Protein AF-0000000076604215 (afdb_homodimer)

Organism: NCBI:txid33932

Foldseek 3Di:
DPDAAEEEEEEEDPQPCQDQSNQLVQLSVVLVHRYDYDYCNVVVVQWAAPPPDFDQADQIEGHCVVCVVVCVVSLGQEYEYETGNYDHPLVVLVVVVVFHAYEYEHEQPPVRLVRSLVCRLSGQAYEYQDPVSQVVSVVVPRDRYYYFHAAGHPVLLDADDADPVQAFAEEEAEADDPVVCQQQVVVVVDPGGYEYEHPDDPDDHPYHAGDPRVSNNLLRYQEYEDEQADPVGDGDDHNVLLSSLSHLHAYEYADDDRCVVQDDDLQQHHHAHDNVRVVVVSVVCVVVVVSRNRNSVSNNVSSVVDGGSNNSVVVVVVVDDTDDGDD/DPDAAEEEEEEEDPQPCQDQSNQLVQLSVVLVHRYHYDYCNVVVVQWAAPPPDFDQADQIAGHCVVCVVVCVVSLGQEYEYETGNYDHDLVVLVVVVVFHFYEYEHEQPPVRLVRSLVCRLSGQAYEYQDPVSQVVSVVVPRDRYYYFHAAGHPVLLDADDADPVQAFAEEEAEADDPVVCQQQVVVVVDPGGYEYEHPDDPDDHPYHDGDPRVSNNLLRYQEYEDEQADPVGDGDDHNVLLSSLSHLHAYEYADDDRCVVQDDDLQQHHHAHDNVRVVVVSVVCVVVVVSRNRNSVSNNVSSVVDGGSNNSVVVVVVVDDTDDGDD

Structure (mmCIF, N/CA/C/O backbone):
data_AF-0000000076604215-model_v1
#
loop_
_entity.id
_entity.type
_entity.pdbx_description
1 polymer 'Spore maturation protein'
#
loop_
_atom_site.group_PDB
_atom_site.id
_atom_site.type_symbol
_atom_site.label_atom_id
_atom_site.label_alt_id
_atom_site.label_comp_id
_atom_site.label_asym_id
_atom_site.label_entity_id
_atom_site.label_seq_id
_atom_site.pdbx_PDB_ins_code
_atom_site.Cartn_x
_atom_site.Cartn_y
_atom_site.Cartn_z
_atom_site.occupancy
_atom_site.B_iso_or_equiv
_atom_site.auth_seq_id
_atom_site.auth_comp_id
_atom_site.auth_asym_id
_atom_site.auth_atom_id
_atom_site.pdbx_PDB_model_num
ATOM 1 N N . MET A 1 1 ? -10.906 -16.062 17.156 1 32.19 1 MET A N 1
ATOM 2 C CA . MET A 1 1 ? -10.375 -15.422 15.961 1 32.19 1 MET A CA 1
ATOM 3 C C . MET A 1 1 ? -10.43 -13.906 16.094 1 32.19 1 MET A C 1
ATOM 5 O O . MET A 1 1 ? -11.492 -13.336 16.328 1 32.19 1 MET A O 1
ATOM 9 N N . ASN A 1 2 ? -9.547 -13.188 16.641 1 44 2 ASN A N 1
ATOM 10 C CA . ASN A 1 2 ? -9.648 -11.781 17.031 1 44 2 ASN A CA 1
ATOM 11 C C . ASN A 1 2 ? -10.297 -10.945 15.938 1 44 2 ASN A C 1
ATOM 13 O O . ASN A 1 2 ? -9.82 -10.922 14.805 1 44 2 ASN A O 1
ATOM 17 N N . LYS A 1 3 ? -11.609 -10.672 16.047 1 59.91 3 LYS A N 1
ATOM 18 C CA . LYS A 1 3 ? -12.5 -9.992 15.109 1 59.91 3 LYS A CA 1
ATOM 19 C C . LYS A 1 3 ? -11.82 -8.773 14.484 1 59.91 3 LYS A C 1
ATOM 21 O O . LYS A 1 3 ? -11.258 -7.941 15.203 1 59.91 3 LYS A O 1
ATOM 26 N N . ARG A 1 4 ? -11.508 -8.75 13.18 1 82.12 4 ARG A N 1
ATOM 27 C CA . ARG A 1 4 ? -10.969 -7.609 12.445 1 82.12 4 ARG A CA 1
ATOM 28 C C . ARG A 1 4 ? -11.93 -6.426 12.492 1 82.12 4 ARG A C 1
ATOM 30 O O . ARG A 1 4 ? -13.125 -6.574 12.242 1 82.12 4 ARG A O 1
ATOM 37 N N . LEU A 1 5 ? -11.484 -5.277 13 1 91.69 5 LEU A N 1
ATOM 38 C CA . LEU A 1 5 ? -12.297 -4.066 13.062 1 91.69 5 LEU A CA 1
ATOM 39 C C . LEU A 1 5 ? -12.891 -3.738 11.695 1 91.69 5 LEU A C 1
ATOM 41 O O . LEU A 1 5 ? -12.203 -3.84 10.672 1 91.69 5 LEU A O 1
ATOM 45 N N . LYS A 1 6 ? -14.18 -3.502 11.695 1 94.38 6 LYS A N 1
ATOM 4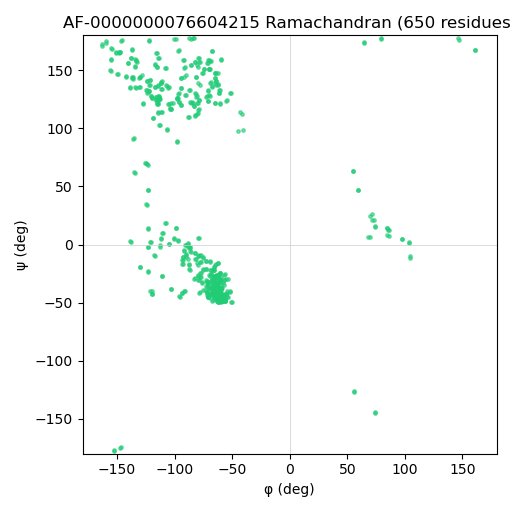6 C CA . LYS A 1 6 ? -14.875 -3.023 10.5 1 94.38 6 LYS A CA 1
ATOM 47 C C . LYS A 1 6 ? -15.023 -1.505 10.523 1 94.38 6 LYS A C 1
ATOM 49 O O . LYS A 1 6 ? -15.648 -0.947 11.43 1 94.38 6 LYS A O 1
ATOM 54 N N . ILE A 1 7 ? -14.508 -0.839 9.508 1 97.19 7 ILE A N 1
ATOM 55 C CA . ILE A 1 7 ? -14.461 0.619 9.516 1 97.19 7 ILE A CA 1
ATOM 56 C C . ILE A 1 7 ? -15.094 1.167 8.234 1 97.19 7 ILE A C 1
ATOM 58 O O . ILE A 1 7 ? -14.688 0.797 7.133 1 97.19 7 ILE A O 1
ATOM 62 N N . VAL A 1 8 ? -16.125 1.991 8.406 1 97.12 8 VAL A N 1
ATOM 63 C CA . VAL A 1 8 ? -16.562 2.824 7.293 1 97.12 8 VAL A CA 1
ATOM 64 C C . VAL A 1 8 ? -15.711 4.086 7.223 1 97.12 8 VAL A C 1
ATOM 66 O O . VAL A 1 8 ? -15.625 4.844 8.195 1 97.12 8 VAL A O 1
ATOM 69 N N . PHE A 1 9 ? -15.016 4.258 6.109 1 97.88 9 PHE A N 1
ATOM 70 C CA . PHE A 1 9 ? -14.141 5.402 5.883 1 97.88 9 PHE A CA 1
ATOM 71 C C . PHE A 1 9 ? -14.797 6.406 4.941 1 97.88 9 PHE A C 1
ATOM 73 O O . PHE A 1 9 ? -15.062 6.094 3.779 1 97.88 9 PHE A O 1
ATOM 80 N N . ILE A 1 10 ? -15.062 7.605 5.453 1 97.5 10 ILE A N 1
ATOM 81 C CA . ILE A 1 10 ? -15.695 8.656 4.664 1 97.5 10 ILE A CA 1
ATOM 82 C C . ILE A 1 10 ? -14.688 9.773 4.395 1 97.5 10 ILE A C 1
ATOM 84 O O . ILE A 1 10 ? -14.234 10.445 5.324 1 97.5 10 ILE A O 1
ATOM 88 N N . GLY A 1 11 ? -14.32 9.961 3.191 1 94.69 11 GLY A N 1
ATOM 89 C CA . GLY A 1 11 ? -13.352 10.984 2.861 1 94.69 11 GLY A CA 1
ATOM 90 C C . GLY A 1 11 ? -13.469 11.484 1.434 1 94.69 11 GLY A C 1
ATOM 91 O O . GLY A 1 11 ? -14.227 10.93 0.638 1 94.69 11 GLY A O 1
ATOM 92 N N . ARG A 1 12 ? -12.766 12.578 1.181 1 89 12 ARG A N 1
ATOM 93 C CA . ARG A 1 12 ? -12.648 13.18 -0.146 1 89 12 ARG A CA 1
ATOM 94 C C . ARG A 1 12 ? -11.188 13.273 -0.579 1 89 12 ARG A C 1
ATOM 96 O O . ARG A 1 12 ? -10.336 13.719 0.191 1 89 12 ARG A O 1
ATOM 103 N N . TYR A 1 13 ? -10.906 12.828 -1.824 1 78.25 13 TYR A N 1
ATOM 104 C CA . TYR A 1 13 ? -9.531 12.836 -2.322 1 78.25 13 TYR A CA 1
ATOM 105 C C . TYR A 1 13 ? -9.266 14.062 -3.18 1 78.25 13 TYR A C 1
ATOM 107 O O . TYR A 1 13 ? -9.344 14 -4.41 1 78.25 13 TYR A O 1
ATOM 115 N N . THR A 1 14 ? -8.844 15.125 -2.498 1 74.25 14 THR A N 1
ATOM 116 C CA . THR A 1 14 ? -8.633 16.391 -3.188 1 74.25 14 THR A CA 1
ATOM 117 C C . THR A 1 14 ? -7.34 16.359 -3.998 1 74.25 14 THR A C 1
ATOM 119 O O . THR A 1 14 ? -7.258 16.969 -5.07 1 74.25 14 THR A O 1
ATOM 122 N N . GLU A 1 15 ? -6.336 15.633 -3.512 1 70.06 15 GLU A N 1
ATOM 123 C CA . GLU A 1 15 ? -5.031 15.609 -4.164 1 70.06 15 GLU A CA 1
ATOM 124 C C . GLU A 1 15 ? -4.785 14.273 -4.855 1 70.06 15 GLU A C 1
ATOM 126 O O . GLU A 1 15 ? -3.635 13.898 -5.098 1 70.06 15 GLU A O 1
ATOM 131 N N . GLY A 1 16 ? -5.816 13.594 -5.062 1 72.69 16 GLY A N 1
ATOM 132 C CA . GLY A 1 16 ? -5.691 12.344 -5.805 1 72.69 16 GLY A CA 1
ATOM 133 C C . GLY A 1 16 ? -5.051 11.234 -4.996 1 72.69 16 GLY A C 1
ATOM 134 O O . GLY A 1 16 ? -5.293 11.109 -3.793 1 72.69 16 GLY A O 1
ATOM 135 N N . GLN A 1 17 ? -4.25 10.375 -5.703 1 73.5 17 GLN A N 1
ATOM 136 C CA . GLN A 1 17 ? -3.762 9.117 -5.148 1 73.5 17 GLN A CA 1
ATOM 137 C C . GLN A 1 17 ? -2.633 9.359 -4.148 1 73.5 17 GLN A C 1
ATOM 139 O O . GLN A 1 17 ? -2.328 8.492 -3.33 1 73.5 17 GLN A O 1
ATOM 144 N N . THR A 1 18 ? -2.006 10.469 -4.227 1 76.69 18 THR A N 1
ATOM 145 C CA . THR A 1 18 ? -0.903 10.734 -3.309 1 76.69 18 THR A CA 1
ATOM 146 C C . THR A 1 18 ? -1.355 11.641 -2.166 1 76.69 18 THR A C 1
ATOM 148 O O . THR A 1 18 ? -0.547 12.039 -1.324 1 76.69 18 THR A O 1
ATOM 151 N N . GLY A 1 19 ? -2.59 11.93 -2.156 1 87.31 19 GLY A N 1
ATOM 152 C CA . GLY A 1 19 ? -3.105 12.781 -1.099 1 87.31 19 GLY A CA 1
ATOM 153 C C . GLY A 1 19 ? -3.129 12.102 0.259 1 87.31 19 GLY A C 1
ATOM 154 O O . GLY A 1 19 ? -3.168 10.875 0.344 1 87.31 19 GLY A O 1
ATOM 155 N N . ILE A 1 20 ? -3.152 12.977 1.238 1 92.88 20 ILE A N 1
ATOM 156 C CA . ILE A 1 20 ? -3.039 12.516 2.615 1 92.88 20 ILE A CA 1
ATOM 157 C C . ILE A 1 20 ? -4.258 11.672 2.977 1 92.88 20 ILE A C 1
ATOM 159 O O . ILE A 1 20 ? -4.145 10.68 3.709 1 92.88 20 ILE A O 1
ATOM 163 N N . VAL A 1 21 ? -5.43 12.008 2.527 1 94.62 21 VAL A N 1
ATOM 164 C CA . VAL A 1 21 ? -6.637 11.25 2.832 1 94.62 21 VAL A CA 1
ATOM 165 C C . VAL A 1 21 ? -6.504 9.82 2.299 1 94.62 21 VAL A C 1
ATOM 167 O O . VAL A 1 21 ? -6.828 8.859 2.996 1 94.62 21 VAL A O 1
ATOM 170 N N . ARG A 1 22 ? -5.992 9.703 1.07 1 92.56 22 ARG A N 1
ATOM 171 C CA . ARG A 1 22 ? -5.734 8.383 0.518 1 92.56 22 ARG A CA 1
ATOM 172 C C . ARG A 1 22 ? -4.699 7.633 1.354 1 92.56 22 ARG A C 1
ATOM 174 O O . ARG A 1 22 ? -4.844 6.434 1.6 1 92.56 22 ARG A O 1
ATOM 181 N N . SER A 1 23 ? -3.705 8.328 1.751 1 94.75 23 SER A N 1
ATOM 182 C CA . SER A 1 23 ? -2.66 7.715 2.562 1 94.75 23 SER A CA 1
ATOM 183 C C . SER A 1 23 ? -3.229 7.148 3.859 1 94.75 23 SER A C 1
ATOM 185 O O . SER A 1 23 ? -2.809 6.086 4.32 1 94.75 23 SER A O 1
ATOM 187 N N . ILE A 1 24 ? -4.148 7.848 4.438 1 97.31 24 ILE A N 1
ATOM 188 C CA . ILE A 1 24 ? -4.781 7.379 5.664 1 97.31 24 ILE A CA 1
ATOM 189 C C . ILE A 1 24 ? -5.605 6.125 5.375 1 97.31 24 ILE A C 1
ATOM 191 O O . ILE A 1 24 ? -5.543 5.148 6.125 1 97.31 24 ILE A O 1
ATOM 195 N N . TYR A 1 25 ? -6.332 6.164 4.262 1 96.25 25 TYR A N 1
ATOM 196 C CA . TYR A 1 25 ? -7.09 4.996 3.826 1 96.25 25 TYR A CA 1
ATOM 197 C C . TYR A 1 25 ? -6.18 3.787 3.66 1 96.25 25 TYR A C 1
ATOM 199 O O . TYR A 1 25 ? -6.477 2.703 4.168 1 96.25 25 TYR A O 1
ATOM 207 N N . MET A 1 26 ? -5.07 3.992 2.992 1 94.31 26 MET A N 1
ATOM 208 C CA . MET A 1 26 ? -4.098 2.922 2.791 1 94.31 26 MET A CA 1
ATOM 209 C C . MET A 1 26 ? -3.566 2.41 4.125 1 94.31 26 MET A C 1
ATOM 211 O O . MET A 1 26 ? -3.385 1.204 4.305 1 94.31 26 MET A O 1
ATOM 215 N N . GLY A 1 27 ? -3.314 3.312 5.035 1 95.56 27 GLY A N 1
ATOM 216 C CA . GLY A 1 27 ? -2.848 2.926 6.355 1 95.56 27 GLY A CA 1
ATOM 217 C C . GLY A 1 27 ? -3.814 2.014 7.086 1 95.56 27 GLY A C 1
ATOM 218 O O . GLY A 1 27 ? -3.396 1.096 7.797 1 95.56 27 GLY A O 1
ATOM 219 N N . LEU A 1 28 ? -5.113 2.25 6.93 1 96.31 28 LEU A N 1
ATOM 220 C CA . LEU A 1 28 ? -6.117 1.376 7.523 1 96.31 28 LEU A CA 1
ATOM 221 C C . LEU A 1 28 ? -6.043 -0.026 6.926 1 96.31 28 LEU A C 1
ATOM 223 O O . LEU A 1 28 ? -6.062 -1.018 7.66 1 96.31 28 LEU A O 1
ATOM 227 N N . LEU A 1 29 ? -5.914 -0.058 5.629 1 92.69 29 LEU A N 1
ATOM 228 C CA . LEU A 1 29 ? -5.852 -1.341 4.934 1 92.69 29 LEU A CA 1
ATOM 229 C C . LEU A 1 29 ? -4.59 -2.104 5.32 1 92.69 29 LEU A C 1
ATOM 231 O O . LEU A 1 29 ? -4.625 -3.326 5.484 1 92.69 29 LEU A O 1
ATOM 235 N N . GLU A 1 30 ? -3.531 -1.394 5.488 1 91.25 30 GLU A N 1
ATOM 236 C CA . GLU A 1 30 ? -2.254 -2.01 5.836 1 91.25 30 GLU A CA 1
ATOM 237 C C . GLU A 1 30 ? -2.297 -2.623 7.23 1 91.25 30 GLU A C 1
ATOM 239 O O . GLU A 1 30 ? -1.469 -3.471 7.566 1 91.25 30 GLU A O 1
ATOM 244 N N . ASN A 1 31 ? -3.197 -2.162 8.039 1 91.69 31 ASN A N 1
ATOM 245 C CA . ASN A 1 31 ? -3.393 -2.748 9.359 1 91.69 31 ASN A CA 1
ATOM 246 C C . ASN A 1 31 ? -4.27 -3.996 9.297 1 91.69 31 ASN A C 1
ATOM 248 O O . ASN A 1 31 ? -4.461 -4.676 10.305 1 91.69 31 ASN A O 1
ATOM 252 N N . GLY A 1 32 ? -4.828 -4.281 8.141 1 86.38 32 GLY A N 1
ATOM 253 C CA . GLY A 1 32 ? -5.648 -5.473 7.984 1 86.38 32 GLY A CA 1
ATOM 254 C C . GLY A 1 32 ? -7.094 -5.258 8.391 1 86.38 32 GLY A C 1
ATOM 255 O O . GLY A 1 32 ? -7.836 -6.223 8.586 1 86.38 32 GLY A O 1
ATOM 256 N N . TYR A 1 33 ? -7.531 -4.031 8.594 1 91.69 33 TYR A N 1
ATOM 257 C CA . TYR A 1 33 ? -8.93 -3.76 8.914 1 91.69 33 TYR A CA 1
ATOM 258 C C . TYR A 1 33 ? -9.828 -4.02 7.711 1 91.69 33 TYR A C 1
ATOM 260 O O . TYR A 1 33 ? -9.359 -4.027 6.57 1 91.69 33 TYR A O 1
ATOM 268 N N . ASP A 1 34 ? -11.078 -4.395 8.039 1 90 34 ASP A N 1
ATOM 269 C CA . ASP A 1 34 ? -12.102 -4.434 7 1 90 34 ASP A CA 1
ATOM 270 C C . ASP A 1 34 ? -12.688 -3.047 6.758 1 90 34 ASP A C 1
ATOM 272 O O . ASP A 1 34 ? -13.398 -2.508 7.609 1 90 34 ASP A O 1
ATOM 276 N N . VAL A 1 35 ? -12.398 -2.459 5.57 1 93.56 35 VAL A N 1
ATOM 277 C CA . VAL A 1 35 ? -12.742 -1.054 5.379 1 93.56 35 VAL A CA 1
ATOM 278 C C . VAL A 1 35 ? -13.711 -0.916 4.211 1 93.56 35 VAL A C 1
ATOM 280 O O . VAL A 1 35 ? -13.492 -1.487 3.139 1 93.56 35 VAL A O 1
ATOM 283 N N . HIS A 1 36 ? -14.797 -0.27 4.5 1 92.56 36 HIS A N 1
ATOM 284 C CA . HIS A 1 36 ? -15.727 0.154 3.455 1 92.56 36 HIS A CA 1
ATOM 285 C C . HIS A 1 36 ? -15.586 1.646 3.174 1 92.56 36 HIS A C 1
ATOM 287 O O . HIS A 1 36 ? -15.883 2.475 4.039 1 92.56 36 HIS A O 1
ATOM 293 N N . GLU A 1 37 ? -15.172 1.931 1.938 1 93.38 37 GLU A N 1
ATOM 294 C CA . GLU A 1 37 ? -14.922 3.326 1.594 1 93.38 37 GLU A CA 1
ATOM 295 C C . GLU A 1 37 ? -16.172 3.992 1.037 1 93.38 37 GLU A C 1
ATOM 297 O O . GLU A 1 37 ? -16.859 3.422 0.185 1 93.38 37 GLU A O 1
ATOM 302 N N . ILE A 1 38 ? -16.5 5.105 1.605 1 93.25 38 ILE A N 1
ATOM 303 C CA . ILE A 1 38 ? -17.453 6.039 1.014 1 93.25 38 ILE A CA 1
ATOM 304 C C . ILE A 1 38 ? -16.703 7.262 0.479 1 93.25 38 ILE A C 1
ATOM 306 O O . ILE A 1 38 ? -16.359 8.164 1.241 1 93.25 38 ILE A O 1
ATOM 310 N N . ASN A 1 39 ? -16.469 7.246 -0.809 1 89.62 39 ASN A N 1
ATOM 311 C CA . ASN A 1 39 ? -15.68 8.266 -1.502 1 89.62 39 ASN A CA 1
ATOM 312 C C . ASN A 1 39 ? -16.547 9.438 -1.949 1 89.62 39 ASN A C 1
ATOM 314 O O . ASN A 1 39 ? -17.266 9.336 -2.941 1 89.62 39 ASN A O 1
ATOM 318 N N . ILE A 1 40 ? -16.359 10.539 -1.321 1 90.12 40 ILE A N 1
ATOM 319 C CA . ILE A 1 40 ? -17.172 11.719 -1.589 1 90.12 40 ILE A CA 1
ATOM 320 C C . ILE A 1 40 ? -16.828 12.281 -2.965 1 90.12 40 ILE A C 1
ATOM 322 O O . ILE A 1 40 ? -17.703 12.836 -3.65 1 90.12 40 ILE A O 1
ATOM 326 N N . SER A 1 41 ? -15.594 12.141 -3.369 1 85.31 41 SER A N 1
ATOM 327 C CA . SER A 1 41 ? -15.18 12.641 -4.68 1 85.31 41 SER A CA 1
ATOM 328 C C . SER A 1 41 ? -16.031 12.031 -5.793 1 85.31 41 SER A C 1
ATOM 330 O O . SER A 1 41 ? -16.344 12.703 -6.773 1 85.31 41 SER A O 1
ATOM 332 N N . SER A 1 42 ? -16.438 10.805 -5.648 1 79.69 42 SER A N 1
ATOM 333 C CA . SER A 1 42 ? -17.203 10.094 -6.676 1 79.69 42 SER A CA 1
ATOM 334 C C . SER A 1 42 ? -18.703 10.227 -6.453 1 79.69 42 SER A C 1
ATOM 336 O O . SER A 1 42 ? -19.5 9.906 -7.336 1 79.69 42 SER A O 1
ATOM 338 N N . ARG A 1 43 ? -19.109 10.703 -5.254 1 85.94 43 ARG A N 1
ATOM 339 C CA . ARG A 1 43 ? -20.516 10.867 -4.891 1 85.94 43 ARG A CA 1
ATOM 340 C C . ARG A 1 43 ? -20.766 12.219 -4.219 1 85.94 43 ARG A C 1
ATOM 342 O O . ARG A 1 43 ? -21.234 12.273 -3.084 1 85.94 43 ARG A O 1
ATOM 349 N N . PRO A 1 44 ? -20.5 13.242 -4.945 1 84.06 44 PRO A N 1
ATOM 350 C CA . PRO A 1 44 ? -20.594 14.555 -4.309 1 84.06 44 PRO A CA 1
ATOM 351 C C . PRO A 1 44 ? -22.016 14.867 -3.814 1 84.06 44 PRO A C 1
ATOM 353 O O . PRO A 1 44 ? -22.188 15.703 -2.924 1 84.06 44 PRO A O 1
ATOM 356 N N . ASN A 1 45 ? -23.031 14.172 -4.227 1 89.75 45 ASN A N 1
ATOM 357 C CA . ASN A 1 45 ? -24.422 14.445 -3.889 1 89.75 45 ASN A CA 1
ATOM 358 C C . ASN A 1 45 ? -24.75 14.016 -2.461 1 89.75 45 ASN A C 1
ATOM 360 O O . ASN A 1 45 ? -25.797 14.383 -1.924 1 89.75 45 ASN A O 1
ATOM 364 N N . ILE A 1 46 ? -23.875 13.312 -1.886 1 93.81 46 ILE A N 1
ATOM 365 C CA . ILE A 1 46 ? -24.219 12.812 -0.557 1 93.81 46 ILE A CA 1
ATOM 366 C C . ILE A 1 46 ? -23.859 13.859 0.495 1 93.81 46 ILE A C 1
ATOM 368 O O . ILE A 1 46 ? -24.141 13.68 1.681 1 93.81 46 ILE A O 1
ATOM 372 N N . VAL A 1 47 ? -23.25 15.016 0.045 1 95.38 47 VAL A N 1
ATOM 373 C CA . VAL A 1 47 ? -22.781 16.016 0.991 1 95.38 47 VAL A CA 1
ATOM 374 C C . VAL A 1 47 ? -23.625 17.281 0.866 1 95.38 47 VAL A C 1
ATOM 376 O O . VAL A 1 47 ? -24.031 17.656 -0.235 1 95.38 47 VAL A O 1
ATOM 379 N N . LYS A 1 48 ? -23.953 17.922 2.014 1 95.88 48 LYS A N 1
ATOM 380 C CA . LYS A 1 48 ? -24.578 19.25 2.113 1 95.88 48 LYS A CA 1
ATOM 381 C C . LYS A 1 48 ? -23.656 20.25 2.795 1 95.88 48 LYS A C 1
ATOM 383 O O . LYS A 1 48 ? -23.172 20 3.9 1 95.88 48 LYS A O 1
ATOM 388 N N . ASN A 1 49 ? -23.438 21.328 2.164 1 95.56 49 ASN A N 1
ATOM 389 C CA . ASN A 1 49 ? -22.562 22.359 2.68 1 95.56 49 ASN A CA 1
ATOM 390 C C . ASN A 1 49 ? -23.25 23.703 2.764 1 95.56 49 ASN A C 1
ATOM 392 O O . ASN A 1 49 ? -22.906 24.641 2.047 1 95.56 49 ASN A O 1
ATOM 396 N N . PRO A 1 50 ? -24.172 23.797 3.672 1 94.44 50 PRO A N 1
ATOM 397 C CA . PRO A 1 50 ? -25 25 3.725 1 94.44 50 PRO A CA 1
ATOM 398 C C . PRO A 1 50 ? -24.219 26.266 4.09 1 94.44 50 PRO A C 1
ATOM 400 O O . PRO A 1 50 ? -24.641 27.375 3.756 1 94.44 50 PRO A O 1
ATOM 403 N N . TYR A 1 51 ? -23.078 26.141 4.676 1 94.94 51 TYR A N 1
ATOM 404 C CA . TYR A 1 51 ? -22.328 27.297 5.16 1 94.94 51 TYR A CA 1
ATOM 405 C C . TYR A 1 51 ? -21.156 27.609 4.242 1 94.94 51 TYR A C 1
ATOM 407 O O . TYR A 1 51 ? -20.312 28.453 4.566 1 94.94 51 TYR A O 1
ATOM 415 N N . LYS A 1 52 ? -20.953 26.844 3.139 1 92.94 52 LYS A N 1
ATOM 416 C CA . LYS A 1 52 ? -19.938 27.078 2.121 1 92.94 52 LYS A CA 1
ATOM 417 C C . LYS A 1 52 ? -18.531 27.062 2.732 1 92.94 52 LYS A C 1
ATOM 419 O O . LYS A 1 52 ? -17.75 28 2.527 1 92.94 52 LYS A O 1
ATOM 424 N N . LYS A 1 53 ? -18.359 26.078 3.494 1 91.56 53 LYS A N 1
ATOM 425 C CA . LYS A 1 53 ? -17.062 25.859 4.121 1 91.56 53 LYS A CA 1
ATOM 426 C C . LYS A 1 53 ? -16.141 25.031 3.219 1 91.56 53 LYS A C 1
ATOM 428 O O . LYS A 1 53 ? -16.578 24.031 2.645 1 91.56 53 LYS A O 1
ATOM 433 N N . TYR A 1 54 ? -14.914 25.484 3.064 1 90.12 54 TYR A N 1
ATOM 434 C CA . TYR A 1 54 ? -13.93 24.828 2.219 1 90.12 54 TYR A CA 1
ATOM 435 C C . TYR A 1 54 ? -12.562 24.781 2.9 1 90.12 54 TYR A C 1
ATOM 437 O O . TYR A 1 54 ? -12.367 25.391 3.955 1 90.12 54 TYR A O 1
ATOM 445 N N . GLY A 1 55 ? -11.602 23.969 2.365 1 86.75 55 GLY A N 1
ATOM 446 C CA . GLY A 1 55 ? -10.227 23.953 2.842 1 86.75 55 GLY A CA 1
ATOM 447 C C . GLY A 1 55 ? -10.078 23.281 4.195 1 86.75 55 GLY A C 1
ATOM 448 O O . GLY A 1 55 ? -9.203 23.656 4.98 1 86.75 55 GLY A O 1
ATOM 449 N N . GLY A 1 56 ? -10.984 22.5 4.539 1 92.38 56 GLY A N 1
ATOM 450 C CA . GLY A 1 56 ? -10.914 21.781 5.809 1 92.38 56 GLY A CA 1
ATOM 451 C C . GLY A 1 56 ? -11.836 22.359 6.867 1 92.38 56 GLY A C 1
ATOM 452 O O . GLY A 1 56 ? -12.039 21.75 7.918 1 92.38 56 GLY A O 1
ATOM 453 N N . HIS A 1 57 ? -12.352 23.5 6.57 1 94.88 57 HIS A N 1
ATOM 454 C CA . HIS A 1 57 ? -13.32 24.094 7.488 1 94.88 57 HIS A CA 1
ATOM 455 C C . HIS A 1 57 ? -14.641 23.328 7.465 1 94.88 57 HIS A C 1
ATOM 457 O O . HIS A 1 57 ? -14.961 22.656 6.48 1 94.88 57 HIS A O 1
ATOM 463 N N . GLY A 1 58 ? -15.375 23.438 8.531 1 95.94 58 GLY A N 1
ATOM 464 C CA . GLY A 1 58 ? -16.672 22.797 8.641 1 95.94 58 GLY A CA 1
ATOM 465 C C . GLY A 1 58 ? -17.672 23.594 9.438 1 95.94 58 GLY A C 1
ATOM 466 O O . GLY A 1 58 ? -17.406 24.734 9.812 1 95.94 58 GLY A O 1
ATOM 467 N N . PRO A 1 59 ? -18.891 23.172 9.539 1 97.88 59 PRO A N 1
ATOM 468 C CA . PRO A 1 59 ? -19.25 21.781 9.25 1 97.88 59 PRO A CA 1
ATOM 469 C C . PRO A 1 59 ? -19.719 21.594 7.805 1 97.88 59 PRO A C 1
ATOM 471 O O . PRO A 1 59 ? -20.344 22.484 7.227 1 97.88 59 PRO A O 1
ATOM 474 N N . VAL A 1 60 ? -19.359 20.453 7.203 1 97.81 60 VAL A N 1
ATOM 475 C CA . VAL A 1 60 ? -19.906 19.922 5.957 1 97.81 60 VAL A CA 1
ATOM 476 C C . VAL A 1 60 ? -20.641 18.609 6.23 1 97.81 60 VAL A C 1
ATOM 478 O O . VAL A 1 60 ? -20.031 17.641 6.715 1 97.81 60 VAL A O 1
ATOM 481 N N . TYR A 1 61 ? -21.922 18.531 5.914 1 98.38 61 TYR A N 1
ATOM 482 C CA . TYR A 1 61 ? -22.75 17.453 6.418 1 98.38 61 TYR A CA 1
ATOM 483 C C . TYR A 1 61 ? -22.875 16.328 5.398 1 98.38 61 TYR A C 1
ATOM 485 O O . TYR A 1 61 ? -23.188 16.562 4.23 1 98.38 61 TYR A O 1
ATOM 493 N N . VAL A 1 62 ? -22.562 15.117 5.805 1 97.81 62 VAL A N 1
ATOM 494 C CA . VAL A 1 62 ? -22.875 13.93 5.016 1 97.81 62 VAL A CA 1
ATOM 495 C C . VAL A 1 62 ? -24.328 13.523 5.25 1 97.81 62 VAL A C 1
ATOM 497 O O . VAL A 1 62 ? -24.766 13.398 6.398 1 97.81 62 VAL A O 1
ATOM 500 N N . ASP A 1 63 ? -25.047 13.367 4.223 1 96.94 63 ASP A N 1
ATOM 501 C CA . ASP A 1 63 ? -26.469 13.023 4.324 1 96.94 63 ASP A CA 1
ATOM 502 C C . ASP A 1 63 ? -26.656 11.531 4.586 1 96.94 63 ASP A C 1
ATOM 504 O O . ASP A 1 63 ? -26.422 10.703 3.703 1 96.94 63 ASP A O 1
ATOM 508 N N . TRP A 1 64 ? -27.141 11.25 5.711 1 97 64 TRP A N 1
ATOM 509 C CA . TRP A 1 64 ? -27.297 9.891 6.203 1 97 64 TRP A CA 1
ATOM 510 C C . TRP A 1 64 ? -28.234 9.094 5.301 1 97 64 TRP A C 1
ATOM 512 O O . TRP A 1 64 ? -28.047 7.895 5.102 1 97 64 TRP A O 1
ATOM 522 N N . ARG A 1 65 ? -29.25 9.664 4.656 1 94.06 65 ARG A N 1
ATOM 523 C CA . ARG A 1 65 ? -30.25 9 3.834 1 94.06 65 ARG A CA 1
ATOM 524 C C . ARG A 1 65 ? -2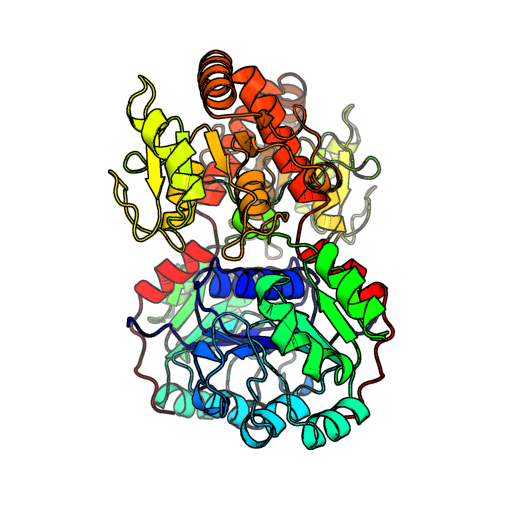9.609 8.289 2.646 1 94.06 65 ARG A C 1
ATOM 526 O O . ARG A 1 65 ? -30.109 7.266 2.184 1 94.06 65 ARG A O 1
ATOM 533 N N . PHE A 1 66 ? -28.391 8.812 2.277 1 93.19 66 PHE A N 1
ATOM 534 C CA . PHE A 1 66 ? -27.781 8.305 1.053 1 93.19 66 PHE A CA 1
ATOM 535 C C . PHE A 1 66 ? -26.812 7.16 1.36 1 93.19 66 PHE A C 1
ATOM 537 O O . PHE A 1 66 ? -26.438 6.402 0.465 1 93.19 66 PHE A O 1
ATOM 544 N N . ILE A 1 67 ? -26.406 7.047 2.656 1 94.19 67 ILE A N 1
ATOM 545 C CA . ILE A 1 67 ? -25.359 6.055 2.91 1 94.19 67 ILE A CA 1
ATOM 546 C C . ILE A 1 67 ? -25.844 5.055 3.959 1 94.19 67 ILE A C 1
ATOM 548 O O . ILE A 1 67 ? -25.156 4.086 4.27 1 94.19 67 ILE A O 1
ATOM 552 N N . LYS A 1 68 ? -27.016 5.227 4.488 1 94.06 68 LYS A N 1
ATOM 553 C CA . LYS A 1 68 ? -27.547 4.426 5.586 1 94.06 68 LYS A CA 1
ATOM 554 C C . LYS A 1 68 ? -27.547 2.939 5.234 1 94.06 68 LYS A C 1
ATOM 556 O O . LYS A 1 68 ? -27.031 2.115 5.996 1 94.06 68 LYS A O 1
ATOM 561 N N . GLU A 1 69 ? -28.031 2.582 4.121 1 88.5 69 GLU A N 1
ATOM 562 C CA . GLU A 1 69 ? -28.172 1.185 3.725 1 88.5 69 GLU A CA 1
ATOM 563 C C . GLU A 1 69 ? -26.812 0.494 3.637 1 88.5 69 GLU A C 1
ATOM 565 O O . GLU A 1 69 ? -26.641 -0.61 4.156 1 88.5 69 GLU A O 1
ATOM 570 N N . GLU A 1 70 ? -25.891 1.123 2.939 1 88.19 70 GLU A N 1
ATOM 571 C CA . GLU A 1 70 ? -24.578 0.492 2.775 1 88.19 70 GLU A CA 1
ATOM 572 C C . GLU A 1 70 ? -23.844 0.383 4.109 1 88.19 70 GLU A C 1
ATOM 574 O O . GLU A 1 70 ? -23.141 -0.59 4.352 1 88.19 70 GLU A O 1
ATOM 579 N N . VAL A 1 71 ? -24.078 1.372 4.984 1 93.38 71 VAL A N 1
ATOM 580 C CA . VAL A 1 71 ? -23.438 1.332 6.301 1 93.38 71 VAL A CA 1
ATOM 581 C C . VAL A 1 71 ? -24.062 0.218 7.141 1 93.38 71 VAL A C 1
ATOM 583 O O . VAL A 1 71 ? -23.344 -0.573 7.762 1 93.38 71 VAL A O 1
ATOM 586 N N . GLU A 1 72 ? -25.328 0.145 7.125 1 90.94 72 GLU A N 1
ATOM 587 C CA . GLU A 1 72 ? -26.031 -0.858 7.922 1 90.94 72 GLU A CA 1
ATOM 588 C C . GLU A 1 72 ? -25.734 -2.27 7.426 1 90.94 72 GLU A C 1
ATOM 590 O O . GLU A 1 72 ? -25.656 -3.211 8.219 1 90.94 72 GLU A O 1
ATOM 595 N N . THR A 1 73 ? -25.547 -2.443 6.176 1 84.12 73 THR A N 1
ATOM 596 C CA . THR A 1 73 ? -25.188 -3.734 5.605 1 84.12 73 THR A CA 1
ATOM 597 C C . THR A 1 73 ? -23.781 -4.137 6.027 1 84.12 73 THR A C 1
ATOM 599 O O . THR A 1 73 ? -23.516 -5.305 6.324 1 84.12 73 THR A O 1
ATOM 602 N N . PHE A 1 74 ? -22.875 -3.219 6.113 1 88.12 74 PHE A N 1
ATOM 603 C CA . PHE A 1 74 ? -21.484 -3.465 6.441 1 88.12 74 PHE A CA 1
ATOM 604 C C . PHE A 1 74 ? -21.312 -3.717 7.934 1 88.12 74 PHE A C 1
ATOM 606 O O . PHE A 1 74 ? -20.375 -4.398 8.352 1 88.12 74 PHE A O 1
ATOM 613 N N . LYS A 1 75 ? -22.234 -3.127 8.781 1 92.5 75 LYS A N 1
ATOM 614 C CA . LYS A 1 75 ? -22.25 -3.285 10.234 1 92.5 75 LYS A CA 1
ATOM 615 C C . LYS A 1 75 ? -20.906 -2.891 10.844 1 92.5 75 LYS A C 1
ATOM 617 O O . LYS A 1 75 ? -20.266 -3.695 11.523 1 92.5 75 LYS A O 1
ATOM 622 N N . PRO A 1 76 ? -20.547 -1.613 10.695 1 96.44 76 PRO A N 1
ATOM 623 C CA . PRO A 1 76 ? -19.234 -1.172 11.141 1 96.44 76 PRO A CA 1
ATOM 624 C C . PRO A 1 76 ? -19.125 -1.06 12.664 1 96.44 76 PRO A C 1
ATOM 626 O O . PRO A 1 76 ? -20.125 -0.808 13.336 1 96.44 76 PRO A O 1
ATOM 629 N N . ASP A 1 77 ? -17.875 -1.273 13.117 1 97.31 77 ASP A N 1
ATOM 630 C CA . ASP A 1 77 ? -17.5 -0.911 14.484 1 97.31 77 ASP A CA 1
ATOM 631 C C . ASP A 1 77 ? -17.234 0.587 14.602 1 97.31 77 ASP A C 1
ATOM 633 O O . ASP A 1 77 ? -17.438 1.179 15.664 1 97.31 77 ASP A O 1
ATOM 637 N N . ILE A 1 78 ? -16.766 1.17 13.516 1 98.31 78 ILE A N 1
ATOM 638 C CA . ILE A 1 78 ? -16.344 2.564 13.508 1 98.31 78 ILE A CA 1
ATOM 639 C C . ILE A 1 78 ? -16.812 3.238 12.219 1 98.31 78 ILE A C 1
ATOM 641 O O . ILE A 1 78 ? -16.719 2.654 11.133 1 98.31 78 ILE A O 1
ATOM 645 N N . ILE A 1 79 ? -17.328 4.398 12.305 1 98.69 79 ILE A N 1
ATOM 646 C CA . ILE A 1 79 ? -17.438 5.328 11.18 1 98.69 79 ILE A CA 1
ATOM 647 C C . ILE A 1 79 ? -16.406 6.445 11.352 1 98.69 79 ILE A C 1
ATOM 649 O O . ILE A 1 79 ? -16.406 7.152 12.359 1 98.69 79 ILE A O 1
ATOM 653 N N . LEU A 1 80 ? -15.539 6.566 10.375 1 98.75 80 LEU A N 1
ATOM 654 C CA . LEU A 1 80 ? -14.43 7.512 10.438 1 98.75 80 LEU A CA 1
ATOM 655 C C . LEU A 1 80 ? -14.586 8.602 9.383 1 98.75 80 LEU A C 1
ATOM 657 O O . LEU A 1 80 ? -14.539 8.32 8.188 1 98.75 80 LEU A O 1
ATOM 661 N N . PHE A 1 81 ? -14.797 9.836 9.859 1 98.62 81 PHE A N 1
ATOM 662 C CA . PHE A 1 81 ? -14.797 11.008 8.984 1 98.62 81 PHE A CA 1
ATOM 663 C C . PHE A 1 81 ? -13.383 11.547 8.812 1 98.62 81 PHE A C 1
ATOM 665 O O . PHE A 1 81 ? -12.742 11.945 9.781 1 98.62 81 PHE A O 1
ATOM 672 N N . CYS A 1 82 ? -12.969 11.602 7.57 1 97.62 82 CYS A N 1
ATOM 673 C CA . CYS A 1 82 ? -11.578 12 7.355 1 97.62 82 CYS A CA 1
ATOM 674 C C . CYS A 1 82 ? -11.508 13.352 6.648 1 97.62 82 CYS A C 1
ATOM 676 O O . CYS A 1 82 ? -11.688 13.43 5.434 1 97.62 82 CYS A O 1
ATOM 678 N N . ALA A 1 83 ? -11.211 14.398 7.441 1 94.56 83 ALA A N 1
ATOM 679 C CA . ALA A 1 83 ? -10.852 15.727 6.965 1 94.56 83 ALA A CA 1
ATOM 680 C C . ALA A 1 83 ? -12.016 16.375 6.219 1 94.56 83 ALA A C 1
ATOM 682 O O . ALA A 1 83 ? -13.141 15.852 6.234 1 94.56 83 ALA A O 1
ATOM 683 N N . GLY A 1 84 ? -11.883 17.594 5.867 1 94 84 GLY A N 1
ATOM 684 C CA . GLY A 1 84 ? -12.828 18.312 5.039 1 94 84 GLY A CA 1
ATOM 685 C C . GLY A 1 84 ? -13.969 18.938 5.832 1 94 84 GLY A C 1
ATOM 686 O O . GLY A 1 84 ? -14.969 19.375 5.262 1 94 84 GLY A O 1
ATOM 687 N N . GLY A 1 85 ? -13.82 18.859 7.141 1 96.94 85 GLY A N 1
ATOM 688 C CA . GLY A 1 85 ? -14.898 19.391 7.969 1 96.94 85 GLY A CA 1
ATOM 689 C C . GLY A 1 85 ? -16.125 18.5 7.988 1 96.94 85 GLY A C 1
ATOM 690 O O . GLY A 1 85 ? -17.219 18.953 8.367 1 96.94 85 GLY A O 1
ATOM 691 N N . LEU A 1 86 ? -16.062 17.297 7.578 1 97.5 86 LEU A N 1
ATOM 692 C CA . LEU A 1 86 ? -17.172 16.375 7.406 1 97.5 86 LEU A CA 1
ATOM 693 C C . LEU A 1 86 ? -17.75 15.961 8.758 1 97.5 86 LEU A C 1
ATOM 695 O O . LEU A 1 86 ? -17 15.727 9.703 1 97.5 86 LEU A O 1
ATOM 699 N N . THR A 1 87 ? -19.047 15.883 8.828 1 98.38 87 THR A N 1
ATOM 700 C CA . THR A 1 87 ? -19.766 15.43 10.023 1 98.38 87 THR A CA 1
ATOM 701 C C . THR A 1 87 ? -21.203 15.055 9.68 1 98.38 87 THR A C 1
ATOM 703 O O . THR A 1 87 ? -21.641 15.234 8.547 1 98.38 87 THR A O 1
ATOM 706 N N . PHE A 1 88 ? -21.859 14.484 10.578 1 98.44 88 PHE A N 1
ATOM 707 C CA . PHE A 1 88 ? -23.312 14.336 10.531 1 98.44 88 PHE A CA 1
ATOM 708 C C . PHE A 1 88 ? -23.984 15.508 11.227 1 98.44 88 PHE A C 1
ATOM 710 O O . PHE A 1 88 ? -23.359 16.219 12.016 1 98.44 88 PHE A O 1
ATOM 717 N N . SER A 1 89 ? -25.281 15.672 10.828 1 97.31 89 SER A N 1
ATOM 718 C CA . SER A 1 89 ? -26.078 16.547 11.68 1 97.31 89 SER A CA 1
ATOM 719 C C . SER A 1 89 ? -26.141 16.016 13.102 1 97.31 89 SER A C 1
ATOM 721 O O . SER A 1 89 ? -25.922 14.836 13.344 1 97.31 89 SER A O 1
ATOM 723 N N . LYS A 1 90 ? -26.453 16.938 13.977 1 97.25 90 LYS A N 1
ATOM 724 C CA . LYS A 1 90 ? -26.5 16.578 15.391 1 97.25 90 LYS A CA 1
ATOM 725 C C . LYS A 1 90 ? -27.453 15.406 15.625 1 97.25 90 LYS A C 1
ATOM 727 O O . LYS A 1 90 ? -27.125 14.469 16.359 1 97.25 90 LYS A O 1
ATOM 732 N N . GLU A 1 91 ? -28.578 15.406 15.016 1 97.38 91 GLU A N 1
ATOM 733 C CA . GLU A 1 91 ? -29.594 14.375 15.188 1 97.38 91 GLU A CA 1
ATOM 734 C C . GLU A 1 91 ? -29.094 13.023 14.672 1 97.38 91 GLU A C 1
ATOM 736 O O . GLU A 1 91 ? -29.234 12.008 15.352 1 97.38 91 GLU A O 1
ATOM 741 N N . VAL A 1 92 ? -28.516 13.07 13.523 1 97.94 92 VAL A N 1
ATOM 742 C CA . VAL A 1 92 ? -28.016 11.836 12.93 1 97.94 92 VAL A CA 1
ATOM 743 C C . VAL A 1 92 ? -26.844 11.297 13.758 1 97.94 92 VAL A C 1
ATOM 745 O O . VAL A 1 92 ? -26.75 10.086 13.984 1 97.94 92 VAL A O 1
ATOM 748 N N . MET A 1 93 ? -26.016 12.18 14.188 1 98.38 93 MET A N 1
ATOM 749 C CA . MET A 1 93 ? -24.875 11.789 15.008 1 98.38 93 MET A CA 1
ATOM 750 C C . MET A 1 93 ? -25.328 11.039 16.25 1 98.38 93 MET A C 1
ATOM 752 O O . MET A 1 93 ? -24.781 9.984 16.578 1 98.38 93 MET A O 1
ATOM 756 N N . GLU A 1 94 ? -26.297 11.547 16.906 1 97.44 94 GLU A N 1
ATOM 757 C CA . GLU A 1 94 ? -26.812 10.914 18.125 1 97.44 94 GLU A CA 1
ATOM 758 C C . GLU A 1 94 ? -27.359 9.523 17.828 1 97.44 94 GLU A C 1
ATOM 760 O O . GLU A 1 94 ? -27.156 8.586 18.594 1 97.44 94 GLU A O 1
ATOM 765 N N . GLU A 1 95 ? -27.969 9.43 16.75 1 96.81 95 GLU A N 1
ATOM 766 C CA . GLU A 1 95 ? -28.531 8.141 16.344 1 96.81 95 GLU A CA 1
ATOM 767 C C . GLU A 1 95 ? -27.422 7.129 16.047 1 96.81 95 GLU A C 1
ATOM 769 O O . GLU A 1 95 ? -27.453 6 16.547 1 96.81 95 GLU A O 1
ATOM 774 N N . VAL A 1 96 ? -26.484 7.543 15.289 1 97.94 96 VAL A N 1
ATOM 775 C CA . VAL A 1 96 ? -25.453 6.641 14.812 1 97.94 96 VAL A CA 1
ATOM 776 C C . VAL A 1 96 ? -24.531 6.246 15.961 1 97.94 96 VAL A C 1
ATOM 778 O O . VAL A 1 96 ? -24.078 5.098 16.047 1 97.94 96 VAL A O 1
ATOM 781 N N . LYS A 1 97 ? -24.297 7.117 16.859 1 97.88 97 LYS A N 1
ATOM 782 C CA . LYS A 1 97 ? -23.391 6.867 17.984 1 97.88 97 LYS A CA 1
ATOM 783 C C . LYS A 1 97 ? -23.984 5.844 18.953 1 97.88 97 LYS A C 1
ATOM 785 O O . LYS A 1 97 ? -23.281 5.301 19.797 1 97.88 97 LYS A O 1
ATOM 790 N N . ARG A 1 98 ? -25.203 5.578 18.844 1 96.88 98 ARG A N 1
ATOM 791 C CA . ARG A 1 98 ? -25.812 4.516 19.641 1 96.88 98 ARG A CA 1
ATOM 792 C C . ARG A 1 98 ? -25.484 3.145 19.062 1 96.88 98 ARG A C 1
ATOM 794 O O . ARG A 1 98 ? -25.594 2.129 19.75 1 96.88 98 ARG A O 1
ATOM 801 N N . LYS A 1 99 ? -25.016 3.182 17.859 1 97.31 99 LYS A N 1
ATOM 802 C CA . LYS A 1 99 ? -24.844 1.909 17.172 1 97.31 99 LYS A CA 1
ATOM 803 C C . LYS A 1 99 ? -23.375 1.575 16.984 1 97.31 99 LYS A C 1
ATOM 805 O O . LYS A 1 99 ? -23.016 0.407 16.828 1 97.31 99 LYS A O 1
ATOM 810 N N . CYS A 1 100 ? -22.547 2.506 16.922 1 98.06 100 CYS A N 1
ATOM 811 C CA . CYS A 1 100 ? -21.125 2.279 16.719 1 98.06 100 CYS A CA 1
ATOM 812 C C . CYS A 1 100 ? -20.312 3.488 17.172 1 98.06 100 CYS A C 1
ATOM 814 O O . CYS A 1 100 ? -20.875 4.48 17.641 1 98.06 100 CYS A O 1
ATOM 816 N N . THR A 1 101 ? -19.016 3.391 17.172 1 98.56 101 THR A N 1
ATOM 817 C CA . THR A 1 101 ? -18.109 4.492 17.5 1 98.56 101 THR A CA 1
ATOM 818 C C . THR A 1 101 ? -17.906 5.41 16.312 1 98.56 101 THR A C 1
ATOM 820 O O . THR A 1 101 ? -17.688 4.945 15.188 1 98.56 101 THR A O 1
ATOM 823 N N . VAL A 1 102 ? -18.078 6.742 16.516 1 98.81 102 VAL A N 1
ATOM 824 C CA . VAL A 1 102 ? -17.906 7.699 15.43 1 98.81 102 VAL A CA 1
ATOM 825 C C . VAL A 1 102 ? -16.672 8.57 15.711 1 98.81 102 VAL A C 1
ATOM 827 O O . VAL A 1 102 ? -16.578 9.18 16.766 1 98.81 102 VAL A O 1
ATOM 830 N N . ILE A 1 103 ? -15.727 8.609 14.734 1 98.88 103 ILE A N 1
ATOM 831 C CA . ILE A 1 103 ? -14.461 9.32 14.891 1 98.88 103 ILE A CA 1
ATOM 832 C C . ILE A 1 103 ? -14.336 10.383 13.797 1 98.88 103 ILE A C 1
ATOM 834 O O . ILE A 1 103 ? -14.672 10.141 12.641 1 98.88 103 ILE A O 1
ATOM 838 N N . GLY A 1 104 ? -13.875 11.555 14.203 1 98.75 104 GLY A N 1
ATOM 839 C CA . GLY A 1 104 ? -13.492 12.586 13.25 1 98.75 104 GLY A CA 1
ATOM 840 C C . GLY A 1 104 ? -12 12.852 13.227 1 98.75 104 GLY A C 1
ATOM 841 O O . GLY A 1 104 ? -11.352 12.875 14.273 1 98.75 104 GLY A O 1
ATOM 842 N N . LEU A 1 105 ? -11.453 13.039 12 1 98.5 105 LEU A N 1
ATOM 843 C CA . LEU A 1 105 ? -10.055 13.406 11.836 1 98.5 105 LEU A CA 1
ATOM 844 C C . LEU A 1 105 ? -9.93 14.789 11.195 1 98.5 105 LEU A C 1
ATOM 846 O O . LEU A 1 105 ? -10.484 15.039 10.125 1 98.5 105 LEU A O 1
ATOM 850 N N . THR A 1 106 ? -9.25 15.641 11.852 1 97.69 106 THR A N 1
ATOM 851 C CA . THR A 1 106 ? -8.891 16.938 11.281 1 97.69 106 THR A CA 1
ATOM 852 C C . THR A 1 106 ? -7.422 16.953 10.883 1 97.69 106 THR A C 1
ATOM 854 O O . THR A 1 106 ? -6.551 16.578 11.672 1 97.69 106 THR A O 1
ATOM 857 N N . LEU A 1 107 ? -7.168 17.5 9.656 1 95.5 107 LEU A N 1
ATOM 858 C CA . LEU A 1 107 ? -5.812 17.422 9.133 1 95.5 107 LEU A CA 1
ATOM 859 C C . LEU A 1 107 ? -5.25 18.812 8.859 1 95.5 107 LEU A C 1
ATOM 861 O O . LEU A 1 107 ? -4.121 18.938 8.375 1 95.5 107 LEU A O 1
ATOM 865 N N . SER A 1 108 ? -6.004 19.828 9.164 1 93.62 108 SER A N 1
ATOM 866 C CA . SER A 1 108 ? -5.566 21.172 8.789 1 93.62 108 SER A CA 1
ATOM 867 C C . SER A 1 108 ? -5.48 22.078 10.008 1 93.62 108 SER A C 1
ATOM 869 O O . SER A 1 108 ? -5.5 23.312 9.867 1 93.62 108 SER A O 1
ATOM 871 N N . ASP A 1 109 ? -5.527 21.438 11.156 1 94.81 109 ASP A N 1
ATOM 872 C CA . ASP A 1 109 ? -5.25 22.25 12.336 1 94.81 109 ASP A CA 1
ATOM 873 C C . ASP A 1 109 ? -3.82 22.781 12.312 1 94.81 109 ASP A C 1
ATOM 875 O O . ASP A 1 109 ? -2.908 22.109 11.836 1 94.81 109 ASP A O 1
ATOM 879 N N . PRO A 1 110 ? -3.611 24.078 12.758 1 94.19 110 PRO A N 1
ATOM 880 C CA . PRO A 1 110 ? -4.562 24.891 13.5 1 94.19 110 PRO A CA 1
ATOM 881 C C . PRO A 1 110 ? -5.434 25.766 12.594 1 94.19 110 PRO A C 1
ATOM 883 O O . PRO A 1 110 ? -6.328 26.469 13.078 1 94.19 110 PRO A O 1
ATOM 886 N N . ASP A 1 111 ? -5.211 25.781 11.344 1 92.94 111 ASP A N 1
ATOM 887 C CA . ASP A 1 111 ? -5.863 26.703 10.406 1 92.94 111 ASP A CA 1
ATOM 888 C C . ASP A 1 111 ? -7.387 26.594 10.516 1 92.94 111 ASP A C 1
ATOM 890 O O . ASP A 1 111 ? -8.094 27.578 10.328 1 92.94 111 ASP A O 1
ATOM 894 N N . VAL A 1 112 ? -7.93 25.406 10.891 1 96 112 VAL A N 1
ATOM 895 C CA . VAL A 1 112 ? -9.367 25.219 10.797 1 96 112 VAL A CA 1
ATOM 896 C C . VAL A 1 112 ? -9.977 25.109 12.195 1 96 112 VAL A C 1
ATOM 898 O O . VAL A 1 112 ? -11.18 24.891 12.344 1 96 112 VAL A O 1
ATOM 901 N N . PHE A 1 113 ? -9.18 25.312 13.203 1 96.44 113 PHE A N 1
ATOM 902 C CA . PHE A 1 113 ? -9.594 25.234 14.602 1 96.44 113 PHE A CA 1
ATOM 903 C C . PHE A 1 113 ? -10.82 26.109 14.852 1 96.44 113 PHE A C 1
ATOM 905 O O . PHE A 1 113 ? -11.766 25.688 15.516 1 96.44 113 PHE A O 1
ATOM 912 N N . PRO A 1 114 ? -10.898 27.312 14.258 1 95.44 114 PRO A N 1
ATOM 913 C CA . PRO A 1 114 ? -12.016 28.203 14.57 1 95.44 114 PRO A CA 1
ATOM 914 C C . PRO A 1 114 ? -13.367 27.609 14.172 1 95.44 114 PRO A C 1
ATOM 916 O O . PRO A 1 114 ? -14.391 27.953 14.773 1 95.44 114 PRO A O 1
ATOM 919 N N . THR A 1 115 ? -13.391 26.766 13.227 1 97.38 115 THR A N 1
ATOM 920 C CA . THR A 1 115 ? -14.664 26.219 12.773 1 97.38 115 THR A CA 1
ATOM 921 C C . THR A 1 115 ? -14.867 24.797 13.305 1 97.38 115 THR A C 1
ATOM 923 O O . THR A 1 115 ? -15.961 24.438 13.75 1 97.38 115 THR A O 1
ATOM 926 N N . VAL A 1 116 ? -13.828 24.016 13.352 1 98.12 116 VAL A N 1
ATOM 927 C CA . VAL A 1 116 ? -13.93 22.609 13.734 1 98.12 116 VAL A CA 1
ATOM 928 C C . VAL A 1 116 ? -14.203 22.5 15.234 1 98.12 116 VAL A C 1
ATOM 930 O O . VAL A 1 116 ? -14.93 21.609 15.68 1 98.12 116 VAL A O 1
ATOM 933 N N . SER A 1 117 ? -13.688 23.438 15.977 1 98.19 117 SER A N 1
ATOM 934 C CA . SER A 1 117 ? -13.836 23.406 17.438 1 98.19 117 SER A CA 1
ATOM 935 C C . SER A 1 117 ? -15.305 23.547 17.844 1 98.19 117 SER A C 1
ATOM 937 O O . SER A 1 117 ? -15.672 23.219 18.969 1 98.19 117 SER A O 1
ATOM 939 N N . LYS A 1 118 ? -16.141 24 16.969 1 97.31 118 LYS A N 1
ATOM 940 C CA . LYS A 1 118 ? -17.547 24.25 17.266 1 97.31 118 LYS A CA 1
ATOM 941 C C . LYS A 1 118 ? -18.359 22.969 17.25 1 97.31 118 LYS A C 1
ATOM 943 O O . LYS A 1 118 ? -19.484 22.922 17.734 1 97.31 118 LYS A O 1
ATOM 948 N N . TYR A 1 119 ? -17.812 21.891 16.625 1 97.5 119 TYR A N 1
ATOM 949 C CA . TYR A 1 119 ? -18.625 20.672 16.531 1 97.5 119 TYR A CA 1
ATOM 950 C C . TYR A 1 119 ? -17.781 19.438 16.812 1 97.5 119 TYR A C 1
ATOM 952 O O . TYR A 1 119 ? -18.281 18.312 16.75 1 97.5 119 TYR A O 1
ATOM 960 N N . ALA A 1 120 ? -16.516 19.547 17.125 1 98.19 120 ALA A N 1
ATOM 961 C CA . ALA A 1 120 ? -15.625 18.406 17.359 1 98.19 120 ALA A CA 1
ATOM 962 C C . ALA A 1 120 ? -16.109 17.531 18.5 1 98.19 120 ALA A C 1
ATOM 964 O O . ALA A 1 120 ? -15.891 16.328 18.516 1 98.19 120 ALA A O 1
ATOM 965 N N . ASP A 1 121 ? -16.797 18.094 19.422 1 96.88 121 ASP A N 1
ATOM 966 C CA . ASP A 1 121 ? -17.234 17.375 20.625 1 96.88 121 ASP A CA 1
ATOM 967 C C . ASP A 1 121 ? -18.453 16.5 20.312 1 96.88 121 ASP A C 1
ATOM 969 O O . ASP A 1 121 ? -18.859 15.688 21.141 1 96.88 121 ASP A O 1
ATOM 973 N N . LEU A 1 122 ? -19.047 16.625 19.125 1 97.5 122 LEU A N 1
ATOM 974 C CA . LEU A 1 122 ? -20.156 15.773 18.734 1 97.5 122 LEU A CA 1
ATOM 975 C C . LEU A 1 122 ? -19.703 14.336 18.516 1 97.5 122 LEU A C 1
ATOM 977 O O . LEU A 1 122 ? -20.5 13.406 18.625 1 97.5 122 LEU A O 1
ATOM 981 N N . PHE A 1 123 ? -18.484 14.148 18.172 1 98.69 123 PHE A N 1
ATOM 982 C CA . PHE A 1 123 ? -17.938 12.82 17.891 1 98.69 123 PHE A CA 1
ATOM 983 C C . PHE A 1 123 ? -17.656 12.078 19.188 1 98.69 123 PHE A C 1
ATOM 985 O O . PHE A 1 123 ? -17.484 12.688 20.25 1 98.69 123 PHE A O 1
ATOM 992 N N . ASP A 1 124 ? -17.609 10.695 19.125 1 98.62 124 ASP A N 1
ATOM 993 C CA . ASP A 1 124 ? -17.078 9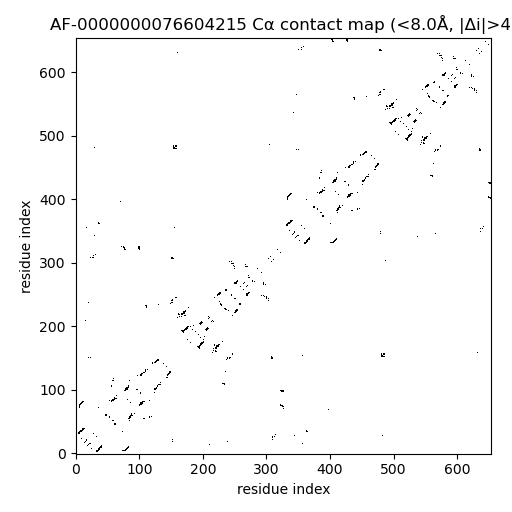.953 20.266 1 98.62 124 ASP A CA 1
ATOM 994 C C . ASP A 1 124 ? -15.602 10.289 20.5 1 98.62 124 ASP A C 1
ATOM 996 O O . ASP A 1 124 ? -15.172 10.445 21.641 1 98.62 124 ASP A O 1
ATOM 1000 N N . TYR A 1 125 ? -14.875 10.398 19.438 1 98.75 125 TYR A N 1
ATOM 1001 C CA . TYR A 1 125 ? -13.469 10.805 19.438 1 98.75 125 TYR A CA 1
ATOM 1002 C C . TYR A 1 125 ? -13.156 11.695 18.25 1 98.75 125 TYR A C 1
ATOM 1004 O O . TYR A 1 125 ? -13.727 11.523 17.172 1 98.75 125 TYR A O 1
ATOM 1012 N N . HIS A 1 126 ? -12.305 12.641 18.438 1 98.75 126 HIS A N 1
ATOM 1013 C CA . HIS A 1 126 ? -11.805 13.516 17.375 1 98.75 126 HIS A CA 1
ATOM 1014 C C . HIS A 1 126 ? -10.297 13.703 17.484 1 98.75 126 HIS A C 1
ATOM 1016 O O . HIS A 1 126 ? -9.742 13.719 18.594 1 98.75 126 HIS A O 1
ATOM 1022 N N . THR A 1 127 ? -9.625 13.797 16.312 1 98.75 127 THR A N 1
ATOM 1023 C CA . THR A 1 127 ? -8.18 13.938 16.359 1 98.75 127 THR A CA 1
ATOM 1024 C C . THR A 1 127 ? -7.746 15.273 15.766 1 98.75 127 THR A C 1
ATOM 1026 O O . THR A 1 127 ? -8.492 15.891 15 1 98.75 127 THR A O 1
ATOM 1029 N N . THR A 1 128 ? -6.621 15.727 16.203 1 98 128 THR A N 1
ATOM 1030 C CA . THR A 1 128 ? -5.953 16.891 15.617 1 98 128 THR A CA 1
ATOM 1031 C C . THR A 1 128 ? -4.5 16.562 15.289 1 98 128 THR A C 1
ATOM 1033 O O . THR A 1 128 ? -3.84 15.82 16.016 1 98 128 THR A O 1
ATOM 1036 N N . ASN A 1 129 ? -4.027 17.141 14.227 1 95.94 129 ASN A N 1
ATOM 1037 C CA . ASN A 1 129 ? -2.646 16.953 13.797 1 95.94 129 ASN A CA 1
ATOM 1038 C C . ASN A 1 129 ? -1.71 17.953 14.477 1 95.94 129 ASN A C 1
ATOM 1040 O O . ASN A 1 129 ? -0.494 17.891 14.281 1 95.94 129 ASN A O 1
ATOM 1044 N N . SER A 1 130 ? -2.229 18.859 15.211 1 94.25 130 SER A N 1
ATOM 1045 C CA . SER A 1 130 ? -1.472 19.984 15.742 1 94.25 130 SER A CA 1
ATOM 1046 C C . SER A 1 130 ? -1.373 19.922 17.266 1 94.25 130 SER A C 1
ATOM 1048 O O . SER A 1 130 ? -2.393 19.891 17.953 1 94.25 130 SER A O 1
ATOM 1050 N N . LYS A 1 131 ? -0.159 20.016 17.688 1 93.5 131 LYS A N 1
ATOM 1051 C CA . LYS A 1 131 ? 0.044 20.078 19.125 1 93.5 131 LYS A CA 1
ATOM 1052 C C . LYS A 1 131 ? -0.588 21.328 19.734 1 93.5 131 LYS A C 1
ATOM 1054 O O . LYS A 1 131 ? -1.187 21.281 20.797 1 93.5 131 LYS A O 1
ATOM 1059 N N . LYS A 1 132 ? -0.402 22.359 19.016 1 93.25 132 LYS A N 1
ATOM 1060 C CA . LYS A 1 132 ? -1 23.609 19.469 1 93.25 132 LYS A CA 1
ATOM 1061 C C . LYS A 1 132 ? -2.516 23.484 19.578 1 93.25 132 LYS A C 1
ATOM 1063 O O . LYS A 1 132 ? -3.094 23.859 20.609 1 93.25 132 LYS A O 1
ATOM 1068 N N . SER A 1 133 ? -3.141 22.984 18.578 1 95.94 133 SER A N 1
ATOM 1069 C CA . SER A 1 133 ? -4.598 22.875 18.594 1 95.94 133 SER A CA 1
ATOM 1070 C C . SER A 1 133 ? -5.074 21.875 19.641 1 95.94 133 SER A C 1
ATOM 1072 O O . SER A 1 133 ? -6.156 22.031 20.203 1 95.94 133 SER A O 1
ATOM 1074 N N . TYR A 1 134 ? -4.25 20.859 19.844 1 97.25 134 TYR A N 1
ATOM 1075 C CA . TYR A 1 134 ? -4.594 19.906 20.891 1 97.25 134 TYR A CA 1
ATOM 1076 C C . TYR A 1 134 ? -4.82 20.609 22.219 1 97.25 134 TYR A C 1
ATOM 1078 O O . TYR A 1 134 ? -5.832 20.391 22.891 1 97.25 134 TYR A O 1
ATOM 1086 N N . LYS A 1 135 ? -3.961 21.484 22.531 1 96.5 135 LYS A N 1
ATOM 1087 C CA . LYS A 1 135 ? -4.082 22.266 23.75 1 96.5 135 LYS A CA 1
ATOM 1088 C C . LYS A 1 135 ? -5.281 23.203 23.688 1 96.5 135 LYS A C 1
ATOM 1090 O O . LYS A 1 135 ? -6.023 23.344 24.656 1 96.5 135 LYS A O 1
ATOM 1095 N N . ASP A 1 136 ? -5.465 23.844 22.531 1 97.38 136 ASP A N 1
ATOM 1096 C CA . ASP A 1 136 ? -6.574 24.781 22.359 1 97.38 136 ASP A CA 1
ATOM 1097 C C . ASP A 1 136 ? -7.914 24.078 22.578 1 97.38 136 ASP A C 1
ATOM 1099 O O . ASP A 1 136 ? -8.805 24.625 23.234 1 97.38 136 ASP A O 1
ATOM 1103 N N . TYR A 1 137 ? -8.062 22.891 22 1 98.31 137 TYR A N 1
ATOM 1104 C CA . TYR A 1 137 ? -9.289 22.109 22.172 1 98.31 137 TYR A CA 1
ATOM 1105 C C . TYR A 1 137 ? -9.531 21.797 23.641 1 98.31 137 TYR A C 1
ATOM 1107 O O . TYR A 1 137 ? -10.656 21.938 24.141 1 98.31 137 TYR A O 1
ATOM 1115 N N . LYS A 1 138 ? -8.523 21.406 24.312 1 97.44 138 LYS A N 1
ATOM 1116 C CA . LYS A 1 138 ? -8.633 21.062 25.734 1 97.44 138 LYS A CA 1
ATOM 1117 C C . LYS A 1 138 ? -9.023 22.297 26.562 1 97.44 138 LYS A C 1
ATOM 1119 O O . LYS A 1 138 ? -9.852 22.203 27.469 1 97.44 138 LYS A O 1
ATOM 1124 N N . ASP A 1 139 ? -8.43 23.344 26.25 1 97.69 139 ASP A N 1
ATOM 1125 C CA . ASP A 1 139 ? -8.727 24.594 26.938 1 97.69 139 ASP A CA 1
ATOM 1126 C C . ASP A 1 139 ? -10.188 24.984 26.75 1 97.69 139 ASP A C 1
ATOM 1128 O O . ASP A 1 139 ? -10.781 25.641 27.625 1 97.69 139 ASP A O 1
ATOM 1132 N N . LEU A 1 140 ? -10.773 24.609 25.625 1 97.62 140 LEU A N 1
ATOM 1133 C CA . LEU A 1 140 ? -12.172 24.906 25.344 1 97.62 140 LEU A CA 1
ATOM 1134 C C . LEU A 1 140 ? -13.086 23.922 26.078 1 97.62 140 LEU A C 1
ATOM 1136 O O . LEU A 1 140 ? -14.312 24.062 26.047 1 97.62 140 LEU A O 1
ATOM 1140 N N . GLY A 1 141 ? -12.461 22.891 26.641 1 97.38 141 GLY A N 1
ATOM 1141 C CA . GLY A 1 141 ? -13.234 21.938 27.438 1 97.38 141 GLY A CA 1
ATOM 1142 C C . GLY A 1 141 ? -13.516 20.641 26.719 1 97.38 141 GLY A C 1
ATOM 1143 O O . GLY A 1 141 ? -14.227 19.781 27.234 1 97.38 141 GLY A O 1
ATOM 1144 N N . HIS A 1 142 ? -13.031 20.5 25.516 1 97.44 142 HIS A N 1
ATOM 1145 C CA . HIS A 1 142 ? -13.219 19.234 24.797 1 97.44 142 HIS A CA 1
ATOM 1146 C C . HIS A 1 142 ? -12.453 18.109 25.453 1 97.44 142 HIS A C 1
ATOM 1148 O O . HIS A 1 142 ? -11.281 18.266 25.812 1 97.44 142 HIS A O 1
ATOM 1154 N N . ARG A 1 143 ? -13.023 16.969 25.609 1 96.56 143 ARG A N 1
ATOM 1155 C CA . ARG A 1 143 ? -12.391 15.859 26.312 1 96.56 143 ARG A CA 1
ATOM 1156 C C . ARG A 1 143 ? -12.195 14.672 25.375 1 96.56 143 ARG A C 1
ATOM 1158 O O . ARG A 1 143 ? -11.531 13.695 25.734 1 96.56 143 ARG A O 1
ATOM 1165 N N . ASN A 1 144 ? -12.742 14.75 24.234 1 98.25 144 ASN A N 1
ATOM 1166 C CA . ASN A 1 144 ? -12.703 13.625 23.297 1 98.25 144 ASN A CA 1
ATOM 1167 C C . ASN A 1 144 ? -11.602 13.797 22.25 1 98.25 144 ASN A C 1
ATOM 1169 O O . ASN A 1 144 ? -11.594 13.109 21.234 1 98.25 144 ASN A O 1
ATOM 1173 N N . ILE A 1 145 ? -10.633 14.758 22.484 1 98.56 145 ILE A N 1
ATOM 1174 C CA . ILE A 1 145 ? -9.648 15.117 21.469 1 98.56 145 ILE A CA 1
ATOM 1175 C C . ILE A 1 145 ? -8.367 14.312 21.688 1 98.56 145 ILE A C 1
ATOM 1177 O O . ILE A 1 145 ? -7.906 14.164 22.812 1 98.56 145 ILE A O 1
ATOM 1181 N N . HIS A 1 146 ? -7.824 13.766 20.609 1 98.5 146 HIS A N 1
ATOM 1182 C CA . HIS A 1 146 ? -6.562 13.031 20.609 1 98.5 146 HIS A CA 1
ATOM 1183 C C . HIS A 1 146 ? -5.578 13.633 19.609 1 98.5 146 HIS A C 1
ATOM 1185 O O . HIS A 1 146 ? -5.98 14.094 18.531 1 98.5 146 HIS A O 1
ATOM 1191 N N . TYR A 1 147 ? -4.332 13.672 20.016 1 97.69 147 TYR A N 1
ATOM 1192 C CA . TYR A 1 147 ? -3.277 14.102 19.109 1 97.69 147 TYR A CA 1
ATOM 1193 C C . TYR A 1 147 ? -2.889 12.984 18.141 1 97.69 147 TYR A C 1
ATOM 1195 O O . TYR A 1 147 ? -2.578 11.875 18.578 1 97.69 147 TYR A O 1
ATOM 1203 N N . LEU A 1 148 ? -2.938 13.219 16.859 1 97.81 148 LEU A N 1
ATOM 1204 C CA . LEU A 1 148 ? -2.572 12.281 15.805 1 97.81 148 LEU A CA 1
ATOM 1205 C C . LEU A 1 148 ? -1.73 12.977 14.734 1 97.81 148 LEU A C 1
ATOM 1207 O O . LEU A 1 148 ? -2.27 13.531 13.781 1 97.81 148 LEU A O 1
ATOM 1211 N N . PRO A 1 149 ? -0.395 12.961 14.875 1 96.38 149 PRO A N 1
ATOM 1212 C CA . PRO A 1 149 ? 0.464 13.602 13.875 1 96.38 149 PRO A CA 1
ATOM 1213 C C . PRO A 1 149 ? 0.425 12.891 12.523 1 96.38 149 PRO A C 1
ATOM 1215 O O . PRO A 1 149 ? -0.024 11.742 12.438 1 96.38 149 PRO A O 1
ATOM 1218 N N . PHE A 1 150 ? 0.935 13.531 11.508 1 96.75 150 PHE A N 1
ATOM 1219 C CA . PHE A 1 150 ? 0.914 13 10.156 1 96.75 150 PHE A CA 1
ATOM 1220 C C . PHE A 1 150 ? 1.836 11.789 10.031 1 96.75 150 PHE A C 1
ATOM 1222 O O . PHE A 1 150 ? 2.734 11.602 10.859 1 96.75 150 PHE A O 1
ATOM 1229 N N . GLY A 1 151 ? 1.579 11 9.07 1 96.31 151 GLY A N 1
ATOM 1230 C CA . GLY A 1 151 ? 2.387 9.875 8.625 1 96.31 151 GLY A CA 1
ATOM 1231 C C . GLY A 1 151 ? 2.311 9.633 7.133 1 96.31 151 GLY A C 1
ATOM 1232 O O . GLY A 1 151 ? 1.784 10.469 6.391 1 96.31 151 GLY A O 1
ATOM 1233 N N . ILE A 1 152 ? 2.957 8.547 6.75 1 94.94 152 ILE A N 1
ATOM 1234 C CA . ILE A 1 152 ? 2.934 8.211 5.328 1 94.94 152 ILE A CA 1
ATOM 1235 C C . ILE A 1 152 ? 2.617 6.727 5.152 1 94.94 152 ILE A C 1
ATOM 1237 O O . ILE A 1 152 ? 2.682 5.957 6.113 1 94.94 152 ILE A O 1
ATOM 1241 N N . ASP A 1 153 ? 2.133 6.352 3.969 1 94.5 153 ASP A N 1
ATOM 1242 C CA . ASP A 1 153 ? 1.817 4.945 3.725 1 94.5 153 ASP A CA 1
ATOM 1243 C C . ASP A 1 153 ? 2.941 4.258 2.953 1 94.5 153 ASP A C 1
ATOM 1245 O O . ASP A 1 153 ? 3.893 4.91 2.52 1 94.5 153 ASP A O 1
ATOM 1249 N N . SER A 1 154 ? 2.865 2.959 2.686 1 91.19 154 SER A N 1
ATOM 1250 C CA . SER A 1 154 ? 3.947 2.113 2.197 1 91.19 154 SER A CA 1
ATOM 1251 C C . SER A 1 154 ? 4.332 2.48 0.767 1 91.19 154 SER A C 1
ATOM 1253 O O . SER A 1 154 ? 5.48 2.281 0.357 1 91.19 154 SER A O 1
ATOM 1255 N N . ARG A 1 155 ? 3.469 3.049 -0.037 1 91.19 155 ARG A N 1
ATOM 1256 C CA . ARG A 1 155 ? 3.707 3.363 -1.442 1 91.19 155 ARG A CA 1
ATOM 1257 C C . ARG A 1 155 ? 4.871 4.336 -1.596 1 91.19 155 ARG A C 1
ATOM 1259 O O . ARG A 1 155 ? 5.555 4.34 -2.623 1 91.19 155 ARG A O 1
ATOM 1266 N N . PHE A 1 156 ? 5.117 5.074 -0.575 1 91.44 156 PHE A N 1
ATOM 1267 C CA . PHE A 1 156 ? 6.109 6.141 -0.664 1 91.44 156 PHE A CA 1
ATOM 1268 C C . PHE A 1 156 ? 7.52 5.586 -0.488 1 91.44 156 PHE A C 1
ATOM 1270 O O . PHE A 1 156 ? 8.5 6.258 -0.812 1 91.44 156 PHE A O 1
ATOM 1277 N N . PHE A 1 157 ? 7.637 4.332 -0.029 1 89.38 157 PHE A N 1
ATOM 1278 C CA . PHE A 1 157 ? 8.938 3.725 0.224 1 89.38 157 PHE A CA 1
ATOM 1279 C C . PHE A 1 157 ? 9.422 2.953 -0.998 1 89.38 157 PHE A C 1
ATOM 1281 O O . PHE A 1 157 ? 10.57 2.514 -1.045 1 89.38 157 PHE A O 1
ATOM 1288 N N . GLU A 1 158 ? 8.523 2.785 -1.921 1 85.44 158 GLU A N 1
ATOM 1289 C CA . GLU A 1 158 ? 8.898 2.072 -3.139 1 85.44 158 GLU A CA 1
ATOM 1290 C C . GLU A 1 158 ? 9.953 2.838 -3.926 1 85.44 158 GLU A C 1
ATOM 1292 O O . GLU A 1 158 ? 9.727 3.982 -4.328 1 85.44 158 GLU A O 1
ATOM 1297 N N . PRO A 1 159 ? 11.07 2.195 -4.152 1 82.56 159 PRO A N 1
ATOM 1298 C CA . PRO A 1 159 ? 12.117 2.904 -4.887 1 82.56 159 PRO A CA 1
ATOM 1299 C C . PRO A 1 159 ? 11.711 3.229 -6.324 1 82.56 159 PRO A C 1
ATOM 1301 O O . PRO A 1 159 ? 10.922 2.498 -6.926 1 82.56 159 PRO A O 1
ATOM 1304 N N . ARG A 1 160 ? 12.234 4.367 -6.781 1 83.38 160 ARG A N 1
ATOM 1305 C CA . ARG A 1 160 ? 12 4.793 -8.156 1 83.38 160 ARG A CA 1
ATOM 1306 C C . ARG A 1 160 ? 13.297 5.273 -8.812 1 83.38 160 ARG A C 1
ATOM 1308 O O . ARG A 1 160 ? 14.219 5.707 -8.117 1 83.38 160 ARG A O 1
ATOM 1315 N N . LEU A 1 161 ? 13.297 5.141 -10.086 1 83.69 161 LEU A N 1
ATOM 1316 C CA . LEU A 1 161 ? 14.453 5.633 -10.82 1 83.69 161 LEU A CA 1
ATOM 1317 C C . LEU A 1 161 ? 14.359 7.137 -11.047 1 83.69 161 LEU A C 1
ATOM 1319 O O . LEU A 1 161 ? 13.258 7.672 -11.227 1 83.69 161 LEU A O 1
ATOM 1323 N N . SER A 1 162 ? 15.562 7.672 -10.977 1 88.75 162 SER A N 1
ATOM 1324 C CA . SER A 1 162 ? 15.617 9.086 -11.336 1 88.75 162 SER A CA 1
ATOM 1325 C C . SER A 1 162 ? 15.258 9.297 -12.805 1 88.75 162 SER A C 1
ATOM 1327 O O . SER A 1 162 ? 15.641 8.5 -13.664 1 88.75 162 SER A O 1
ATOM 1329 N N . GLU A 1 163 ? 14.492 10.328 -13.031 1 91.19 163 GLU A N 1
ATOM 1330 C CA . GLU A 1 163 ? 14.156 10.727 -14.391 1 91.19 163 GLU A CA 1
ATOM 1331 C C . GLU A 1 163 ? 14.883 12.008 -14.789 1 91.19 163 GLU A C 1
ATOM 1333 O O . GLU A 1 163 ? 14.906 12.977 -14.023 1 91.19 163 GLU A O 1
ATOM 1338 N N . GLN A 1 164 ? 15.344 11.961 -15.953 1 92.5 164 GLN A N 1
ATOM 1339 C CA . GLN A 1 164 ? 16.188 13.062 -16.438 1 92.5 164 GLN A CA 1
ATOM 1340 C C . GLN A 1 164 ? 15.438 14.391 -16.359 1 92.5 164 GLN A C 1
ATOM 1342 O O . GLN A 1 164 ? 16 15.398 -15.93 1 92.5 164 GLN A O 1
ATOM 1347 N N . LYS A 1 165 ? 14.242 14.406 -16.75 1 93.31 165 LYS A N 1
ATOM 1348 C CA . LYS A 1 165 ? 13.414 15.609 -16.781 1 93.31 165 LYS A CA 1
ATOM 1349 C C . LYS A 1 165 ? 13.336 16.281 -15.422 1 93.31 165 LYS A C 1
ATOM 1351 O O . LYS A 1 165 ? 13.219 17.5 -15.32 1 93.31 165 LYS A O 1
ATOM 1356 N N . TYR A 1 166 ? 13.523 15.5 -14.383 1 94.94 166 TYR A N 1
ATOM 1357 C CA . TYR A 1 166 ? 13.281 16.016 -13.039 1 94.94 166 TYR A CA 1
ATOM 1358 C C . TYR A 1 166 ? 14.586 16.109 -12.25 1 94.94 166 TYR A C 1
ATOM 1360 O O . TYR A 1 166 ? 14.602 16.578 -11.117 1 94.94 166 TYR A O 1
ATOM 1368 N N . ARG A 1 167 ? 15.648 15.742 -12.828 1 96.12 167 ARG A N 1
ATOM 1369 C CA . ARG A 1 167 ? 16.922 15.68 -12.125 1 96.12 167 ARG A CA 1
ATOM 1370 C C . ARG A 1 167 ? 17.344 17.062 -11.617 1 96.12 167 ARG A C 1
ATOM 1372 O O . ARG A 1 167 ? 17.281 18.031 -12.359 1 96.12 167 ARG A O 1
ATOM 1379 N N . SER A 1 168 ? 17.703 17.172 -10.414 1 97.44 168 SER A N 1
ATOM 1380 C CA . SER A 1 168 ? 18.172 18.406 -9.789 1 97.44 168 SER A CA 1
ATOM 1381 C C . SER A 1 168 ? 19.062 18.125 -8.578 1 97.44 168 SER A C 1
ATOM 1383 O O . SER A 1 168 ? 19.062 17 -8.062 1 97.44 168 SER A O 1
ATOM 1385 N N . ASP A 1 169 ? 19.828 19.109 -8.258 1 98.19 169 ASP A N 1
ATOM 1386 C CA . ASP A 1 169 ? 20.578 19.016 -7.016 1 98.19 169 ASP A CA 1
ATOM 1387 C C . ASP A 1 169 ? 19.703 19.312 -5.805 1 98.19 169 ASP A C 1
ATOM 1389 O O . ASP A 1 169 ? 19.812 18.656 -4.77 1 98.19 169 ASP A O 1
ATOM 1393 N N . VAL A 1 170 ? 18.906 20.281 -6.008 1 98.12 170 VAL A N 1
ATOM 1394 C CA . VAL A 1 170 ? 18.016 20.734 -4.941 1 98.12 170 VAL A CA 1
ATOM 1395 C C . VAL A 1 170 ? 16.594 20.938 -5.496 1 98.12 170 VAL A C 1
ATOM 1397 O O . VAL A 1 170 ? 16.422 21.5 -6.582 1 98.12 170 VAL A O 1
ATOM 1400 N N . SER A 1 171 ? 15.664 20.453 -4.746 1 97.62 171 SER A N 1
ATOM 1401 C CA . SER A 1 171 ? 14.281 20.656 -5.172 1 97.62 171 SER A CA 1
ATOM 1402 C C . SER A 1 171 ? 13.422 21.203 -4.035 1 97.62 171 SER A C 1
ATOM 1404 O O . SER A 1 171 ? 13.672 20.891 -2.867 1 97.62 171 SER A O 1
ATOM 1406 N N . ILE A 1 172 ? 12.5 22.047 -4.383 1 96.19 172 ILE A N 1
ATOM 1407 C CA . ILE A 1 172 ? 11.375 22.484 -3.553 1 96.19 172 ILE A CA 1
ATOM 1408 C C . ILE A 1 172 ? 10.062 22 -4.172 1 96.19 172 ILE A C 1
ATOM 1410 O O . ILE A 1 172 ? 9.773 22.312 -5.332 1 96.19 172 ILE A O 1
ATOM 1414 N N . ILE A 1 173 ? 9.359 21.234 -3.406 1 92.56 173 ILE A N 1
ATOM 1415 C CA . ILE A 1 173 ? 8.078 20.734 -3.904 1 92.56 173 ILE A CA 1
ATOM 1416 C C . ILE A 1 173 ? 6.945 21.234 -3.008 1 92.56 173 ILE A C 1
ATOM 1418 O O . ILE A 1 173 ? 6.801 20.781 -1.872 1 92.56 173 ILE A O 1
ATOM 1422 N N . GLY A 1 174 ? 6.141 22.125 -3.473 1 90.56 174 GLY A N 1
ATOM 1423 C CA . GLY A 1 174 ? 5.059 22.766 -2.752 1 90.56 174 GLY A CA 1
ATOM 1424 C C . GLY A 1 174 ? 4.602 24.062 -3.4 1 90.56 174 GLY A C 1
ATOM 1425 O O . GLY A 1 174 ? 5.336 24.656 -4.195 1 90.56 174 GLY A O 1
ATOM 1426 N N . HIS A 1 175 ? 3.482 24.531 -2.955 1 88.69 175 HIS A N 1
ATOM 1427 C CA . HIS A 1 175 ? 2.906 25.734 -3.535 1 88.69 175 HIS A CA 1
ATOM 1428 C C . HIS A 1 175 ? 3.594 26.984 -2.996 1 88.69 175 HIS A C 1
ATOM 1430 O O . HIS A 1 175 ? 4.18 26.953 -1.913 1 88.69 175 HIS A O 1
ATOM 1436 N N . TYR A 1 176 ? 3.369 27.938 -3.777 1 92 176 TYR A N 1
ATOM 1437 C CA . TYR A 1 176 ? 3.969 29.219 -3.434 1 92 176 TYR A CA 1
ATOM 1438 C C . TYR A 1 176 ? 3.383 29.766 -2.137 1 92 176 TYR A C 1
ATOM 1440 O O . TYR A 1 176 ? 2.178 29.656 -1.896 1 92 176 TYR A O 1
ATOM 1448 N N . ARG A 1 177 ? 4.195 30.391 -1.358 1 89.5 177 ARG A N 1
ATOM 1449 C CA . ARG A 1 177 ? 3.912 31.25 -0.216 1 89.5 177 ARG A CA 1
ATOM 1450 C C . ARG A 1 177 ? 4.984 32.312 -0.06 1 89.5 177 ARG A C 1
ATOM 1452 O O . ARG A 1 177 ? 6.164 32.062 -0.334 1 89.5 177 ARG A O 1
ATOM 1459 N N . PRO A 1 178 ? 4.625 33.438 0.391 1 89.31 178 PRO A N 1
ATOM 1460 C CA . PRO A 1 178 ? 5.598 34.531 0.483 1 89.31 178 PRO A CA 1
ATOM 1461 C C . PRO A 1 178 ? 6.844 34.156 1.277 1 89.31 178 PRO A C 1
ATOM 1463 O O . PRO A 1 178 ? 7.965 34.5 0.876 1 89.31 178 PRO A O 1
ATOM 1466 N N . ASN A 1 179 ? 6.641 33.5 2.314 1 88.12 179 ASN A N 1
ATOM 1467 C CA . ASN A 1 179 ? 7.777 33.094 3.146 1 88.12 179 ASN A CA 1
ATOM 1468 C C . ASN A 1 179 ? 8.695 32.125 2.428 1 88.12 179 ASN A C 1
ATOM 1470 O O . ASN A 1 179 ? 9.898 32.094 2.668 1 88.12 179 ASN A O 1
ATOM 1474 N N . ARG A 1 180 ? 8.203 31.266 1.555 1 92.19 180 ARG A N 1
ATOM 1475 C CA . ARG A 1 180 ? 8.992 30.297 0.792 1 92.19 180 ARG A CA 1
ATOM 1476 C C . ARG A 1 180 ? 9.82 31 -0.278 1 92.19 180 ARG A C 1
ATOM 1478 O O . ARG A 1 180 ? 10.914 30.531 -0.614 1 92.19 180 ARG A O 1
ATOM 1485 N N . LEU A 1 181 ? 9.234 32.062 -0.755 1 92.81 181 LEU A N 1
ATOM 1486 C CA . LEU A 1 181 ? 9.898 32.812 -1.818 1 92.81 181 LEU A CA 1
ATOM 1487 C C . LEU A 1 181 ? 11.227 33.375 -1.332 1 92.81 181 LEU A C 1
ATOM 1489 O O . LEU A 1 181 ? 12.219 33.375 -2.068 1 92.81 181 LEU A O 1
ATOM 1493 N N . GLU A 1 182 ? 11.242 33.844 -0.16 1 91.94 182 GLU A N 1
ATOM 1494 C CA . GLU A 1 182 ? 12.43 34.438 0.432 1 91.94 182 GLU A CA 1
ATOM 1495 C C . GLU A 1 182 ? 13.602 33.469 0.438 1 91.94 182 GLU A C 1
ATOM 1497 O O . GLU A 1 182 ? 14.758 33.875 0.306 1 91.94 182 GLU A O 1
ATOM 1502 N N . ILE A 1 183 ? 13.32 32.25 0.533 1 93.38 183 ILE A N 1
ATOM 1503 C CA . ILE A 1 183 ? 14.336 31.203 0.595 1 93.38 183 ILE A CA 1
ATOM 1504 C C . ILE A 1 183 ? 14.602 30.672 -0.807 1 93.38 183 ILE A C 1
ATOM 1506 O O . ILE A 1 183 ? 15.758 30.469 -1.195 1 93.38 183 ILE A O 1
ATOM 1510 N N . ALA A 1 184 ? 13.602 30.484 -1.588 1 95.38 184 ALA A N 1
ATOM 1511 C CA . ALA A 1 184 ? 13.672 29.812 -2.885 1 95.38 184 ALA A CA 1
ATOM 1512 C C . ALA A 1 184 ? 14.375 30.688 -3.916 1 95.38 184 ALA A C 1
ATOM 1514 O O . ALA A 1 184 ? 15.188 30.203 -4.707 1 95.38 184 ALA A O 1
ATOM 1515 N N . SER A 1 185 ? 14.102 31.953 -3.912 1 95.12 185 SER A N 1
ATOM 1516 C CA . SER A 1 185 ? 14.57 32.875 -4.949 1 95.12 185 SER A CA 1
ATOM 1517 C C . SER A 1 185 ? 16.094 32.906 -5.016 1 95.12 185 SER A C 1
ATOM 1519 O O . SER A 1 185 ? 16.672 32.688 -6.082 1 95.12 185 SER A O 1
ATOM 1521 N N . PRO A 1 186 ? 16.75 33.062 -3.92 1 95.38 186 PRO A N 1
ATOM 1522 C CA . PRO A 1 186 ? 18.219 33.094 -3.975 1 95.38 186 PRO A CA 1
ATOM 1523 C C . PRO A 1 186 ? 18.812 31.781 -4.422 1 95.38 186 PRO A C 1
ATOM 1525 O O . PRO A 1 186 ? 19.922 31.75 -4.965 1 95.38 186 PRO A O 1
ATOM 1528 N N . LEU A 1 187 ? 18.203 30.641 -4.203 1 96.38 187 LEU A N 1
ATOM 1529 C CA . LEU A 1 187 ? 18.703 29.328 -4.582 1 96.38 187 LEU A CA 1
ATOM 1530 C C . LEU A 1 187 ? 18.875 29.234 -6.098 1 96.38 187 LEU A C 1
ATOM 1532 O O . LEU A 1 187 ? 19.781 28.562 -6.586 1 96.38 187 LEU A O 1
ATOM 1536 N N . LEU A 1 188 ? 18 29.875 -6.797 1 95.19 188 LEU A N 1
ATOM 1537 C CA . LEU A 1 188 ? 18 29.797 -8.25 1 95.19 188 LEU A CA 1
ATOM 1538 C C . LEU A 1 188 ? 19.234 30.5 -8.828 1 95.19 188 LEU A C 1
ATOM 1540 O O . LEU A 1 188 ? 19.625 30.234 -9.969 1 95.19 188 LEU A O 1
ATOM 1544 N N . GLY A 1 189 ? 19.828 31.375 -8.109 1 93.69 189 GLY A N 1
ATOM 1545 C CA . GLY A 1 189 ? 21 32.094 -8.562 1 93.69 189 GLY A CA 1
ATOM 1546 C C . GLY A 1 189 ? 22.297 31.375 -8.258 1 93.69 189 GLY A C 1
ATOM 1547 O O . GLY A 1 189 ? 23.375 31.828 -8.648 1 93.69 189 GLY A O 1
ATOM 1548 N N . GLU A 1 190 ? 22.266 30.312 -7.652 1 95.75 190 GLU A N 1
ATOM 1549 C CA . GLU A 1 190 ? 23.453 29.547 -7.25 1 95.75 190 GLU A CA 1
ATOM 1550 C C . GLU A 1 190 ? 23.953 28.672 -8.383 1 95.75 190 GLU A C 1
ATOM 1552 O O . GLU A 1 190 ? 23.312 28.562 -9.438 1 95.75 190 GLU A O 1
ATOM 1557 N N . SER A 1 191 ? 25.094 27.938 -8.164 1 96.31 191 SER A N 1
ATOM 1558 C CA . SER A 1 191 ? 25.734 27.156 -9.219 1 96.31 191 SER A CA 1
ATOM 1559 C C . SER A 1 191 ? 25.125 25.75 -9.305 1 96.31 191 SER A C 1
ATOM 1561 O O . SER A 1 191 ? 25.297 25.062 -10.312 1 96.31 191 SER A O 1
ATOM 1563 N N . PHE A 1 192 ? 24.516 25.328 -8.258 1 96.81 192 PHE A N 1
ATOM 1564 C CA . PHE A 1 192 ? 23.875 24.016 -8.312 1 96.81 192 PHE A CA 1
ATOM 1565 C C . PHE A 1 192 ? 22.5 24.109 -8.969 1 96.81 192 PHE A C 1
ATOM 1567 O O . PHE A 1 192 ? 21.891 25.188 -8.977 1 96.81 192 PHE A O 1
ATOM 1574 N N . ASN A 1 193 ? 22.062 23.016 -9.477 1 97.25 193 ASN A N 1
ATOM 1575 C CA . ASN A 1 193 ? 20.797 22.953 -10.203 1 97.25 193 ASN A CA 1
ATOM 1576 C C . ASN A 1 193 ? 19.609 22.875 -9.258 1 97.25 193 ASN A C 1
ATOM 1578 O O . ASN A 1 193 ? 19.516 21.938 -8.453 1 97.25 193 ASN A O 1
ATOM 1582 N N . VAL A 1 194 ? 18.672 23.906 -9.414 1 97.62 194 VAL A N 1
ATOM 1583 C CA . VAL A 1 194 ? 17.5 23.969 -8.531 1 97.62 194 VAL A CA 1
ATOM 1584 C C . VAL A 1 194 ? 16.234 23.812 -9.359 1 97.62 194 VAL A C 1
ATOM 1586 O O . VAL A 1 194 ? 16.109 24.391 -10.438 1 97.62 194 VAL A O 1
ATOM 1589 N N . LYS A 1 195 ? 15.328 22.984 -8.836 1 97.69 195 LYS A N 1
ATOM 1590 C CA . LYS A 1 195 ? 14 22.891 -9.422 1 97.69 195 LYS A CA 1
ATOM 1591 C C . LYS A 1 195 ? 12.914 23.172 -8.383 1 97.69 195 LYS A C 1
ATOM 1593 O O . LYS A 1 195 ? 12.961 22.641 -7.273 1 97.69 195 LYS A O 1
ATOM 1598 N N . ILE A 1 196 ? 11.984 24 -8.758 1 97.19 196 ILE A N 1
ATOM 1599 C CA . ILE A 1 196 ? 10.852 24.359 -7.906 1 97.19 196 ILE A CA 1
ATOM 1600 C C . ILE A 1 196 ? 9.555 23.844 -8.531 1 97.19 196 ILE A C 1
ATOM 1602 O O . ILE A 1 196 ? 9.273 24.125 -9.703 1 97.19 196 ILE A O 1
ATOM 1606 N N . PHE A 1 197 ? 8.844 23.062 -7.75 1 96.38 197 PHE A N 1
ATOM 1607 C CA . PHE A 1 197 ? 7.555 22.531 -8.188 1 96.38 197 PHE A CA 1
ATOM 1608 C C . PHE A 1 197 ? 6.422 23.094 -7.344 1 96.38 197 PHE A C 1
ATOM 1610 O O . PHE A 1 197 ? 6.516 23.141 -6.117 1 96.38 197 PHE A O 1
ATOM 1617 N N . GLY A 1 198 ? 5.285 23.5 -7.945 1 94 198 GLY A N 1
ATOM 1618 C CA . GLY A 1 198 ? 4.133 24.016 -7.223 1 94 198 GLY A CA 1
ATOM 1619 C C . GLY A 1 198 ? 3.375 25.078 -7.988 1 94 198 GLY A C 1
ATOM 1620 O O . GLY A 1 198 ? 3.826 25.531 -9.039 1 94 198 GLY A O 1
ATOM 1621 N N . ARG A 1 199 ? 2.314 25.484 -7.406 1 91.69 199 ARG A N 1
ATOM 1622 C CA . ARG A 1 199 ? 1.458 26.469 -8.039 1 91.69 199 ARG A CA 1
ATOM 1623 C C . ARG A 1 199 ? 1.875 27.891 -7.645 1 91.69 199 ARG A C 1
ATOM 1625 O O . ARG A 1 199 ? 2.357 28.109 -6.531 1 91.69 199 ARG A O 1
ATOM 1632 N N . ASP A 1 200 ? 1.718 28.812 -8.586 1 91.94 200 ASP A N 1
ATOM 1633 C CA . ASP A 1 200 ? 1.628 30.266 -8.383 1 91.94 200 ASP A CA 1
ATOM 1634 C C . ASP A 1 200 ? 2.975 30.844 -7.949 1 91.94 200 ASP A C 1
ATOM 1636 O O . ASP A 1 200 ? 3.023 31.859 -7.254 1 91.94 200 ASP A O 1
ATOM 1640 N N . TRP A 1 201 ? 4.027 30.172 -8.289 1 94.31 201 TRP A N 1
ATOM 1641 C CA . TRP A 1 201 ? 5.344 30.734 -8.008 1 94.31 201 TRP A CA 1
ATOM 1642 C C . TRP A 1 201 ? 5.641 31.922 -8.93 1 94.31 201 TRP A C 1
ATOM 1644 O O . TRP A 1 201 ? 5.457 31.828 -10.148 1 94.31 201 TRP A O 1
ATOM 1654 N N . PRO A 1 202 ? 6.016 33.062 -8.406 1 95.25 202 PRO A N 1
ATOM 1655 C CA . PRO A 1 202 ? 6.34 34.219 -9.242 1 95.25 202 PRO A CA 1
ATOM 1656 C C . PRO A 1 202 ? 7.738 34.125 -9.844 1 95.25 202 PRO A C 1
ATOM 1658 O O . PRO A 1 202 ? 8.227 35.125 -10.422 1 95.25 202 PRO A O 1
ATOM 1661 N N . ILE A 1 203 ? 8.469 33.031 -9.688 1 94.88 203 ILE A N 1
ATOM 1662 C CA . ILE A 1 203 ? 9.797 32.781 -10.219 1 94.88 203 ILE A CA 1
ATOM 1663 C C . ILE A 1 203 ? 9.773 31.531 -11.086 1 94.88 203 ILE A C 1
ATOM 1665 O O . ILE A 1 203 ? 8.734 30.891 -11.227 1 94.88 203 ILE A O 1
ATOM 1669 N N . GLN A 1 204 ? 10.953 31.281 -11.703 1 94.5 204 GLN A N 1
ATOM 1670 C CA . GLN A 1 204 ? 11.039 30.094 -12.547 1 94.5 204 GLN A CA 1
ATOM 1671 C C . GLN A 1 204 ? 10.633 28.844 -11.773 1 94.5 204 GLN A C 1
ATOM 1673 O O . GLN A 1 204 ? 11.188 28.547 -10.711 1 94.5 204 GLN A O 1
ATOM 1678 N N . SER A 1 205 ? 9.711 28.109 -12.219 1 95.56 205 SER A N 1
ATOM 1679 C CA . SER A 1 205 ? 9.227 26.875 -11.609 1 95.56 205 SER A CA 1
ATOM 1680 C C . SER A 1 205 ? 8.75 25.891 -12.672 1 95.56 205 SER A C 1
ATOM 1682 O O . SER A 1 205 ? 8.594 26.25 -13.836 1 95.56 205 SER A O 1
ATOM 1684 N N . GLU A 1 206 ? 8.578 24.609 -12.258 1 95.56 206 GLU A N 1
ATOM 1685 C CA . GLU A 1 206 ? 8.203 23.531 -13.164 1 95.56 206 GLU A CA 1
ATOM 1686 C C . GLU A 1 206 ? 6.699 23.266 -13.125 1 95.56 206 GLU A C 1
ATOM 1688 O O . GLU A 1 206 ? 6.203 22.359 -13.805 1 95.56 206 GLU A O 1
ATOM 1693 N N . GLY A 1 207 ? 5.988 24.109 -12.336 1 93.25 207 GLY A N 1
ATOM 1694 C CA . GLY A 1 207 ? 4.57 23.844 -12.148 1 93.25 207 GLY A CA 1
ATOM 1695 C C . GLY A 1 207 ? 4.301 22.75 -11.141 1 93.25 207 GLY A C 1
ATOM 1696 O O . GLY A 1 207 ? 5.234 22.156 -10.586 1 93.25 207 GLY A O 1
ATOM 1697 N N . PRO A 1 208 ? 3.006 22.469 -10.859 1 90.94 208 PRO A N 1
ATOM 1698 C CA . PRO A 1 208 ? 2.664 21.469 -9.859 1 90.94 208 PRO A CA 1
ATOM 1699 C C . PRO A 1 208 ? 2.859 20.031 -10.367 1 90.94 208 PRO A C 1
ATOM 1701 O O . PRO A 1 208 ? 2.779 19.797 -11.57 1 90.94 208 PRO A O 1
ATOM 1704 N N . VAL A 1 209 ? 3.219 19.094 -9.5 1 88.31 209 VAL A N 1
ATOM 1705 C CA . VAL A 1 209 ? 3.307 17.672 -9.805 1 88.31 209 VAL A CA 1
ATOM 1706 C C . VAL A 1 209 ? 2.381 16.891 -8.883 1 88.31 209 VAL A C 1
ATOM 1708 O O . VAL A 1 209 ? 2.225 17.234 -7.707 1 88.31 209 VAL A O 1
ATOM 1711 N N . TYR A 1 210 ? 1.714 15.844 -9.406 1 82.38 210 TYR A N 1
ATOM 1712 C CA . TYR A 1 210 ? 0.809 14.969 -8.664 1 82.38 210 TYR A CA 1
ATOM 1713 C C . TYR A 1 210 ? 1.03 13.508 -9.047 1 82.38 210 TYR A C 1
ATOM 1715 O O . TYR A 1 210 ? 1.652 13.211 -10.07 1 82.38 210 TYR A O 1
ATOM 1723 N N . GLY A 1 211 ? 0.575 12.648 -8.195 1 80.62 211 GLY A N 1
ATOM 1724 C CA . GLY A 1 211 ? 0.631 11.234 -8.516 1 80.62 211 GLY A CA 1
ATOM 1725 C C . GLY A 1 211 ? 2.029 10.75 -8.859 1 80.62 211 GLY A C 1
ATOM 1726 O O . GLY A 1 211 ? 2.977 11 -8.109 1 80.62 211 GLY A O 1
ATOM 1727 N N . ASP A 1 212 ? 2.111 10.109 -10.055 1 81.31 212 ASP A N 1
ATOM 1728 C CA . ASP A 1 212 ? 3.379 9.523 -10.477 1 81.31 212 ASP A CA 1
ATOM 1729 C C . ASP A 1 212 ? 4.43 10.602 -10.719 1 81.31 212 ASP A C 1
ATOM 1731 O O . ASP A 1 212 ? 5.617 10.391 -10.461 1 81.31 212 ASP A O 1
ATOM 1735 N N . GLU A 1 213 ? 3.988 11.711 -11.164 1 87.88 213 GLU A N 1
ATOM 1736 C CA . GLU A 1 213 ? 4.918 12.805 -11.438 1 87.88 213 GLU A CA 1
ATOM 1737 C C . GLU A 1 213 ? 5.539 13.336 -10.148 1 87.88 213 GLU A C 1
ATOM 1739 O O . GLU A 1 213 ? 6.703 13.742 -10.133 1 87.88 213 GLU A O 1
ATOM 1744 N N . TRP A 1 214 ? 4.754 13.344 -9.133 1 89.38 214 TRP A N 1
ATOM 1745 C CA . TRP A 1 214 ? 5.273 13.742 -7.828 1 89.38 214 TRP A CA 1
ATOM 1746 C C . TRP A 1 214 ? 6.422 12.836 -7.398 1 89.38 214 TRP A C 1
ATOM 1748 O O . TRP A 1 214 ? 7.484 13.32 -7.004 1 89.38 214 TRP A O 1
ATOM 1758 N N . PHE A 1 215 ? 6.215 11.586 -7.602 1 87.44 215 PHE A N 1
ATOM 1759 C CA . PHE A 1 215 ? 7.227 10.602 -7.223 1 87.44 215 PHE A CA 1
ATOM 1760 C C . PHE A 1 215 ? 8.484 10.773 -8.062 1 87.44 215 PHE A C 1
ATOM 1762 O O . PHE A 1 215 ? 9.602 10.719 -7.535 1 87.44 215 PHE A O 1
ATOM 1769 N N . LYS A 1 216 ? 8.289 10.938 -9.289 1 89.94 216 LYS A N 1
ATOM 1770 C CA . LYS A 1 216 ? 9.43 11.141 -10.18 1 89.94 216 LYS A CA 1
ATOM 1771 C C . LYS A 1 216 ? 10.25 12.352 -9.75 1 89.94 216 LYS A C 1
ATOM 1773 O O . LYS A 1 216 ? 11.484 12.289 -9.703 1 89.94 216 LYS A O 1
ATOM 1778 N N . ALA A 1 217 ? 9.578 13.383 -9.43 1 93.19 217 ALA A N 1
ATOM 1779 C CA . ALA A 1 217 ? 10.266 14.594 -8.992 1 93.19 217 ALA A CA 1
ATOM 1780 C C . ALA A 1 217 ? 11.023 14.352 -7.688 1 93.19 217 ALA A C 1
ATOM 1782 O O . ALA A 1 217 ? 12.195 14.703 -7.566 1 93.19 217 ALA A O 1
ATOM 1783 N N . MET A 1 218 ? 10.414 13.711 -6.785 1 92.19 218 MET A N 1
ATOM 1784 C CA . MET A 1 218 ? 10.969 13.477 -5.453 1 92.19 218 MET A CA 1
ATOM 1785 C C . MET A 1 218 ? 12.18 12.555 -5.52 1 92.19 218 MET A C 1
ATOM 1787 O O . MET A 1 218 ? 13.172 12.773 -4.812 1 92.19 218 MET A O 1
ATOM 1791 N N . TYR A 1 219 ? 12.094 11.641 -6.398 1 91.69 219 TYR A N 1
ATOM 1792 C CA . TYR A 1 219 ? 13.141 10.625 -6.453 1 91.69 219 TYR A CA 1
ATOM 1793 C C . TYR A 1 219 ? 14.258 11.047 -7.398 1 91.69 219 TYR A C 1
ATOM 1795 O O . TYR A 1 219 ? 15.258 10.336 -7.547 1 91.69 219 TYR A O 1
ATOM 1803 N N . SER A 1 220 ? 14.141 12.203 -8.008 1 95.12 220 SER A N 1
ATOM 1804 C CA . SER A 1 220 ? 15.133 12.617 -8.992 1 95.12 220 SER A CA 1
ATOM 1805 C C . SER A 1 220 ? 15.969 13.781 -8.469 1 95.12 220 SER A C 1
ATOM 1807 O O . SER A 1 220 ? 16.688 14.43 -9.242 1 95.12 220 SER A O 1
ATOM 1809 N N . THR A 1 221 ? 15.852 14.117 -7.219 1 96.94 221 THR A N 1
ATOM 1810 C CA . THR A 1 221 ? 16.641 15.18 -6.605 1 96.94 221 THR A CA 1
ATOM 1811 C C . THR A 1 221 ? 17.594 14.609 -5.551 1 96.94 221 THR A C 1
ATOM 1813 O O . THR A 1 221 ? 17.391 13.484 -5.078 1 96.94 221 THR A O 1
ATOM 1816 N N . LYS A 1 222 ? 18.609 15.367 -5.223 1 96.81 222 LYS A N 1
ATOM 1817 C CA . LYS A 1 222 ? 19.547 14.953 -4.176 1 96.81 222 LYS A CA 1
ATOM 1818 C C . LYS A 1 222 ? 19.109 15.5 -2.816 1 96.81 222 LYS A C 1
ATOM 1820 O O . LYS A 1 222 ? 19.203 14.797 -1.806 1 96.81 222 LYS A O 1
ATOM 1825 N N . ILE A 1 223 ? 18.656 16.703 -2.832 1 98.12 223 ILE A N 1
ATOM 1826 C CA . ILE A 1 223 ? 18.297 17.391 -1.601 1 98.12 223 ILE A CA 1
ATOM 1827 C C . ILE A 1 223 ? 16.891 18 -1.737 1 98.12 223 ILE A C 1
ATOM 1829 O O . ILE A 1 223 ? 16.578 18.609 -2.758 1 98.12 223 ILE A O 1
ATOM 1833 N N . ILE A 1 224 ? 16.125 17.828 -0.743 1 97.75 224 ILE A N 1
ATOM 1834 C CA . ILE A 1 224 ? 14.789 18.406 -0.69 1 97.75 224 ILE A CA 1
ATOM 1835 C C . ILE A 1 224 ? 14.727 19.469 0.409 1 97.75 224 ILE A C 1
ATOM 1837 O O . ILE A 1 224 ? 15.047 19.188 1.567 1 97.75 224 ILE A O 1
ATOM 1841 N N . VAL A 1 225 ? 14.305 20.625 0.024 1 97 225 VAL A N 1
ATOM 1842 C CA . VAL A 1 225 ? 14.125 21.688 1.005 1 97 225 VAL A CA 1
ATOM 1843 C C . VAL A 1 225 ? 12.656 21.766 1.421 1 97 225 VAL A C 1
ATOM 1845 O O . VAL A 1 225 ? 11.766 21.875 0.572 1 97 225 VAL A O 1
ATOM 1848 N N . ASN A 1 226 ? 12.445 21.703 2.662 1 93.06 226 ASN A N 1
ATOM 1849 C CA . ASN A 1 226 ? 11.109 21.703 3.234 1 93.06 226 ASN A CA 1
ATOM 1850 C C . ASN A 1 226 ? 10.867 22.953 4.09 1 93.06 226 ASN A C 1
ATOM 1852 O O . ASN A 1 226 ? 11.812 23.531 4.629 1 93.06 226 ASN A O 1
ATOM 1856 N N . PHE A 1 227 ? 9.586 23.344 4.176 1 90.38 227 PHE A N 1
ATOM 1857 C CA . PHE A 1 227 ? 9.195 24.531 4.918 1 90.38 227 PHE A CA 1
ATOM 1858 C C . PHE A 1 227 ? 8.156 24.188 5.98 1 90.38 227 PHE A C 1
ATOM 1860 O O . PHE A 1 227 ? 7.109 23.609 5.676 1 90.38 227 PHE A O 1
ATOM 1867 N N . PRO A 1 228 ? 8.344 24.609 7.207 1 87.56 228 PRO A N 1
ATOM 1868 C CA . PRO A 1 228 ? 7.426 24.203 8.273 1 87.56 228 PRO A CA 1
ATOM 1869 C C . PRO A 1 228 ? 6.234 25.156 8.414 1 87.56 228 PRO A C 1
ATOM 1871 O O . PRO A 1 228 ? 5.27 24.844 9.117 1 87.56 228 PRO A O 1
ATOM 1874 N N . LYS A 1 229 ? 6.215 26.312 7.824 1 83.25 229 LYS A N 1
ATOM 1875 C CA . LYS A 1 229 ? 5.152 27.281 8.047 1 83.25 229 LYS A CA 1
ATOM 1876 C C . LYS A 1 229 ? 3.896 26.922 7.262 1 83.25 229 LYS A C 1
ATOM 1878 O O . LYS A 1 229 ? 3.979 26.531 6.094 1 83.25 229 LYS A O 1
ATOM 1883 N N . THR A 1 230 ? 2.699 27.062 7.945 1 79.06 230 THR A N 1
ATOM 1884 C CA . THR A 1 230 ? 1.411 26.812 7.309 1 79.06 230 THR A CA 1
ATOM 1885 C C . THR A 1 230 ? 0.92 28.078 6.59 1 79.06 230 THR A C 1
ATOM 1887 O O . THR A 1 230 ? 1.579 29.109 6.625 1 79.06 230 THR A O 1
ATOM 1890 N N . GLY A 1 231 ? -0.236 27.906 5.93 1 75.81 231 GLY A N 1
ATOM 1891 C CA . GLY A 1 231 ? -0.81 29.031 5.23 1 75.81 231 GLY A CA 1
ATOM 1892 C C . GLY A 1 231 ? -1.188 30.172 6.156 1 75.81 231 GLY A C 1
ATOM 1893 O O . GLY A 1 231 ? -1.074 31.344 5.789 1 75.81 231 GLY A O 1
ATOM 1894 N N . ALA A 1 232 ? -1.627 29.75 7.391 1 75.81 232 ALA A N 1
ATOM 1895 C CA . ALA A 1 232 ? -2.061 30.766 8.352 1 75.81 232 ALA A CA 1
ATOM 1896 C C . ALA A 1 232 ? -0.887 31.266 9.195 1 75.81 232 ALA A C 1
ATOM 1898 O O . ALA A 1 232 ? -1.071 32.062 10.125 1 75.81 232 ALA A O 1
ATOM 1899 N N . GLY A 1 233 ? 0.283 30.719 8.906 1 78.44 233 GLY A N 1
ATOM 1900 C CA . GLY A 1 233 ? 1.486 31.25 9.531 1 78.44 233 GLY A CA 1
ATOM 1901 C C . GLY A 1 233 ? 1.925 30.453 10.75 1 78.44 233 GLY A C 1
ATOM 1902 O O . GLY A 1 233 ? 2.893 30.812 11.422 1 78.44 233 GLY A O 1
ATOM 1903 N N . TYR A 1 234 ? 1.261 29.391 11.023 1 83.25 234 TYR A N 1
ATOM 1904 C CA . TYR A 1 234 ? 1.664 28.531 12.133 1 83.25 234 TYR A CA 1
ATOM 1905 C C . TYR A 1 234 ? 2.82 27.625 11.734 1 83.25 234 TYR A C 1
ATOM 1907 O O . TYR A 1 234 ? 3.078 27.422 10.547 1 83.25 234 TYR A O 1
ATOM 1915 N N . THR A 1 235 ? 3.59 27.25 12.727 1 83.19 235 THR A N 1
ATOM 1916 C CA . THR A 1 235 ? 4.656 26.281 12.508 1 83.19 235 THR A CA 1
ATOM 1917 C C . THR A 1 235 ? 4.234 24.891 12.992 1 83.19 235 THR A C 1
ATOM 1919 O O . THR A 1 235 ? 3.752 24.75 14.117 1 83.19 235 THR A O 1
ATOM 1922 N N . ASN A 1 236 ? 4.258 23.953 12.117 1 85.81 236 ASN A N 1
ATOM 1923 C CA . ASN A 1 236 ? 3.943 22.578 12.484 1 85.81 236 ASN A CA 1
ATOM 1924 C C . ASN A 1 236 ? 4.68 21.578 11.594 1 85.81 236 ASN A C 1
ATOM 1926 O O . ASN A 1 236 ? 5.332 21.969 10.625 1 85.81 236 ASN A O 1
ATOM 1930 N N . VAL A 1 237 ? 4.707 20.375 12.008 1 89 237 VAL A N 1
ATOM 1931 C CA . VAL A 1 237 ? 5.27 19.312 11.188 1 89 237 VAL A CA 1
ATOM 1932 C C . VAL A 1 237 ? 4.254 18.875 10.125 1 89 237 VAL A C 1
ATOM 1934 O O . VAL A 1 237 ? 3.174 18.375 10.461 1 89 237 VAL A O 1
ATOM 1937 N N . LYS A 1 238 ? 4.617 19.094 8.938 1 90 238 LYS A N 1
ATOM 1938 C CA . LYS A 1 238 ? 3.701 18.828 7.828 1 90 238 LYS A CA 1
ATOM 1939 C C . LYS A 1 238 ? 3.945 17.453 7.211 1 90 238 LYS A C 1
ATOM 1941 O O . LYS A 1 238 ? 4.988 16.844 7.441 1 90 238 LYS A O 1
ATOM 1946 N N . VAL A 1 239 ? 2.963 17.078 6.398 1 92.25 239 VAL A N 1
ATOM 1947 C CA . VAL A 1 239 ? 3 15.742 5.82 1 92.25 239 VAL A CA 1
ATOM 1948 C C . VAL A 1 239 ? 4.188 15.617 4.871 1 92.25 239 VAL A C 1
ATOM 1950 O O . VAL A 1 239 ? 4.785 14.547 4.75 1 92.25 239 VAL A O 1
ATOM 1953 N N . GLY A 1 240 ? 4.605 16.703 4.293 1 91.56 240 GLY A N 1
ATOM 1954 C CA . GLY A 1 240 ? 5.672 16.719 3.301 1 91.56 240 GLY A CA 1
ATOM 1955 C C . GLY A 1 240 ? 6.992 16.203 3.838 1 91.56 240 GLY A C 1
ATOM 1956 O O . GLY A 1 240 ? 7.793 15.641 3.092 1 91.56 240 GLY A O 1
ATOM 1957 N N . ILE A 1 241 ? 7.246 16.375 5.113 1 94.31 241 ILE A N 1
ATOM 1958 C CA . ILE A 1 241 ? 8.492 15.922 5.719 1 94.31 241 ILE A CA 1
ATOM 1959 C C . ILE A 1 241 ? 8.562 14.398 5.691 1 94.31 241 ILE A C 1
ATOM 1961 O O . ILE A 1 241 ? 9.625 13.82 5.445 1 94.31 241 ILE A O 1
ATOM 1965 N N . PHE A 1 242 ? 7.465 13.789 5.938 1 96 242 PHE A N 1
ATOM 1966 C CA . PHE A 1 242 ? 7.414 12.328 5.953 1 96 242 PHE A CA 1
ATOM 1967 C C . PHE A 1 242 ? 7.48 11.766 4.539 1 96 242 PHE A C 1
ATOM 1969 O O . PHE A 1 242 ? 8.117 10.742 4.301 1 96 242 PHE A O 1
ATOM 1976 N N . GLU A 1 243 ? 6.805 12.43 3.625 1 93.38 243 GLU A N 1
ATOM 1977 C CA . GLU A 1 243 ? 6.891 12.062 2.217 1 93.38 243 GLU A CA 1
ATOM 1978 C C . GLU A 1 243 ? 8.336 12.102 1.724 1 93.38 243 GLU A C 1
ATOM 1980 O O . GLU A 1 243 ? 8.805 11.148 1.097 1 93.38 243 GLU A O 1
ATOM 1985 N N . ALA A 1 244 ? 8.969 13.172 2.043 1 93.88 244 ALA A N 1
ATOM 1986 C CA . ALA A 1 244 ? 10.359 13.336 1.638 1 93.88 244 ALA A CA 1
ATOM 1987 C C . ALA A 1 244 ? 11.25 12.289 2.303 1 93.88 244 ALA A C 1
ATOM 1989 O O . ALA A 1 244 ? 12.102 11.68 1.648 1 93.88 244 ALA A O 1
ATOM 1990 N N . ALA A 1 245 ? 11.055 12.078 3.576 1 95.69 245 ALA A N 1
ATOM 1991 C CA . ALA A 1 245 ? 11.875 11.133 4.328 1 95.69 245 ALA A CA 1
ATOM 1992 C C . ALA A 1 245 ? 11.758 9.727 3.746 1 95.69 245 ALA A C 1
ATOM 1994 O O . ALA A 1 245 ? 12.75 9 3.66 1 95.69 245 ALA A O 1
ATOM 1995 N N . ALA A 1 246 ? 10.625 9.383 3.316 1 94.06 246 ALA A N 1
ATOM 1996 C CA . ALA A 1 246 ? 10.367 8.047 2.793 1 94.06 246 ALA A CA 1
ATOM 1997 C C . ALA A 1 246 ? 11.203 7.773 1.548 1 94.06 246 ALA A C 1
ATOM 1999 O O . ALA A 1 246 ? 11.547 6.621 1.261 1 94.06 246 ALA A O 1
ATOM 2000 N N . THR A 1 247 ? 11.547 8.781 0.84 1 91.44 247 THR A N 1
ATOM 2001 C CA . THR A 1 247 ? 12.258 8.625 -0.422 1 91.44 247 THR A CA 1
ATOM 2002 C C . THR A 1 247 ? 13.734 8.328 -0.173 1 91.44 247 THR A C 1
ATOM 2004 O O . THR A 1 247 ? 14.445 7.871 -1.074 1 91.44 247 THR A O 1
ATOM 2007 N N . GLY A 1 248 ? 14.234 8.719 0.953 1 92.75 248 GLY A N 1
ATOM 2008 C CA . GLY A 1 248 ? 15.648 8.562 1.255 1 92.75 248 GLY A CA 1
ATOM 2009 C C . GLY A 1 248 ? 16.5 9.688 0.705 1 92.75 248 GLY A C 1
ATOM 2010 O O . GLY A 1 248 ? 17.719 9.539 0.56 1 92.75 248 GLY A O 1
ATOM 2011 N N . ARG A 1 249 ? 15.891 10.68 0.345 1 94.69 249 ARG A N 1
ATOM 2012 C CA . ARG A 1 249 ? 16.625 11.867 -0.051 1 94.69 249 ARG A CA 1
ATOM 2013 C C . ARG A 1 249 ? 16.969 12.734 1.16 1 94.69 249 ARG A C 1
ATOM 2015 O O . ARG A 1 249 ? 16.297 12.648 2.193 1 94.69 249 ARG A O 1
ATOM 2022 N N . LEU A 1 250 ? 18.031 13.492 0.988 1 97.88 250 LEU A N 1
ATOM 2023 C CA . LEU A 1 250 ? 18.406 14.359 2.098 1 97.88 250 LEU A CA 1
ATOM 2024 C C . LEU A 1 250 ? 17.391 15.5 2.252 1 97.88 250 LEU A C 1
ATOM 2026 O O . LEU A 1 250 ? 17.094 16.203 1.287 1 97.88 250 LEU A O 1
ATOM 2030 N N . ILE A 1 251 ? 16.984 15.719 3.455 1 97.94 251 ILE A N 1
ATOM 2031 C CA . ILE A 1 251 ? 15.984 16.75 3.734 1 97.94 251 ILE A CA 1
ATOM 2032 C C . ILE A 1 251 ? 16.625 17.891 4.516 1 97.94 251 ILE A C 1
ATOM 2034 O O . ILE A 1 251 ? 17.359 17.656 5.484 1 97.94 251 ILE A O 1
ATOM 2038 N N . MET A 1 252 ? 16.312 19.047 4.051 1 97.88 252 MET A N 1
ATOM 2039 C CA . MET A 1 252 ? 16.703 20.234 4.785 1 97.88 252 MET A CA 1
ATOM 2040 C C . MET A 1 252 ? 15.484 21.062 5.176 1 97.88 252 MET A C 1
ATOM 2042 O O . MET A 1 252 ? 14.648 21.391 4.328 1 97.88 252 MET A O 1
ATOM 2046 N N . THR A 1 253 ? 15.406 21.375 6.426 1 96.06 253 THR A N 1
ATOM 2047 C CA . THR A 1 253 ? 14.273 22.156 6.934 1 96.06 253 THR A CA 1
ATOM 2048 C C . THR A 1 253 ? 14.734 23.172 7.965 1 96.06 253 THR A C 1
ATOM 2050 O O . THR A 1 253 ? 15.789 23 8.594 1 96.06 253 THR A O 1
ATOM 2053 N N . GLU A 1 254 ? 13.883 24.234 8.078 1 94 254 GLU A N 1
ATOM 2054 C CA . GLU A 1 254 ? 14.172 25.219 9.117 1 94 254 GLU A CA 1
ATOM 2055 C C . GLU A 1 254 ? 14.109 24.594 10.508 1 94 254 GLU A C 1
ATOM 2057 O O . GLU A 1 254 ? 13.234 23.766 10.781 1 94 254 GLU A O 1
ATOM 2062 N N . TYR A 1 255 ? 14.945 25.109 11.406 1 94.19 255 TYR A N 1
ATOM 2063 C CA . TYR A 1 255 ? 14.93 24.641 12.781 1 94.19 255 TYR A CA 1
ATOM 2064 C C . TYR A 1 255 ? 13.656 25.078 13.492 1 94.19 255 TYR A C 1
ATOM 2066 O O . TYR A 1 255 ? 13.273 26.25 13.438 1 94.19 255 TYR A O 1
ATOM 2074 N N . PHE A 1 256 ? 12.984 24.141 14.094 1 90.75 256 PHE A N 1
ATOM 2075 C CA . PHE A 1 256 ? 11.914 24.453 15.039 1 90.75 256 PHE A CA 1
ATOM 2076 C C . PHE A 1 256 ? 11.703 23.297 16.016 1 90.75 256 PHE A C 1
ATOM 2078 O O . PHE A 1 256 ? 12.008 22.156 15.695 1 90.75 256 PHE A O 1
ATOM 2085 N N . ASP A 1 257 ? 11.305 23.531 17.125 1 91.25 257 ASP A N 1
ATOM 2086 C CA . ASP A 1 257 ? 11.359 22.641 18.266 1 91.25 257 ASP A CA 1
ATOM 2087 C C . ASP A 1 257 ? 10.531 21.375 18.031 1 91.25 257 ASP A C 1
ATOM 2089 O O . ASP A 1 257 ? 10.984 20.266 18.312 1 91.25 257 ASP A O 1
ATOM 2093 N N . GLU A 1 258 ? 9.383 21.469 17.469 1 92.88 258 GLU A N 1
ATOM 2094 C CA . GLU A 1 258 ? 8.461 20.344 17.328 1 92.88 258 GLU A CA 1
ATOM 2095 C C . GLU A 1 258 ? 9.062 19.25 16.438 1 92.88 258 GLU A C 1
ATOM 2097 O O . GLU A 1 258 ? 8.742 18.062 16.609 1 92.88 258 GLU A O 1
ATOM 2102 N N . MET A 1 259 ? 9.953 19.609 15.547 1 94.5 259 MET A N 1
ATOM 2103 C CA . MET A 1 259 ? 10.562 18.641 14.641 1 94.5 259 MET A CA 1
ATOM 2104 C C . MET A 1 259 ? 11.398 17.625 15.406 1 94.5 259 MET A C 1
ATOM 2106 O O . MET A 1 259 ? 11.5 16.469 14.992 1 94.5 259 MET A O 1
ATOM 2110 N N . LYS A 1 260 ? 11.898 17.984 16.531 1 95.12 260 LYS A N 1
ATOM 2111 C CA . LYS A 1 260 ? 12.766 17.125 17.328 1 95.12 260 LYS A CA 1
ATOM 2112 C C . LYS A 1 260 ? 12.008 15.914 17.844 1 95.12 260 LYS A C 1
ATOM 2114 O O . LYS A 1 260 ? 12.609 14.906 18.203 1 95.12 260 LYS A O 1
ATOM 2119 N N . ASP A 1 261 ? 10.75 16.078 17.891 1 95.25 261 ASP A N 1
ATOM 2120 C CA . ASP A 1 261 ? 9.914 14.961 18.344 1 95.25 261 ASP A CA 1
ATOM 2121 C C . ASP A 1 261 ? 9.852 13.875 17.266 1 95.25 261 ASP A C 1
ATOM 2123 O O . ASP A 1 261 ? 9.438 12.75 17.547 1 95.25 261 ASP A O 1
ATOM 2127 N N . PHE A 1 262 ? 10.273 14.18 16.047 1 96.69 262 PHE A N 1
ATOM 2128 C CA . PHE A 1 262 ? 10.055 13.258 14.938 1 96.69 262 PHE A CA 1
ATOM 2129 C C . PHE A 1 262 ? 11.375 12.812 14.328 1 96.69 262 PHE A C 1
ATOM 2131 O O . PHE A 1 262 ? 11.562 11.633 14.031 1 96.69 262 PHE A O 1
ATOM 2138 N N . PHE A 1 263 ? 12.266 13.766 14.172 1 97.5 263 PHE A N 1
ATOM 2139 C CA . PHE A 1 263 ? 13.562 13.484 13.562 1 97.5 263 PHE A CA 1
ATOM 2140 C C . PHE A 1 263 ? 14.68 14.172 14.336 1 97.5 263 PHE A C 1
ATOM 2142 O O . PHE A 1 263 ? 14.523 15.312 14.781 1 97.5 263 PHE A O 1
ATOM 2149 N N . ASP A 1 264 ? 15.781 13.477 14.414 1 97.19 264 ASP A N 1
ATOM 2150 C CA . ASP A 1 264 ? 16.969 14.078 15.016 1 97.19 264 ASP A CA 1
ATOM 2151 C C . ASP A 1 264 ? 17.75 14.898 14 1 97.19 264 ASP A C 1
ATOM 2153 O O . ASP A 1 264 ? 18.203 14.375 12.977 1 97.19 264 ASP A O 1
ATOM 2157 N N . TYR A 1 265 ? 17.938 16.141 14.312 1 96.19 265 TYR A N 1
ATOM 2158 C CA . TYR A 1 265 ? 18.703 17.016 13.438 1 96.19 265 TYR A CA 1
ATOM 2159 C C . TYR A 1 265 ? 20.141 16.531 13.305 1 96.19 265 TYR A C 1
ATOM 2161 O O . TYR A 1 265 ? 20.75 16.078 14.281 1 96.19 265 TYR A O 1
ATOM 2169 N N . ASP A 1 266 ? 20.578 16.609 12.031 1 92.06 266 ASP A N 1
ATOM 2170 C CA . ASP A 1 266 ? 21.953 16.312 11.633 1 92.06 266 ASP A CA 1
ATOM 2171 C C . ASP A 1 266 ? 22.25 14.82 11.773 1 92.06 266 ASP A C 1
ATOM 2173 O O . ASP A 1 266 ? 23.422 14.406 11.703 1 92.06 266 ASP A O 1
ATOM 2177 N N . LYS A 1 267 ? 21.297 14.055 12.07 1 96.81 267 LYS A N 1
ATOM 2178 C CA . LYS A 1 267 ? 21.406 12.602 12.078 1 96.81 267 LYS A CA 1
ATOM 2179 C C . LYS A 1 267 ? 20.391 11.984 11.102 1 96.81 267 LYS A C 1
ATOM 2181 O O . LYS A 1 267 ? 20.703 11.008 10.422 1 96.81 267 LYS A O 1
ATOM 2186 N N . GLU A 1 268 ? 19.234 12.57 11.102 1 97.88 268 GLU A N 1
ATOM 2187 C CA . GLU A 1 268 ? 18.156 12.023 10.305 1 97.88 268 GLU A CA 1
ATOM 2188 C C . GLU A 1 268 ? 17.609 13.055 9.32 1 97.88 268 GLU A C 1
ATOM 2190 O O . GLU A 1 268 ? 16.969 12.703 8.328 1 97.88 268 GLU A O 1
ATOM 2195 N N . ILE A 1 269 ? 17.797 14.266 9.602 1 97.94 269 ILE A N 1
ATOM 2196 C CA . ILE A 1 269 ? 17.5 15.414 8.758 1 97.94 269 ILE A CA 1
ATOM 2197 C C . ILE A 1 269 ? 18.5 16.531 9.023 1 97.94 269 ILE A C 1
ATOM 2199 O O . ILE A 1 269 ? 19.219 16.484 10.016 1 97.94 269 ILE A O 1
ATOM 2203 N N . VAL A 1 270 ? 18.5 17.484 8.102 1 98.31 270 VAL A N 1
ATOM 2204 C CA . VAL A 1 270 ? 19.406 18.625 8.297 1 98.31 270 VAL A CA 1
ATOM 2205 C C . VAL A 1 270 ? 18.594 19.891 8.531 1 98.31 270 VAL A C 1
ATOM 2207 O O . VAL A 1 270 ? 17.688 20.219 7.75 1 98.31 270 VAL A O 1
ATOM 2210 N N . GLY A 1 271 ? 18.906 20.531 9.648 1 97.38 271 GLY A N 1
ATOM 2211 C CA . GLY A 1 271 ? 18.281 21.828 9.922 1 97.38 271 GLY A CA 1
ATOM 2212 C C . GLY A 1 271 ? 19.094 23 9.398 1 97.38 271 GLY A C 1
ATOM 2213 O O . GLY A 1 271 ? 20.312 22.891 9.227 1 97.38 271 GLY A O 1
ATOM 2214 N N . TYR A 1 272 ? 18.359 24.125 9.078 1 96.81 272 TYR A N 1
ATOM 2215 C CA . TYR A 1 272 ? 19.078 25.359 8.742 1 96.81 272 TYR A CA 1
ATOM 2216 C C . TYR A 1 272 ? 18.469 26.547 9.477 1 96.81 272 TYR A C 1
ATOM 2218 O O . TYR A 1 272 ? 17.297 26.531 9.852 1 96.81 272 TYR A O 1
ATOM 2226 N N . LYS A 1 273 ? 19.234 27.578 9.641 1 94.94 273 LYS A N 1
ATOM 2227 C CA . LYS A 1 273 ? 18.859 28.75 10.438 1 94.94 273 LYS A CA 1
ATOM 2228 C C . LYS A 1 273 ? 18.281 29.844 9.555 1 94.94 273 LYS A C 1
ATOM 2230 O O . LYS A 1 273 ? 17.344 30.547 9.961 1 94.94 273 LYS A O 1
ATOM 2235 N N . ASP A 1 274 ? 18.906 30.094 8.492 1 93.81 274 ASP A N 1
ATOM 2236 C CA . ASP A 1 274 ? 18.5 31.125 7.531 1 93.81 274 ASP A CA 1
ATOM 2237 C C . ASP A 1 274 ? 18.984 30.766 6.125 1 93.81 274 ASP A C 1
ATOM 2239 O O . ASP A 1 274 ? 19.547 29.688 5.906 1 93.81 274 ASP A O 1
ATOM 2243 N N . ARG A 1 275 ? 18.719 31.641 5.27 1 94.38 275 ARG A N 1
ATOM 2244 C CA . ARG A 1 275 ? 19.016 31.422 3.857 1 94.38 275 ARG A CA 1
ATOM 2245 C C . ARG A 1 275 ? 20.5 31.141 3.648 1 94.38 275 ARG A C 1
ATOM 2247 O O . ARG A 1 275 ? 20.859 30.203 2.939 1 94.38 275 ARG A O 1
ATOM 2254 N N . ASP A 1 276 ? 21.359 31.922 4.191 1 96.31 276 ASP A N 1
ATOM 2255 C CA . ASP A 1 276 ? 22.797 31.766 4.012 1 96.31 276 ASP A CA 1
ATOM 2256 C C . ASP A 1 276 ? 23.281 30.438 4.57 1 96.31 276 ASP A C 1
ATOM 2258 O O . ASP A 1 276 ? 24.109 29.766 3.949 1 96.31 276 ASP A O 1
ATOM 2262 N N . ASP A 1 277 ? 22.766 30.109 5.703 1 97.69 277 ASP A N 1
ATOM 2263 C CA . ASP A 1 277 ? 23.094 28.812 6.309 1 97.69 277 ASP A CA 1
ATOM 2264 C C . ASP A 1 277 ? 22.625 27.656 5.414 1 97.69 277 ASP A C 1
ATOM 2266 O O . ASP A 1 277 ? 23.359 26.688 5.23 1 97.69 277 ASP A O 1
ATOM 2270 N N . LEU A 1 278 ? 21.469 27.75 4.852 1 98 278 LEU A N 1
ATOM 2271 C CA . LEU A 1 278 ? 20.922 26.75 3.947 1 98 278 LEU A CA 1
ATOM 2272 C C . LEU A 1 278 ? 21.844 26.562 2.738 1 98 278 LEU A C 1
ATOM 2274 O O . LEU A 1 278 ? 22.203 25.422 2.404 1 98 278 LEU A O 1
ATOM 2278 N N . ILE A 1 279 ? 22.234 27.672 2.146 1 98 279 ILE A N 1
ATOM 2279 C CA . ILE A 1 279 ? 23.062 27.625 0.945 1 98 279 ILE A CA 1
ATOM 2280 C C . ILE A 1 279 ? 24.406 26.969 1.27 1 98 279 ILE A C 1
ATOM 2282 O O . ILE A 1 279 ? 24.875 26.109 0.533 1 98 279 ILE A O 1
ATOM 2286 N N . LYS A 1 280 ? 24.984 27.359 2.342 1 98.19 280 LYS A N 1
ATOM 2287 C CA . LYS A 1 280 ? 26.25 26.781 2.771 1 98.19 280 LYS A CA 1
ATOM 2288 C C . LYS A 1 280 ? 26.141 25.266 2.953 1 98.19 280 LYS A C 1
ATOM 2290 O O . LYS A 1 280 ? 27.016 24.516 2.506 1 98.19 280 LYS A O 1
ATOM 2295 N N . LYS A 1 281 ? 25.141 24.844 3.566 1 98.31 281 LYS A N 1
ATOM 2296 C CA . LYS A 1 281 ? 24.953 23.438 3.855 1 98.31 281 LYS A CA 1
ATOM 2297 C C . LYS A 1 281 ? 24.656 22.641 2.584 1 98.31 281 LYS A C 1
ATOM 2299 O O . LYS A 1 281 ? 25.078 21.5 2.441 1 98.31 281 LYS A O 1
ATOM 2304 N N . ILE A 1 282 ? 23.891 23.234 1.663 1 98.44 282 ILE A N 1
ATOM 2305 C CA . ILE A 1 282 ? 23.641 22.594 0.378 1 98.44 282 ILE A CA 1
ATOM 2306 C C . ILE A 1 282 ? 24.969 22.312 -0.318 1 98.44 282 ILE A C 1
ATOM 2308 O O . ILE A 1 282 ? 25.219 21.172 -0.748 1 98.44 282 ILE A O 1
ATOM 2312 N N . TYR A 1 283 ? 25.844 23.312 -0.362 1 98.31 283 TYR A N 1
ATOM 2313 C CA . TYR A 1 283 ? 27.156 23.125 -0.977 1 98.31 283 TYR A CA 1
ATOM 2314 C C . TYR A 1 283 ? 27.938 22.016 -0.264 1 98.31 283 TYR A C 1
ATOM 2316 O O . TYR A 1 283 ? 28.531 21.156 -0.909 1 98.31 283 TYR A O 1
ATOM 2324 N N . TYR A 1 284 ? 27.891 22.047 0.999 1 98.25 284 TYR A N 1
ATOM 2325 C CA . TYR A 1 284 ? 28.641 21.078 1.797 1 98.25 284 TYR A CA 1
ATOM 2326 C C . TYR A 1 284 ? 28.188 19.656 1.473 1 98.25 284 TYR A C 1
ATOM 2328 O O . TYR A 1 284 ? 29.031 18.797 1.199 1 98.25 284 TYR A O 1
ATOM 2336 N N . TYR A 1 285 ? 26.953 19.359 1.445 1 98.12 285 TYR A N 1
ATOM 2337 C CA . TYR A 1 285 ? 26.453 18 1.301 1 98.12 285 TYR A CA 1
ATOM 2338 C C . TYR A 1 285 ? 26.5 17.547 -0.157 1 98.12 285 TYR A C 1
ATOM 2340 O O . TYR A 1 285 ? 26.562 16.359 -0.446 1 98.12 285 TYR A O 1
ATOM 2348 N N . LEU A 1 286 ? 26.422 18.516 -1.07 1 97.94 286 LEU A N 1
ATOM 2349 C CA . LEU A 1 286 ? 26.641 18.172 -2.469 1 97.94 286 LEU A CA 1
ATOM 2350 C C . LEU A 1 286 ? 28.078 17.703 -2.695 1 97.94 286 LEU A C 1
ATOM 2352 O O . LEU A 1 286 ? 28.328 16.828 -3.535 1 97.94 286 LEU A O 1
ATOM 2356 N N . GLU A 1 287 ? 29 18.188 -1.937 1 97.44 287 GLU A N 1
ATOM 2357 C CA . GLU A 1 287 ? 30.406 17.828 -2.039 1 97.44 287 GLU A CA 1
ATOM 2358 C C . GLU A 1 287 ? 30.734 16.594 -1.199 1 97.44 287 GLU A C 1
ATOM 2360 O O . GLU A 1 287 ? 31.812 16.016 -1.333 1 97.44 287 GLU A O 1
ATOM 2365 N N . ASN A 1 288 ? 29.891 16.266 -0.314 1 97.06 288 ASN A N 1
ATOM 2366 C CA . ASN A 1 288 ? 30.062 15.109 0.558 1 97.06 288 ASN A CA 1
ATOM 2367 C C . ASN A 1 288 ? 28.859 14.156 0.461 1 97.06 288 ASN A C 1
ATOM 2369 O O . ASN A 1 288 ? 28.172 13.93 1.45 1 97.06 288 ASN A O 1
ATOM 2373 N N . PRO A 1 289 ? 28.703 13.5 -0.668 1 96.25 289 PRO A N 1
ATOM 2374 C CA . PRO A 1 289 ? 27.5 12.703 -0.915 1 96.25 289 PRO A CA 1
ATOM 2375 C C . PRO A 1 289 ? 27.391 11.508 0.029 1 96.25 289 PRO A C 1
ATOM 2377 O O . PRO A 1 289 ? 26.281 11.078 0.358 1 96.25 289 PRO A O 1
ATOM 2380 N N . ALA A 1 290 ? 28.453 10.945 0.518 1 94.06 290 ALA A N 1
ATOM 2381 C CA . ALA A 1 290 ? 28.406 9.82 1.447 1 94.06 290 ALA A CA 1
ATOM 2382 C C . ALA A 1 290 ? 27.766 10.234 2.775 1 94.06 290 ALA A C 1
ATOM 2384 O O . ALA A 1 290 ? 26.938 9.516 3.326 1 94.06 290 ALA A O 1
ATOM 2385 N N . LYS A 1 291 ? 28.188 11.367 3.242 1 95.62 291 LYS A N 1
ATOM 2386 C CA . LYS A 1 291 ? 27.625 11.898 4.48 1 95.62 291 LYS A CA 1
ATOM 2387 C C . LYS A 1 291 ? 26.141 12.211 4.316 1 95.62 291 LYS A C 1
ATOM 2389 O O . LYS A 1 291 ? 25.328 11.922 5.203 1 95.62 291 LYS A O 1
ATOM 2394 N N . ALA A 1 292 ? 25.844 12.789 3.162 1 97.31 292 ALA A N 1
ATOM 2395 C CA . ALA A 1 292 ? 24.453 13.086 2.854 1 97.31 292 ALA A CA 1
ATOM 2396 C C . ALA A 1 292 ? 23.609 11.812 2.863 1 97.31 292 ALA A C 1
ATOM 2398 O O . ALA A 1 292 ? 22.516 11.789 3.443 1 97.31 292 ALA A O 1
ATOM 2399 N N . ASN A 1 293 ? 24.141 10.828 2.311 1 94.81 293 ASN A N 1
ATOM 2400 C CA . ASN A 1 293 ? 23.422 9.562 2.188 1 94.81 293 ASN A CA 1
ATOM 2401 C C . ASN A 1 293 ? 23.203 8.906 3.549 1 94.81 293 ASN A C 1
ATOM 2403 O O . ASN A 1 293 ? 22.156 8.312 3.793 1 94.81 293 ASN A O 1
ATOM 2407 N N . ILE A 1 294 ? 24.125 8.984 4.422 1 94.88 294 ILE A N 1
ATOM 2408 C CA . ILE A 1 294 ? 24 8.414 5.762 1 94.88 294 ILE A CA 1
ATOM 2409 C C . ILE A 1 294 ? 22.828 9.055 6.492 1 94.88 294 ILE A C 1
ATOM 2411 O O . ILE A 1 294 ? 21.984 8.359 7.062 1 94.88 294 ILE A O 1
ATOM 2415 N N . ILE A 1 295 ? 22.734 10.359 6.426 1 97.31 295 ILE A N 1
ATOM 2416 C CA . ILE A 1 295 ? 21.672 11.086 7.102 1 97.31 295 ILE A CA 1
ATOM 2417 C C . ILE A 1 295 ? 20.328 10.766 6.434 1 97.31 295 ILE A C 1
ATOM 2419 O O . ILE A 1 295 ? 19.344 10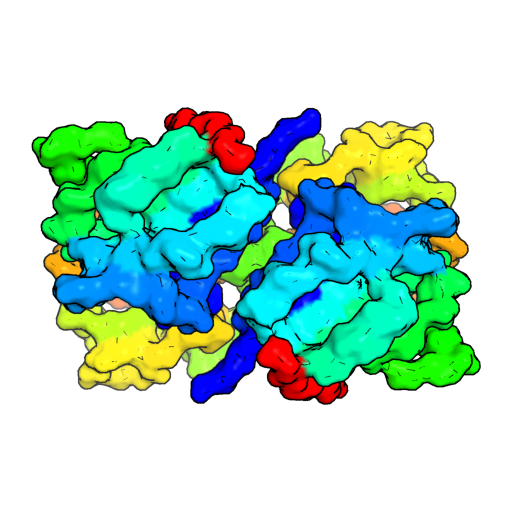.484 7.113 1 97.31 295 ILE A O 1
ATOM 2423 N N . ALA A 1 296 ? 20.359 10.75 5.109 1 96.69 296 ALA A N 1
ATOM 2424 C CA . ALA A 1 296 ? 19.156 10.5 4.332 1 96.69 296 ALA A CA 1
ATOM 2425 C C . ALA A 1 296 ? 18.578 9.117 4.637 1 96.69 296 ALA A C 1
ATOM 2427 O O . ALA A 1 296 ? 17.375 8.977 4.891 1 96.69 296 ALA A O 1
ATOM 2428 N N . GLN A 1 297 ? 19.406 8.164 4.715 1 92.88 297 GLN A N 1
ATOM 2429 C CA . GLN A 1 297 ? 18.969 6.793 4.965 1 92.88 297 GLN A CA 1
ATOM 2430 C C . GLN A 1 297 ? 18.516 6.621 6.41 1 92.88 297 GLN A C 1
ATOM 2432 O O . GLN A 1 297 ? 17.578 5.859 6.688 1 92.88 297 GLN A O 1
ATOM 2437 N N . ALA A 1 298 ? 19.156 7.285 7.309 1 95.31 298 ALA A N 1
ATOM 2438 C CA . ALA A 1 298 ? 18.703 7.258 8.695 1 95.31 298 ALA A CA 1
ATOM 2439 C C . ALA A 1 298 ? 17.312 7.844 8.828 1 95.31 298 ALA A C 1
ATOM 2441 O O . ALA A 1 298 ? 16.469 7.297 9.547 1 95.31 298 ALA A O 1
ATOM 2442 N N . GLY A 1 299 ? 17.094 8.961 8.156 1 96.94 299 GLY A N 1
ATOM 2443 C CA . GLY A 1 299 ? 15.773 9.555 8.141 1 96.94 299 GLY A CA 1
ATOM 2444 C C . GLY A 1 299 ? 14.719 8.641 7.551 1 96.94 299 GLY A C 1
ATOM 2445 O O . GLY A 1 299 ? 13.609 8.547 8.078 1 96.94 299 GLY A O 1
ATOM 2446 N N . ARG A 1 300 ? 15.094 7.988 6.48 1 94.75 300 ARG A N 1
ATOM 2447 C CA . ARG A 1 300 ? 14.188 7.039 5.832 1 94.75 300 ARG A CA 1
ATOM 2448 C C . ARG A 1 300 ? 13.828 5.898 6.777 1 94.75 300 ARG A C 1
ATOM 2450 O O . ARG A 1 300 ? 12.656 5.543 6.91 1 94.75 300 ARG A O 1
ATOM 2457 N N . MET A 1 301 ? 14.781 5.391 7.457 1 91.81 301 MET A N 1
ATOM 2458 C CA . MET A 1 301 ? 14.57 4.289 8.391 1 91.81 301 MET A CA 1
ATOM 2459 C C . MET A 1 301 ? 13.711 4.73 9.562 1 91.81 301 MET A C 1
ATOM 2461 O O . MET A 1 301 ? 12.805 4.004 9.984 1 91.81 301 MET A O 1
ATOM 2465 N N . LYS A 1 302 ? 14.039 5.93 10.07 1 95.25 302 LYS A N 1
ATOM 2466 C CA . LYS A 1 302 ? 13.227 6.484 11.148 1 95.25 302 LYS A CA 1
ATOM 2467 C C . LYS A 1 302 ? 11.766 6.617 10.727 1 95.25 302 LYS A C 1
ATOM 2469 O O . LYS A 1 302 ? 10.859 6.23 11.469 1 95.25 302 LYS A O 1
ATOM 2474 N N . CYS A 1 303 ? 11.555 7.141 9.586 1 96 303 CYS A N 1
ATOM 2475 C CA . CYS A 1 303 ? 10.203 7.312 9.055 1 96 303 CYS A CA 1
ATOM 2476 C C . CYS A 1 303 ? 9.484 5.973 8.938 1 96 303 CYS A C 1
ATOM 2478 O O . CYS A 1 303 ? 8.344 5.836 9.383 1 96 303 CYS A O 1
ATOM 2480 N N . MET A 1 304 ? 10.156 5.082 8.438 1 91.06 304 MET A N 1
ATOM 2481 C CA . MET A 1 304 ? 9.594 3.75 8.25 1 91.06 304 MET A CA 1
ATOM 2482 C C . MET A 1 304 ? 9.211 3.129 9.594 1 91.06 304 MET A C 1
ATOM 2484 O O . MET A 1 304 ? 8.164 2.498 9.719 1 91.06 304 MET A O 1
ATOM 2488 N N . GLN A 1 305 ? 9.969 3.354 10.562 1 90.12 305 GLN A N 1
ATOM 2489 C CA . GLN A 1 305 ? 9.805 2.695 11.852 1 90.12 305 GLN A CA 1
ATOM 2490 C C . GLN A 1 305 ? 8.75 3.398 12.695 1 90.12 305 GLN A C 1
ATOM 2492 O O . GLN A 1 305 ? 8.039 2.756 13.477 1 90.12 305 GLN A O 1
ATOM 2497 N N . GLU A 1 306 ? 8.68 4.656 12.414 1 94 306 GLU A N 1
ATOM 2498 C CA . GLU A 1 306 ? 7.93 5.352 13.461 1 94 306 GLU A CA 1
ATOM 2499 C C . GLU A 1 306 ? 6.844 6.238 12.859 1 94 306 GLU A C 1
ATOM 2501 O O . GLU A 1 306 ? 5.934 6.676 13.57 1 94 306 GLU A O 1
ATOM 2506 N N . HIS A 1 307 ? 6.961 6.566 11.578 1 97.06 307 HIS A N 1
ATOM 2507 C CA . HIS A 1 307 ? 6.109 7.656 11.109 1 97.06 307 HIS A CA 1
ATOM 2508 C C . HIS A 1 307 ? 5.234 7.207 9.945 1 97.06 307 HIS A C 1
ATOM 2510 O O . HIS A 1 307 ? 5.137 7.91 8.938 1 97.06 307 HIS A O 1
ATOM 2516 N N . THR A 1 308 ? 4.617 6.082 10.086 1 96.12 308 THR A N 1
ATOM 2517 C CA . THR A 1 308 ? 3.682 5.578 9.086 1 96.12 308 THR A CA 1
ATOM 2518 C C . THR A 1 308 ? 2.246 5.668 9.594 1 96.12 308 THR A C 1
ATOM 2520 O O . THR A 1 308 ? 2.004 5.598 10.805 1 96.12 308 THR A O 1
ATOM 2523 N N . TRP A 1 309 ? 1.323 5.805 8.719 1 97.19 309 TRP A N 1
ATOM 2524 C CA . TRP A 1 309 ? -0.088 5.789 9.086 1 97.19 309 TRP A CA 1
ATOM 2525 C C . TRP A 1 309 ? -0.48 4.441 9.688 1 97.19 309 TRP A C 1
ATOM 2527 O O . TRP A 1 309 ? -1.33 4.379 10.578 1 97.19 309 TRP A O 1
ATOM 2537 N N . LYS A 1 310 ? 0.073 3.387 9.203 1 94.31 310 LYS A N 1
ATOM 2538 C CA . LYS A 1 310 ? -0.173 2.078 9.805 1 94.31 310 LYS A CA 1
ATOM 2539 C C . LYS A 1 310 ? 0.057 2.113 11.312 1 94.31 310 LYS A C 1
ATOM 2541 O O . LYS A 1 310 ? -0.824 1.74 12.086 1 94.31 310 LYS A O 1
ATOM 2546 N N . LYS A 1 311 ? 1.159 2.635 11.719 1 94.31 311 LYS A N 1
ATOM 2547 C CA . LYS A 1 311 ? 1.517 2.688 13.133 1 94.31 311 LYS A CA 1
ATOM 2548 C C . LYS A 1 311 ? 0.652 3.697 13.883 1 94.31 311 LYS A C 1
ATOM 2550 O O . LYS A 1 311 ? 0.139 3.404 14.961 1 94.31 311 LYS A O 1
ATOM 2555 N N . ARG A 1 312 ? 0.471 4.871 13.312 1 97.38 312 ARG A N 1
ATOM 2556 C CA . ARG A 1 312 ? -0.295 5.93 13.969 1 97.38 312 ARG A CA 1
ATOM 2557 C C . ARG A 1 312 ? -1.733 5.488 14.219 1 97.38 312 ARG A C 1
ATOM 2559 O O . ARG A 1 312 ? -2.264 5.68 15.312 1 97.38 312 ARG A O 1
ATOM 2566 N N . LEU A 1 313 ? -2.326 4.898 13.219 1 97.75 313 LEU A N 1
ATOM 2567 C CA . LEU A 1 313 ? -3.736 4.531 13.312 1 97.75 313 LEU A CA 1
ATOM 2568 C C . LEU A 1 313 ? -3.934 3.361 14.266 1 97.75 313 LEU A C 1
ATOM 2570 O O . LEU A 1 313 ? -4.871 3.361 15.07 1 97.75 313 LEU A O 1
ATOM 2574 N N . SER A 1 314 ? -3.053 2.371 14.188 1 96.12 314 SER A N 1
ATOM 2575 C CA . SER A 1 314 ? -3.172 1.251 15.117 1 96.12 314 SER A CA 1
ATOM 2576 C C . SER A 1 314 ? -2.986 1.709 16.562 1 96.12 314 SER A C 1
ATOM 2578 O O . SER A 1 314 ? -3.758 1.326 17.438 1 96.12 314 SER A O 1
ATOM 2580 N N . SER A 1 315 ? -1.964 2.549 16.812 1 96.62 315 SER A N 1
ATOM 2581 C CA . SER A 1 315 ? -1.728 3.076 18.156 1 96.62 315 SER A CA 1
ATOM 2582 C C . SER A 1 315 ? -2.932 3.867 18.656 1 96.62 315 SER A C 1
ATOM 2584 O O . SER A 1 315 ? -3.348 3.709 19.812 1 96.62 315 SER A O 1
ATOM 2586 N N . PHE A 1 316 ? -3.496 4.707 17.859 1 98.12 316 PHE A N 1
ATOM 2587 C CA . PHE A 1 316 ? -4.648 5.523 18.219 1 98.12 316 PHE A CA 1
ATOM 2588 C C . PHE A 1 316 ? -5.863 4.648 18.516 1 98.12 316 PHE A C 1
ATOM 2590 O O . PHE A 1 316 ? -6.48 4.781 19.578 1 98.12 316 PHE A O 1
ATOM 2597 N N . LEU A 1 317 ? -6.172 3.697 17.641 1 97.44 317 LEU A N 1
ATOM 2598 C CA . LEU A 1 317 ? -7.355 2.861 17.797 1 97.44 317 LEU A CA 1
ATOM 2599 C C . LEU A 1 317 ? -7.223 1.95 19.016 1 97.44 317 LEU A C 1
ATOM 2601 O O . LEU A 1 317 ? -8.219 1.629 19.672 1 97.44 317 LEU A O 1
ATOM 2605 N N . ASP A 1 318 ? -5.961 1.6 19.312 1 96 318 ASP A N 1
ATOM 2606 C CA . ASP A 1 318 ? -5.707 0.791 20.516 1 96 318 ASP A CA 1
ATOM 2607 C C . ASP A 1 318 ? -5.891 1.614 21.781 1 96 318 ASP A C 1
ATOM 2609 O O . ASP A 1 318 ? -6.07 1.057 22.859 1 96 318 ASP A O 1
ATOM 2613 N N . SER A 1 319 ? -5.809 2.91 21.641 1 96.88 319 SER A N 1
ATOM 2614 C CA . SER A 1 319 ? -5.816 3.773 22.828 1 96.88 319 SER A CA 1
ATOM 2615 C C . SER A 1 319 ? -7.238 4.184 23.203 1 96.88 319 SER A C 1
ATOM 2617 O O . SER A 1 319 ? -7.457 4.801 24.234 1 96.88 319 SER A O 1
ATOM 2619 N N . ILE A 1 320 ? -8.211 3.912 22.406 1 97.44 320 ILE A N 1
ATOM 2620 C CA . ILE A 1 320 ? -9.578 4.348 22.688 1 97.44 320 ILE A CA 1
ATOM 2621 C C . ILE A 1 320 ? -10.477 3.133 22.906 1 97.44 320 ILE A C 1
ATOM 2623 O O . ILE A 1 320 ? -10.086 2.006 22.594 1 97.44 320 ILE A O 1
ATOM 2627 N N . GLU A 1 321 ? -11.641 3.4 23.469 1 96.56 321 GLU A N 1
ATOM 2628 C CA . GLU A 1 321 ? -12.641 2.355 23.641 1 96.56 321 GLU A CA 1
ATOM 2629 C C . GLU A 1 321 ? -13.633 2.33 22.484 1 96.56 321 GLU A C 1
ATOM 2631 O O . GLU A 1 321 ? -14.312 3.322 22.219 1 96.56 321 GLU A O 1
ATOM 2636 N N . ILE A 1 322 ? -13.672 1.229 21.844 1 96 322 ILE A N 1
ATOM 2637 C CA . ILE A 1 322 ? -14.578 1.062 20.719 1 96 322 ILE A CA 1
ATOM 2638 C C . ILE A 1 322 ? -15.852 0.37 21.172 1 96 322 ILE A C 1
ATOM 2640 O O . ILE A 1 322 ? -15.805 -0.685 21.812 1 96 322 ILE A O 1
ATOM 2644 N N . LYS A 1 323 ? -16.938 0.984 20.812 1 93.5 323 LYS A N 1
ATOM 2645 C CA . LYS A 1 323 ? -18.234 0.435 21.172 1 93.5 323 LYS A CA 1
ATOM 2646 C C . LYS A 1 323 ? -18.516 -0.86 20.406 1 93.5 323 LYS A C 1
ATOM 2648 O O . LYS A 1 323 ? -18.031 -1.05 19.297 1 93.5 323 LYS A O 1
ATOM 2653 N N . GLU A 1 324 ? -19.281 -1.695 21.031 1 88.44 324 GLU A N 1
ATOM 2654 C CA . GLU A 1 324 ? -19.781 -2.867 20.297 1 88.44 324 GLU A CA 1
ATOM 2655 C C . GLU A 1 324 ? -20.812 -2.479 19.266 1 88.44 324 GLU A C 1
ATOM 2657 O O . GLU A 1 324 ? -21.781 -1.777 19.562 1 88.44 324 GLU A O 1
ATOM 2662 N N . SER A 1 325 ? -20.531 -2.855 18.062 1 88.5 325 SER A N 1
ATOM 2663 C CA . SER A 1 325 ? -21.469 -2.527 16.984 1 88.5 325 SER A CA 1
ATOM 2664 C C . SER A 1 325 ? -22.828 -3.164 17.234 1 88.5 325 SER A C 1
ATOM 2666 O O . SER A 1 325 ? -22.922 -4.332 17.609 1 88.5 325 SER A O 1
ATOM 2668 N N . CYS A 1 326 ? -23.922 -2.387 17.078 1 88.56 326 CYS A N 1
ATOM 2669 C CA . CYS A 1 326 ? -25.266 -2.914 17.297 1 88.56 326 CYS A CA 1
ATOM 2670 C C . CYS A 1 326 ? -26.141 -2.682 16.062 1 88.56 326 CYS A C 1
ATOM 2672 O O . CYS A 1 326 ? -27.328 -2.35 16.188 1 88.56 326 CYS A O 1
ATOM 2674 N N . PHE A 1 327 ? -25.531 -2.766 14.93 1 85.94 327 PHE A N 1
ATOM 2675 C CA . PHE A 1 327 ? -26.312 -2.672 13.711 1 85.94 327 PHE A CA 1
ATOM 2676 C C . PHE A 1 327 ? -27.188 -3.914 13.531 1 85.94 327 PHE A C 1
ATOM 2678 O O . PHE A 1 327 ? -26.828 -5 13.992 1 85.94 327 PHE A O 1
ATOM 2685 N N . MET B 1 1 ? -12.398 14.875 -17.703 1 31.83 1 MET B N 1
ATOM 2686 C CA . MET B 1 1 ? -11.789 14.297 -16.516 1 31.83 1 MET B CA 1
ATOM 2687 C C . MET B 1 1 ? -11.656 12.781 -16.656 1 31.83 1 MET B C 1
ATOM 2689 O O . MET B 1 1 ? -12.648 12.094 -16.891 1 31.83 1 MET B O 1
ATOM 2693 N N . ASN B 1 2 ? -10.695 12.211 -17.25 1 42.84 2 ASN B N 1
ATOM 2694 C CA . ASN B 1 2 ? -10.625 10.812 -17.641 1 42.84 2 ASN B CA 1
ATOM 2695 C C . ASN B 1 2 ? -11.188 9.891 -16.562 1 42.84 2 ASN B C 1
ATOM 2697 O O . ASN B 1 2 ? -10.703 9.898 -15.422 1 42.84 2 ASN B O 1
ATOM 2701 N N . LYS B 1 3 ? -12.461 9.438 -16.672 1 58.97 3 LYS B N 1
ATOM 2702 C CA . LYS B 1 3 ? -13.266 8.656 -15.75 1 58.97 3 LYS B CA 1
ATOM 2703 C C . LYS B 1 3 ? -12.453 7.52 -15.133 1 58.97 3 LYS B C 1
ATOM 2705 O O . LYS B 1 3 ? -11.797 6.766 -15.852 1 58.97 3 LYS B O 1
ATOM 2710 N N . ARG B 1 4 ? -12.156 7.484 -13.805 1 82.38 4 ARG B N 1
ATOM 2711 C CA . ARG B 1 4 ? -11.5 6.406 -13.07 1 82.38 4 ARG B CA 1
ATOM 2712 C C . ARG B 1 4 ? -12.312 5.121 -13.141 1 82.38 4 ARG B C 1
ATOM 2714 O O . ARG B 1 4 ? -13.523 5.133 -12.898 1 82.38 4 ARG B O 1
ATOM 2721 N N . LEU B 1 5 ? -11.727 4.039 -13.664 1 91.69 5 LEU B N 1
ATOM 2722 C CA . LEU B 1 5 ? -12.391 2.746 -13.742 1 91.69 5 LEU B CA 1
ATOM 2723 C C . LEU B 1 5 ? -12.969 2.352 -12.383 1 91.69 5 LEU B C 1
ATOM 2725 O O . LEU B 1 5 ? -12.32 2.529 -11.352 1 91.69 5 LEU B O 1
ATOM 2729 N N . LYS B 1 6 ? -14.219 1.966 -12.414 1 94.38 6 LYS B N 1
ATOM 2730 C CA . LYS B 1 6 ? -14.883 1.416 -11.234 1 94.38 6 LYS B CA 1
ATOM 2731 C C . LYS B 1 6 ? -14.859 -0.109 -11.25 1 94.38 6 LYS B C 1
ATOM 2733 O O . LYS B 1 6 ? -15.406 -0.732 -12.164 1 94.38 6 LYS B O 1
ATOM 2738 N N . ILE B 1 7 ? -14.297 -0.706 -10.219 1 97.25 7 ILE B N 1
ATOM 2739 C CA . ILE B 1 7 ? -14.086 -2.15 -10.227 1 97.25 7 ILE B CA 1
ATOM 2740 C C . ILE B 1 7 ? -14.68 -2.764 -8.961 1 97.25 7 ILE B C 1
ATOM 2742 O O . ILE B 1 7 ? -14.344 -2.352 -7.848 1 97.25 7 ILE B O 1
ATOM 2746 N N . VAL B 1 8 ? -15.617 -3.689 -9.148 1 97.19 8 VAL B N 1
ATOM 2747 C CA . VAL B 1 8 ? -15.984 -4.562 -8.039 1 97.19 8 VAL B CA 1
ATOM 2748 C C . VAL B 1 8 ? -15 -5.727 -7.953 1 97.19 8 VAL B C 1
ATOM 2750 O O . VAL B 1 8 ? -14.82 -6.469 -8.922 1 97.19 8 VAL B O 1
ATOM 2753 N N . PHE B 1 9 ? -14.312 -5.824 -6.82 1 97.94 9 PHE B N 1
ATOM 2754 C CA . PHE B 1 9 ? -13.328 -6.867 -6.578 1 97.94 9 PHE B CA 1
ATOM 2755 C C . PHE B 1 9 ? -13.883 -7.938 -5.648 1 97.94 9 PHE B C 1
ATOM 2757 O O . PHE B 1 9 ? -14.203 -7.656 -4.492 1 97.94 9 PHE B O 1
ATOM 2764 N N . ILE B 1 10 ? -13.992 -9.156 -6.152 1 97.5 10 ILE B N 1
ATOM 2765 C CA . ILE B 1 10 ? -14.523 -10.273 -5.371 1 97.5 10 ILE B CA 1
ATOM 2766 C C . ILE B 1 10 ? -13.406 -11.273 -5.086 1 97.5 10 ILE B C 1
ATOM 2768 O O . ILE B 1 10 ? -12.852 -11.883 -6.008 1 97.5 10 ILE B O 1
ATOM 2772 N N . GLY B 1 11 ? -13.047 -11.422 -3.881 1 94.81 11 GLY B N 1
ATOM 2773 C CA . GLY B 1 11 ? -11.977 -12.344 -3.531 1 94.81 11 GLY B CA 1
ATOM 2774 C C . GLY B 1 11 ? -12.07 -12.852 -2.107 1 94.81 11 GLY B C 1
ATOM 2775 O O . GLY B 1 11 ? -12.898 -12.391 -1.326 1 94.81 11 GLY B O 1
ATOM 2776 N N . ARG B 1 12 ? -11.25 -13.867 -1.83 1 89.25 12 ARG B N 1
ATOM 2777 C CA . ARG B 1 12 ? -11.094 -14.445 -0.5 1 89.25 12 ARG B CA 1
ATOM 2778 C C . ARG B 1 12 ? -9.641 -14.367 -0.037 1 89.25 12 ARG B C 1
ATOM 2780 O O . ARG B 1 12 ? -8.727 -14.727 -0.782 1 89.25 12 ARG B O 1
ATOM 2787 N N . TYR B 1 13 ? -9.445 -13.898 1.202 1 79.31 13 TYR B N 1
ATOM 2788 C CA . TYR B 1 13 ? -8.094 -13.742 1.726 1 79.31 13 TYR B CA 1
ATOM 2789 C C . TYR B 1 13 ? -7.699 -14.93 2.594 1 79.31 13 TYR B C 1
ATOM 2791 O O . TYR B 1 13 ? -7.785 -14.867 3.822 1 79.31 13 TYR B O 1
ATOM 2799 N N . THR B 1 14 ? -7.152 -15.938 1.931 1 75.06 14 THR B N 1
ATOM 2800 C CA . THR B 1 14 ? -6.809 -17.172 2.631 1 75.06 14 THR B CA 1
ATOM 2801 C C . THR B 1 14 ? -5.539 -16.984 3.457 1 75.06 14 THR B C 1
ATOM 2803 O O . THR B 1 14 ? -5.402 -17.578 4.535 1 75.06 14 THR B O 1
ATOM 2806 N N . GLU B 1 15 ? -4.617 -16.172 2.99 1 70.94 15 GLU B N 1
ATOM 2807 C CA . GLU B 1 15 ? -3.332 -15.992 3.66 1 70.94 15 GLU B CA 1
ATOM 2808 C C . GLU B 1 15 ? -3.244 -14.633 4.344 1 70.94 15 GLU B C 1
ATOM 2810 O O . GLU B 1 15 ? -2.148 -14.125 4.594 1 70.94 15 GLU B O 1
ATOM 2815 N N . GLY B 1 16 ? -4.355 -14.062 4.539 1 74 16 GLY B N 1
ATOM 2816 C CA . GLY B 1 16 ? -4.383 -12.812 5.281 1 74 16 GLY B CA 1
ATOM 2817 C C . GLY B 1 16 ? -3.854 -11.633 4.48 1 74 16 GLY B C 1
ATOM 2818 O O . GLY B 1 16 ? -4.086 -11.547 3.275 1 74 16 GLY B O 1
ATOM 2819 N N . GLN B 1 17 ? -3.16 -10.711 5.207 1 74 17 GLN B N 1
ATOM 2820 C CA . GLN B 1 17 ? -2.799 -9.406 4.66 1 74 17 GLN B CA 1
ATOM 2821 C C . GLN B 1 17 ? -1.635 -9.531 3.678 1 74 17 GLN B C 1
ATOM 2823 O O . GLN B 1 17 ? -1.416 -8.641 2.854 1 74 17 GLN B O 1
ATOM 2828 N N . THR B 1 18 ? -0.882 -10.555 3.777 1 76.75 18 THR B N 1
ATOM 2829 C CA . THR B 1 18 ? 0.259 -10.703 2.881 1 76.75 18 THR B CA 1
ATOM 2830 C C . THR B 1 18 ? -0.068 -11.664 1.739 1 76.75 18 THR B C 1
ATOM 2832 O O . THR B 1 18 ? 0.795 -11.969 0.915 1 76.75 18 THR B O 1
ATOM 2835 N N . GLY B 1 19 ? -1.271 -12.078 1.696 1 87.44 19 GLY B N 1
ATOM 2836 C CA . GLY B 1 19 ? -1.672 -12.992 0.634 1 87.44 19 GLY B CA 1
ATOM 2837 C C . GLY B 1 19 ? -1.745 -12.32 -0.727 1 87.44 19 GLY B C 1
ATOM 2838 O O . GLY B 1 19 ? -1.917 -11.102 -0.818 1 87.44 19 GLY B O 1
ATOM 2839 N N . ILE B 1 20 ? -1.658 -13.188 -1.703 1 93 20 ILE B N 1
ATOM 2840 C CA . ILE B 1 20 ? -1.572 -12.711 -3.078 1 93 20 ILE B CA 1
ATOM 2841 C C . ILE B 1 20 ? -2.871 -12.008 -3.463 1 93 20 ILE B C 1
ATOM 2843 O O . ILE B 1 20 ? -2.854 -11.016 -4.195 1 93 20 ILE B O 1
ATOM 2847 N N . VAL B 1 21 ? -4.004 -12.469 -3.041 1 94.69 21 VAL B N 1
ATOM 2848 C CA . VAL B 1 21 ? -5.285 -11.852 -3.365 1 94.69 21 VAL B CA 1
ATOM 2849 C C . VAL B 1 21 ? -5.312 -10.422 -2.836 1 94.69 21 VAL B C 1
ATOM 2851 O O . VAL B 1 21 ? -5.727 -9.5 -3.541 1 94.69 21 VAL B O 1
ATOM 2854 N N . ARG B 1 22 ? -4.844 -10.242 -1.59 1 92.69 22 ARG B N 1
ATOM 2855 C CA . ARG B 1 22 ? -4.742 -8.898 -1.038 1 92.69 22 ARG B CA 1
ATOM 2856 C C . ARG B 1 22 ? -3.779 -8.039 -1.855 1 92.69 22 ARG B C 1
ATOM 2858 O O . ARG B 1 22 ? -4.047 -6.863 -2.107 1 92.69 22 ARG B O 1
ATOM 2865 N N . SER B 1 23 ? -2.705 -8.625 -2.229 1 94.81 23 SER B N 1
ATOM 2866 C CA . SER B 1 23 ? -1.719 -7.898 -3.023 1 94.81 23 SER B CA 1
ATOM 2867 C C . SER B 1 23 ? -2.32 -7.402 -4.332 1 94.81 23 SER B C 1
ATOM 2869 O O . SER B 1 23 ? -2.01 -6.297 -4.785 1 94.81 23 SER B O 1
ATOM 2871 N N . ILE B 1 24 ? -3.145 -8.188 -4.926 1 97.38 24 ILE B N 1
ATOM 2872 C CA . ILE B 1 24 ? -3.803 -7.797 -6.168 1 97.38 24 ILE B CA 1
ATOM 2873 C C . ILE B 1 24 ? -4.762 -6.641 -5.898 1 97.38 24 ILE B C 1
ATOM 2875 O O . ILE B 1 24 ? -4.793 -5.664 -6.648 1 97.38 24 ILE B O 1
ATOM 2879 N N . TYR B 1 25 ? -5.504 -6.758 -4.809 1 96.31 25 TYR B N 1
ATOM 2880 C CA . TYR B 1 25 ? -6.395 -5.684 -4.391 1 96.31 25 TYR B CA 1
ATOM 2881 C C . TYR B 1 25 ? -5.625 -4.379 -4.207 1 96.31 25 TYR B C 1
ATOM 2883 O O . TYR B 1 25 ? -6.031 -3.334 -4.723 1 96.31 25 TYR B O 1
ATOM 2891 N N . MET B 1 26 ? -4.516 -4.465 -3.512 1 94.38 26 MET B N 1
ATOM 2892 C CA . MET B 1 26 ? -3.672 -3.291 -3.293 1 94.38 26 MET B CA 1
ATOM 2893 C C . MET B 1 26 ? -3.174 -2.725 -4.617 1 94.38 26 MET B C 1
ATOM 2895 O O . MET B 1 26 ? -3.119 -1.508 -4.797 1 94.38 26 MET B O 1
ATOM 2899 N N . GLY B 1 27 ? -2.805 -3.598 -5.516 1 95.62 27 GLY B N 1
ATOM 2900 C CA . GLY B 1 27 ? -2.355 -3.162 -6.828 1 95.62 27 GLY B CA 1
ATOM 2901 C C . GLY B 1 27 ? -3.4 -2.363 -7.586 1 95.62 27 GLY B C 1
ATOM 2902 O O . GLY B 1 27 ? -3.07 -1.406 -8.289 1 95.62 27 GLY B O 1
ATOM 2903 N N . LEU B 1 28 ? -4.672 -2.74 -7.461 1 96.38 28 LEU B N 1
ATOM 2904 C CA . LEU B 1 28 ? -5.758 -1.981 -8.078 1 96.38 28 LEU B CA 1
ATOM 2905 C C . LEU B 1 28 ? -5.844 -0.579 -7.488 1 96.38 28 LEU B C 1
ATOM 2907 O O . LEU B 1 28 ? -5.957 0.404 -8.227 1 96.38 28 LEU B O 1
ATOM 2911 N N . LEU B 1 29 ? -5.746 -0.533 -6.18 1 92.75 29 LEU B N 1
ATOM 2912 C CA . LEU B 1 29 ? -5.84 0.749 -5.488 1 92.75 29 LEU B CA 1
ATOM 2913 C C . LEU B 1 29 ? -4.66 1.647 -5.852 1 92.75 29 LEU B C 1
ATOM 2915 O O . LEU B 1 29 ? -4.828 2.857 -6.02 1 92.75 29 LEU B O 1
ATOM 2919 N N . GLU B 1 30 ? -3.529 1.053 -5.996 1 91.38 30 GLU B N 1
ATOM 2920 C CA . GLU B 1 30 ? -2.32 1.805 -6.316 1 91.38 30 GLU B CA 1
ATOM 2921 C C . GLU B 1 30 ? -2.4 2.412 -7.715 1 91.38 30 GLU B C 1
ATOM 2923 O O . GLU B 1 30 ? -1.667 3.35 -8.031 1 91.38 30 GLU B O 1
ATOM 2928 N N . ASN B 1 31 ? -3.23 1.861 -8.547 1 91.75 31 ASN B N 1
ATOM 2929 C CA . ASN B 1 31 ? -3.461 2.422 -9.867 1 91.75 31 ASN B CA 1
ATOM 2930 C C . ASN B 1 31 ? -4.469 3.566 -9.828 1 91.75 31 ASN B C 1
ATOM 2932 O O . ASN B 1 31 ? -4.719 4.219 -10.844 1 91.75 31 ASN B O 1
ATOM 2936 N N . GLY B 1 32 ? -5.086 3.787 -8.68 1 86.44 32 GLY B N 1
ATOM 2937 C CA . GLY B 1 32 ? -6.031 4.883 -8.539 1 86.44 32 GLY B CA 1
ATOM 2938 C C . GLY B 1 32 ? -7.438 4.512 -8.969 1 86.44 32 GLY B C 1
ATOM 2939 O O . GLY B 1 32 ? -8.281 5.387 -9.172 1 86.44 32 GLY B O 1
ATOM 2940 N N . TYR B 1 33 ? -7.738 3.242 -9.18 1 91.69 33 TYR B N 1
ATOM 2941 C CA . TYR B 1 33 ? -9.086 2.816 -9.523 1 91.69 33 TYR B CA 1
ATOM 2942 C C . TYR B 1 33 ? -10.031 2.975 -8.336 1 91.69 33 TYR B C 1
ATOM 2944 O O . TYR B 1 33 ? -9.594 3.033 -7.191 1 91.69 33 TYR B O 1
ATOM 2952 N N . ASP B 1 34 ? -11.312 3.203 -8.688 1 89.88 34 ASP B N 1
ATOM 2953 C CA . ASP B 1 34 ? -12.352 3.125 -7.672 1 89.88 34 ASP B CA 1
ATOM 2954 C C . ASP B 1 34 ? -12.789 1.679 -7.441 1 89.88 34 ASP B C 1
ATOM 2956 O O . ASP B 1 34 ? -13.406 1.065 -8.312 1 89.88 34 ASP B O 1
ATOM 2960 N N . VAL B 1 35 ? -12.453 1.135 -6.25 1 93.69 35 VAL B N 1
ATOM 2961 C CA . VAL B 1 35 ? -12.641 -0.3 -6.062 1 93.69 35 VAL B CA 1
ATOM 2962 C C . VAL B 1 35 ? -13.617 -0.546 -4.91 1 93.69 35 VAL B C 1
ATOM 2964 O O . VAL B 1 35 ? -13.469 0.039 -3.834 1 93.69 35 VAL B O 1
ATOM 2967 N N . HIS B 1 36 ? -14.617 -1.303 -5.207 1 92.56 36 HIS B N 1
ATOM 2968 C CA . HIS B 1 36 ? -15.516 -1.829 -4.184 1 92.56 36 HIS B CA 1
ATOM 2969 C C . HIS B 1 36 ? -15.219 -3.299 -3.898 1 92.56 36 HIS B C 1
ATOM 2971 O O . HIS B 1 36 ? -15.398 -4.152 -4.773 1 92.56 36 HIS B O 1
ATOM 2977 N N . GLU B 1 37 ? -14.812 -3.533 -2.662 1 93.5 37 GLU B N 1
ATOM 2978 C CA . GLU B 1 37 ? -14.414 -4.895 -2.312 1 93.5 37 GLU B CA 1
ATOM 2979 C C . GLU B 1 37 ? -15.594 -5.695 -1.776 1 93.5 37 GLU B C 1
ATOM 2981 O O . GLU B 1 37 ? -16.359 -5.207 -0.936 1 93.5 37 GLU B O 1
ATOM 2986 N N . ILE B 1 38 ? -15.789 -6.836 -2.344 1 93.25 38 ILE B N 1
ATOM 2987 C CA . ILE B 1 38 ? -16.641 -7.875 -1.769 1 93.25 38 ILE B CA 1
ATOM 2988 C C . ILE B 1 38 ? -15.773 -9.008 -1.218 1 93.25 38 ILE B C 1
ATOM 2990 O O . ILE B 1 38 ? -15.305 -9.859 -1.971 1 93.25 38 ILE B O 1
ATOM 2994 N N . ASN B 1 39 ? -15.555 -8.969 0.068 1 89.62 39 ASN B N 1
ATOM 2995 C CA . ASN B 1 39 ? -14.68 -9.891 0.778 1 89.62 39 ASN B CA 1
ATOM 2996 C C . ASN B 1 39 ? -15.414 -11.148 1.211 1 89.62 39 ASN B C 1
ATOM 2998 O O . ASN B 1 39 ? -16.172 -11.133 2.186 1 89.62 39 ASN B O 1
ATOM 3002 N N . ILE B 1 40 ? -15.102 -12.219 0.595 1 90.31 40 ILE B N 1
ATOM 3003 C CA . ILE B 1 40 ? -15.781 -13.484 0.85 1 90.31 40 ILE B CA 1
ATOM 3004 C C . ILE B 1 40 ? -15.406 -14 2.236 1 90.31 40 ILE B C 1
ATOM 3006 O O . ILE B 1 40 ? -16.219 -14.641 2.906 1 90.31 40 ILE B O 1
ATOM 3010 N N . SER B 1 41 ? -14.195 -13.719 2.664 1 85.38 41 SER B N 1
ATOM 3011 C CA . SER B 1 41 ? -13.766 -14.172 3.984 1 85.38 41 SER B CA 1
ATOM 3012 C C . SER B 1 41 ? -14.688 -13.648 5.078 1 85.38 41 SER B C 1
ATOM 3014 O O . SER B 1 41 ? -14.969 -14.359 6.051 1 85.38 41 SER B O 1
ATOM 3016 N N . SER B 1 42 ? -15.234 -12.484 4.926 1 80.12 42 SER B N 1
ATOM 3017 C CA . SER B 1 42 ? -16.078 -11.852 5.934 1 80.12 42 SER B CA 1
ATOM 3018 C C . SER B 1 42 ? -17.562 -12.148 5.684 1 80.12 42 SER B C 1
ATOM 3020 O O . SER B 1 42 ? -18.391 -11.922 6.555 1 80.12 42 SER B O 1
ATOM 3022 N N . ARG B 1 43 ? -17.875 -12.672 4.477 1 86.31 43 ARG B N 1
ATOM 3023 C CA . ARG B 1 43 ? -19.25 -12.992 4.09 1 86.31 43 ARG B CA 1
ATOM 3024 C C . ARG B 1 43 ? -19.328 -14.352 3.414 1 86.31 43 ARG B C 1
ATOM 3026 O O . ARG B 1 43 ? -19.766 -14.461 2.27 1 86.31 43 ARG B O 1
ATOM 3033 N N . PRO B 1 44 ? -18.984 -15.344 4.137 1 84.25 44 PRO B N 1
ATOM 3034 C CA . PRO B 1 44 ? -18.922 -16.656 3.5 1 84.25 44 PRO B CA 1
ATOM 3035 C C . PRO B 1 44 ? -20.281 -17.125 2.977 1 84.25 44 PRO B C 1
ATOM 3037 O O . PRO B 1 44 ? -20.344 -17.969 2.084 1 84.25 44 PRO B O 1
ATOM 3040 N N . ASN B 1 45 ? -21.375 -16.547 3.377 1 89.69 45 ASN B N 1
ATOM 3041 C CA . ASN B 1 45 ? -22.719 -16.984 3.012 1 89.69 45 ASN B CA 1
ATOM 3042 C C . ASN B 1 45 ? -23.062 -16.594 1.577 1 89.69 45 ASN B C 1
ATOM 3044 O O . ASN B 1 45 ? -24.047 -17.078 1.018 1 89.69 45 ASN B O 1
ATOM 3048 N N . ILE B 1 46 ? -22.266 -15.805 1.018 1 93.81 46 ILE B N 1
ATOM 3049 C CA . ILE B 1 46 ? -22.641 -15.344 -0.319 1 93.81 46 ILE B CA 1
ATOM 3050 C C . ILE B 1 46 ? -22.141 -16.344 -1.361 1 93.81 46 ILE B C 1
ATOM 3052 O O . ILE B 1 46 ? -22.422 -16.203 -2.553 1 93.81 46 ILE B O 1
ATOM 3056 N N . VAL B 1 47 ? -21.406 -17.406 -0.895 1 95.38 47 VAL B N 1
ATOM 3057 C CA . VAL B 1 47 ? -20.812 -18.359 -1.828 1 95.38 47 VAL B CA 1
ATOM 3058 C C . VAL B 1 47 ? -21.516 -19.703 -1.714 1 95.38 47 VAL B C 1
ATOM 3060 O O . VAL B 1 47 ? -21.906 -20.125 -0.619 1 95.38 47 VAL B O 1
ATOM 3063 N N . LYS B 1 48 ? -21.75 -20.391 -2.859 1 95.81 48 LYS B N 1
ATOM 3064 C CA . LYS B 1 48 ? -22.234 -21.766 -2.965 1 95.81 48 LYS B CA 1
ATOM 3065 C C . LYS B 1 48 ? -21.188 -22.656 -3.629 1 95.81 48 LYS B C 1
ATOM 3067 O O . LYS B 1 48 ? -20.719 -22.359 -4.727 1 95.81 48 LYS B O 1
ATOM 3072 N N . ASN B 1 49 ? -20.875 -23.703 -2.998 1 95.31 49 ASN B N 1
ATOM 3073 C CA . ASN B 1 49 ? -19.859 -24.641 -3.494 1 95.31 49 ASN B CA 1
ATOM 3074 C C . ASN B 1 49 ? -20.406 -26.062 -3.59 1 95.31 49 ASN B C 1
ATOM 3076 O O . ASN B 1 49 ? -19.969 -26.953 -2.863 1 95.31 49 ASN B O 1
ATOM 3080 N N . PRO B 1 50 ? -21.281 -26.266 -4.508 1 94.31 50 PRO B N 1
ATOM 3081 C CA . PRO B 1 50 ? -21.984 -27.547 -4.574 1 94.31 50 PRO B CA 1
ATOM 3082 C C . PRO B 1 50 ? -21.062 -28.703 -4.918 1 94.31 50 PRO B C 1
ATOM 3084 O O . PRO B 1 50 ? -21.359 -29.859 -4.59 1 94.31 50 PRO B O 1
ATOM 3087 N N . TYR B 1 51 ? -19.922 -28.469 -5.473 1 94.75 51 TYR B N 1
ATOM 3088 C CA . TYR B 1 51 ? -19.047 -29.531 -5.934 1 94.75 51 TYR B CA 1
ATOM 3089 C C . TYR B 1 51 ? -17.859 -29.719 -4.992 1 94.75 51 TYR B C 1
ATOM 3091 O O . TYR B 1 51 ? -16.922 -30.453 -5.293 1 94.75 51 TYR B O 1
ATOM 3099 N N . LYS B 1 52 ? -17.766 -28.922 -3.895 1 92.69 52 LYS B N 1
ATOM 3100 C CA . LYS B 1 52 ? -16.75 -29.031 -2.855 1 92.69 52 LYS B CA 1
ATOM 3101 C C . LYS B 1 52 ? -15.344 -28.859 -3.441 1 92.69 52 LYS B C 1
ATOM 3103 O O . LYS B 1 52 ? -14.469 -29.703 -3.213 1 92.69 52 LYS B O 1
ATOM 3108 N N . LYS B 1 53 ? -15.266 -27.875 -4.215 1 90.94 53 LYS B N 1
ATOM 3109 C CA . LYS B 1 53 ? -13.984 -27.516 -4.82 1 90.94 53 LYS B CA 1
ATOM 3110 C C . LYS B 1 53 ? -13.188 -26.594 -3.91 1 90.94 53 LYS B C 1
ATOM 3112 O O . LYS B 1 53 ? -13.734 -25.641 -3.354 1 90.94 53 LYS B O 1
ATOM 3117 N N . TYR B 1 54 ? -11.914 -26.906 -3.73 1 90 54 TYR B N 1
ATOM 3118 C CA . TYR B 1 54 ? -11.023 -26.125 -2.875 1 90 54 TYR B CA 1
ATOM 3119 C C . TYR B 1 54 ? -9.664 -25.938 -3.531 1 90 54 TYR B C 1
ATOM 3121 O O . TYR B 1 54 ? -9.383 -26.531 -4.578 1 90 54 TYR B O 1
ATOM 3129 N N . GLY B 1 55 ? -8.797 -25.031 -2.984 1 86.69 55 GLY B N 1
ATOM 3130 C CA . GLY B 1 55 ? -7.43 -24.859 -3.439 1 86.69 55 GLY B CA 1
ATOM 3131 C C . GLY B 1 55 ? -7.332 -24.188 -4.793 1 86.69 55 GLY B C 1
ATOM 3132 O O . GLY B 1 55 ? -6.41 -24.469 -5.566 1 86.69 55 GLY B O 1
ATOM 3133 N N . GLY B 1 56 ? -8.32 -23.516 -5.156 1 92.38 56 GLY B N 1
ATOM 3134 C CA . GLY B 1 56 ? -8.305 -22.797 -6.426 1 92.38 56 GLY B CA 1
ATOM 3135 C C . GLY B 1 56 ? -9.125 -23.484 -7.5 1 92.38 56 GLY B C 1
ATOM 3136 O O . GLY B 1 56 ? -9.383 -22.906 -8.555 1 92.38 56 GLY B O 1
ATOM 3137 N N . HIS B 1 57 ? -9.523 -24.656 -7.203 1 94.81 57 HIS B N 1
ATOM 3138 C CA . HIS B 1 57 ? -10.406 -25.359 -8.133 1 94.81 57 HIS B CA 1
ATOM 3139 C C . HIS B 1 57 ? -11.805 -24.75 -8.141 1 94.81 57 HIS B C 1
ATOM 3141 O O . HIS B 1 57 ? -12.211 -24.125 -7.16 1 94.81 57 HIS B O 1
ATOM 3147 N N . GLY B 1 58 ? -12.5 -24.953 -9.211 1 95.88 58 GLY B N 1
ATOM 3148 C CA . GLY B 1 58 ? -13.859 -24.453 -9.352 1 95.88 58 GLY B CA 1
ATOM 3149 C C . GLY B 1 58 ? -14.758 -25.359 -10.164 1 95.88 58 GLY B C 1
ATOM 3150 O O . GLY B 1 58 ? -14.359 -26.469 -10.523 1 95.88 58 GLY B O 1
ATOM 3151 N N . PRO B 1 59 ? -16.016 -25.062 -10.281 1 97.81 59 PRO B N 1
ATOM 3152 C CA . PRO B 1 59 ? -16.531 -23.719 -10 1 97.81 59 PRO B CA 1
ATOM 3153 C C . PRO B 1 59 ? -17.047 -23.578 -8.57 1 97.81 59 PRO B C 1
ATOM 3155 O O . PRO B 1 59 ? -17.562 -24.531 -7.996 1 97.81 59 PRO B O 1
ATOM 3158 N N . VAL B 1 60 ? -16.828 -22.406 -7.961 1 97.81 60 VAL B N 1
ATOM 3159 C CA . VAL B 1 60 ? -17.453 -21.938 -6.73 1 97.81 60 VAL B CA 1
ATOM 3160 C C . VAL B 1 60 ? -18.312 -20.719 -7.02 1 97.81 60 VAL B C 1
ATOM 3162 O O . VAL B 1 60 ? -17.812 -19.688 -7.5 1 97.81 60 VAL B O 1
ATOM 3165 N N . TYR B 1 61 ? -19.609 -20.766 -6.723 1 98.38 61 TYR B N 1
ATOM 3166 C CA . TYR B 1 61 ? -20.547 -19.781 -7.25 1 98.38 61 TYR B CA 1
ATOM 3167 C C . TYR B 1 61 ? -20.812 -18.688 -6.234 1 98.38 61 TYR B C 1
ATOM 3169 O O . TYR B 1 61 ? -21.125 -18.953 -5.074 1 98.38 61 TYR B O 1
ATOM 3177 N N . VAL B 1 62 ? -20.609 -17.453 -6.637 1 97.81 62 VAL B N 1
ATOM 3178 C CA . VAL B 1 62 ? -21.078 -16.297 -5.859 1 97.81 62 VAL B CA 1
ATOM 3179 C C . VAL B 1 62 ? -22.562 -16.062 -6.121 1 97.81 62 VAL B C 1
ATOM 3181 O O . VAL B 1 62 ? -22.984 -15.992 -7.273 1 97.81 62 VAL B O 1
ATOM 3184 N N . ASP B 1 63 ? -23.297 -15.977 -5.105 1 96.94 63 ASP B N 1
ATOM 3185 C CA . ASP B 1 63 ? -24.75 -15.797 -5.23 1 96.94 63 ASP B CA 1
ATOM 3186 C C . ASP B 1 63 ? -25.094 -14.336 -5.504 1 96.94 63 ASP B C 1
ATOM 3188 O O . ASP B 1 63 ? -24.969 -13.484 -4.617 1 96.94 63 ASP B O 1
ATOM 3192 N N . TRP B 1 64 ? -25.562 -14.102 -6.641 1 97 64 TRP B N 1
ATOM 3193 C CA . TRP B 1 64 ? -25.875 -12.766 -7.141 1 97 64 TRP B CA 1
ATOM 3194 C C . TRP B 1 64 ? -26.906 -12.078 -6.266 1 97 64 TRP B C 1
ATOM 3196 O O . TRP B 1 64 ? -26.859 -10.859 -6.062 1 97 64 TRP B O 1
ATOM 3206 N N . ARG B 1 65 ? -27.859 -12.734 -5.629 1 94.06 65 ARG B N 1
ATOM 3207 C CA . ARG B 1 65 ? -28.953 -12.18 -4.828 1 94.06 65 ARG B CA 1
ATOM 3208 C C . ARG B 1 65 ? -28.406 -11.406 -3.633 1 94.06 65 ARG B C 1
ATOM 3210 O O . ARG B 1 65 ? -29.031 -10.438 -3.18 1 94.06 65 ARG B O 1
ATOM 3217 N N . PHE B 1 66 ? -27.156 -11.82 -3.24 1 93.31 66 PHE B N 1
ATOM 3218 C CA . PHE B 1 66 ? -26.641 -11.25 -2.006 1 93.31 66 PHE B CA 1
ATOM 3219 C C . PHE B 1 66 ? -25.797 -10.008 -2.297 1 93.31 66 PHE B C 1
ATOM 3221 O O . PHE B 1 66 ? -25.531 -9.211 -1.397 1 93.31 66 PHE B O 1
ATOM 3228 N N . ILE B 1 67 ? -25.375 -9.852 -3.576 1 94.19 67 ILE B N 1
ATOM 3229 C CA . ILE B 1 67 ? -24.453 -8.75 -3.812 1 94.19 67 ILE B CA 1
ATOM 3230 C C . ILE B 1 67 ? -25.016 -7.809 -4.871 1 94.19 67 ILE B C 1
ATOM 3232 O O . ILE B 1 67 ? -24.438 -6.766 -5.168 1 94.19 67 ILE B O 1
ATOM 3236 N N . LYS B 1 68 ? -26.141 -8.102 -5.422 1 94.12 68 LYS B N 1
ATOM 3237 C CA . LYS B 1 68 ? -26.734 -7.363 -6.531 1 94.12 68 LYS B CA 1
ATOM 3238 C C . LYS B 1 68 ? -26.906 -5.887 -6.18 1 94.12 68 LYS B C 1
ATOM 3240 O O . LYS B 1 68 ? -26.484 -5.012 -6.938 1 94.12 68 LYS B O 1
ATOM 3245 N N . GLU B 1 69 ? -27.453 -5.582 -5.078 1 88.56 69 GLU B N 1
ATOM 3246 C CA . GLU B 1 69 ? -27.766 -4.207 -4.688 1 88.56 69 GLU B CA 1
ATOM 3247 C C . GLU B 1 69 ? -26.484 -3.375 -4.574 1 88.56 69 GLU B C 1
ATOM 3249 O O . GLU B 1 69 ? -26.422 -2.258 -5.09 1 88.56 69 GLU B O 1
ATOM 3254 N N . GLU B 1 70 ? -25.516 -3.898 -3.859 1 88.12 70 GLU B N 1
ATOM 3255 C CA . GLU B 1 70 ? -24.297 -3.129 -3.67 1 88.12 70 GLU B CA 1
ATOM 3256 C C . GLU B 1 70 ? -23.547 -2.941 -4.988 1 88.12 70 GLU B C 1
ATOM 3258 O O . GLU B 1 70 ? -22.938 -1.896 -5.223 1 88.12 70 GLU B O 1
ATOM 3263 N N . VAL B 1 71 ? -23.641 -3.947 -5.871 1 93.44 71 VAL B N 1
ATOM 3264 C CA . VAL B 1 71 ? -23 -3.84 -7.172 1 93.44 71 VAL B CA 1
ATOM 3265 C C . VAL B 1 71 ? -23.719 -2.801 -8.023 1 93.44 71 VAL B C 1
ATOM 3267 O O . VAL B 1 71 ? -23.078 -1.937 -8.633 1 93.44 71 VAL B O 1
ATOM 3270 N N . GLU B 1 72 ? -24.984 -2.867 -8.039 1 90.88 72 GLU B N 1
ATOM 3271 C CA . GLU B 1 72 ? -25.766 -1.947 -8.859 1 90.88 72 GLU B CA 1
ATOM 3272 C C . GLU B 1 72 ? -25.641 -0.512 -8.359 1 90.88 72 GLU B C 1
ATOM 3274 O O . GLU B 1 72 ? -25.656 0.431 -9.156 1 90.88 72 GLU B O 1
ATOM 3279 N N . THR B 1 73 ? -25.516 -0.316 -7.105 1 84.06 73 THR B N 1
ATOM 3280 C CA . THR B 1 73 ? -25.297 1.009 -6.527 1 84.06 73 THR B CA 1
ATOM 3281 C C . THR B 1 73 ? -23.938 1.564 -6.926 1 84.06 73 THR B C 1
ATOM 3283 O O . THR B 1 73 ? -23.812 2.754 -7.219 1 84.06 73 THR B O 1
ATOM 3286 N N . PHE B 1 74 ? -22.938 0.742 -7.008 1 88 74 PHE B N 1
ATOM 3287 C CA . PHE B 1 74 ? -21.562 1.141 -7.309 1 88 74 PHE B CA 1
ATOM 3288 C C . PHE B 1 74 ? -21.406 1.408 -8.797 1 88 74 PHE B C 1
ATOM 3290 O O . PHE B 1 74 ? -20.531 2.184 -9.203 1 88 74 PHE B O 1
ATOM 3297 N N . LYS B 1 75 ? -22.25 0.72 -9.656 1 92.56 75 LYS B N 1
ATOM 3298 C CA . LYS B 1 75 ? -22.25 0.874 -11.102 1 92.56 75 LYS B CA 1
ATOM 3299 C C . LYS B 1 75 ? -20.859 0.627 -11.688 1 92.56 75 LYS B C 1
ATOM 3301 O O . LYS B 1 75 ? -20.297 1.495 -12.359 1 92.56 75 LYS B O 1
ATOM 3306 N N . PRO B 1 76 ? -20.375 -0.601 -11.523 1 96.5 76 PRO B N 1
ATOM 3307 C CA . PRO B 1 76 ? -19 -0.896 -11.945 1 96.5 76 PRO B CA 1
ATOM 3308 C C . PRO B 1 76 ? -18.859 -1 -13.461 1 96.5 76 PRO B C 1
ATOM 3310 O O . PRO B 1 76 ? -19.812 -1.362 -14.148 1 96.5 76 PRO B O 1
ATOM 3313 N N . ASP B 1 77 ? -17.625 -0.652 -13.891 1 97.25 77 ASP B N 1
ATOM 3314 C CA . ASP B 1 77 ? -17.188 -0.973 -15.25 1 97.25 77 ASP B CA 1
ATOM 3315 C C . ASP B 1 77 ? -16.75 -2.432 -15.359 1 97.25 77 ASP B C 1
ATOM 3317 O O . ASP B 1 77 ? -16.875 -3.043 -16.422 1 97.25 77 ASP B O 1
ATOM 3321 N N . ILE B 1 78 ? -16.234 -2.951 -14.266 1 98.38 78 ILE B N 1
ATOM 3322 C CA . ILE B 1 78 ? -15.664 -4.293 -14.242 1 98.38 78 ILE B CA 1
ATOM 3323 C C . ILE B 1 78 ? -16.078 -5.012 -12.961 1 98.38 78 ILE B C 1
ATOM 3325 O O . ILE B 1 78 ? -16.078 -4.422 -11.875 1 98.38 78 ILE B O 1
ATOM 3329 N N . ILE B 1 79 ? -16.484 -6.223 -13.055 1 98.69 79 ILE B N 1
ATOM 3330 C CA . ILE B 1 79 ? -16.5 -7.16 -11.938 1 98.69 79 ILE B CA 1
ATOM 3331 C C . ILE B 1 79 ? -15.352 -8.156 -12.078 1 98.69 79 ILE B C 1
ATOM 3333 O O . ILE B 1 79 ? -15.258 -8.859 -13.086 1 98.69 79 ILE B O 1
ATOM 3337 N N . LEU B 1 80 ? -14.492 -8.18 -11.086 1 98.75 80 LEU B N 1
ATOM 3338 C CA . LEU B 1 80 ? -13.281 -8.992 -11.125 1 98.75 80 LEU B CA 1
ATOM 3339 C C . LEU B 1 80 ? -13.336 -10.094 -10.07 1 98.75 80 LEU B C 1
ATOM 3341 O O . LEU B 1 80 ? -13.359 -9.812 -8.867 1 98.75 80 LEU B O 1
ATOM 3345 N N . PHE B 1 81 ? -13.406 -11.352 -10.539 1 98.62 81 PHE B N 1
ATOM 3346 C CA . PHE B 1 81 ? -13.289 -12.508 -9.672 1 98.62 81 PHE B CA 1
ATOM 3347 C C . PHE B 1 81 ? -11.836 -12.891 -9.461 1 98.62 81 PHE B C 1
ATOM 3349 O O . PHE B 1 81 ? -11.133 -13.227 -10.422 1 98.62 81 PHE B O 1
ATOM 3356 N N . CYS B 1 82 ? -11.445 -12.898 -8.227 1 97.62 82 CYS B N 1
ATOM 3357 C CA . CYS B 1 82 ? -10.023 -13.148 -7.98 1 97.62 82 CYS B CA 1
ATOM 3358 C C . CYS B 1 82 ? -9.828 -14.484 -7.273 1 97.62 82 CYS B C 1
ATOM 3360 O O . CYS B 1 82 ? -10.023 -14.586 -6.062 1 97.62 82 CYS B O 1
ATOM 3362 N N . ALA B 1 83 ? -9.391 -15.484 -8.062 1 94.62 83 ALA B N 1
ATOM 3363 C CA . ALA B 1 83 ? -8.898 -16.766 -7.574 1 94.62 83 ALA B CA 1
ATOM 3364 C C . ALA B 1 83 ? -10.008 -17.547 -6.855 1 94.62 83 ALA B C 1
ATOM 3366 O O . ALA B 1 83 ? -11.172 -17.156 -6.91 1 94.62 83 ALA B O 1
ATOM 3367 N N . GLY B 1 84 ? -9.727 -18.734 -6.488 1 94.12 84 GLY B N 1
ATOM 3368 C CA . GLY B 1 84 ? -10.609 -19.562 -5.68 1 94.12 84 GLY B CA 1
ATOM 3369 C C . GLY B 1 84 ? -11.656 -20.297 -6.496 1 94.12 84 GLY B C 1
ATOM 3370 O O . GLY B 1 84 ? -12.609 -20.844 -5.945 1 94.12 84 GLY B O 1
ATOM 3371 N N . GLY B 1 85 ? -11.5 -20.203 -7.797 1 97 85 GLY B N 1
ATOM 3372 C CA . GLY B 1 85 ? -12.484 -20.844 -8.641 1 97 85 GLY B CA 1
ATOM 3373 C C . GLY B 1 85 ? -13.812 -20.109 -8.688 1 97 85 GLY B C 1
ATOM 3374 O O . GLY B 1 85 ? -14.828 -20.656 -9.102 1 97 85 GLY B O 1
ATOM 3375 N N . LEU B 1 86 ? -13.875 -18.906 -8.273 1 97.5 86 LEU B N 1
ATOM 3376 C CA . LEU B 1 86 ? -15.086 -18.109 -8.133 1 97.5 86 LEU B CA 1
ATOM 3377 C C . LEU B 1 86 ? -15.68 -17.766 -9.492 1 97.5 86 LEU B C 1
ATOM 3379 O O . LEU B 1 86 ? -14.938 -17.438 -10.43 1 97.5 86 LEU B O 1
ATOM 3383 N N . THR B 1 87 ? -16.984 -17.828 -9.586 1 98.31 87 THR B N 1
ATOM 3384 C CA . THR B 1 87 ? -17.719 -17.453 -10.789 1 98.31 87 THR B CA 1
ATOM 3385 C C . THR B 1 87 ? -19.188 -17.234 -10.484 1 98.31 87 THR B C 1
ATOM 3387 O O . THR B 1 87 ? -19.625 -17.438 -9.352 1 98.31 87 THR B O 1
ATOM 3390 N N . PHE B 1 88 ? -19.891 -16.766 -11.406 1 98.44 88 PHE B N 1
ATOM 3391 C CA . PHE B 1 88 ? -21.344 -16.781 -11.391 1 98.44 88 PHE B CA 1
ATOM 3392 C C . PHE B 1 88 ? -21.891 -18.016 -12.094 1 98.44 88 PHE B C 1
ATOM 3394 O O . PHE B 1 88 ? -21.172 -18.656 -12.875 1 98.44 88 PHE B O 1
ATOM 3401 N N . SER B 1 89 ? -23.156 -18.312 -11.711 1 97.25 89 SER B N 1
ATOM 3402 C CA . SER B 1 89 ? -23.844 -19.266 -12.57 1 97.25 89 SER B CA 1
ATOM 3403 C C . SER B 1 89 ? -23.938 -18.75 -14 1 97.25 89 SER B C 1
ATOM 3405 O O . SER B 1 89 ? -23.844 -17.547 -14.242 1 97.25 89 SER B O 1
ATOM 3407 N N . LYS B 1 90 ? -24.125 -19.703 -14.883 1 97.25 90 LYS B N 1
ATOM 3408 C CA . LYS B 1 90 ? -24.188 -19.344 -16.297 1 97.25 90 LYS B CA 1
ATOM 3409 C C . LYS B 1 90 ? -25.25 -18.281 -16.547 1 97.25 90 LYS B C 1
ATOM 3411 O O . LYS B 1 90 ? -25.016 -17.312 -17.281 1 97.25 90 LYS B O 1
ATOM 3416 N N . GLU B 1 91 ? -26.375 -18.406 -15.969 1 97.38 91 GLU B N 1
ATOM 3417 C CA . GLU B 1 91 ? -27.5 -17.484 -16.156 1 97.38 91 GLU B CA 1
ATOM 3418 C C . GLU B 1 91 ? -27.156 -16.094 -15.641 1 97.38 91 GLU B C 1
ATOM 3420 O O . GLU B 1 91 ? -27.406 -15.094 -16.328 1 97.38 91 GLU B O 1
ATOM 3425 N N . VAL B 1 92 ? -26.609 -16.062 -14.477 1 97.94 92 VAL B N 1
ATOM 3426 C CA . VAL B 1 92 ? -26.25 -14.789 -13.875 1 97.94 92 VAL B CA 1
ATOM 3427 C C . VAL B 1 92 ? -25.141 -14.125 -14.688 1 97.94 92 VAL B C 1
ATOM 3429 O O . VAL B 1 92 ? -25.172 -12.914 -14.914 1 97.94 92 VAL B O 1
ATOM 3432 N N . MET B 1 93 ? -24.219 -14.914 -15.086 1 98.38 93 MET B N 1
ATOM 3433 C CA . MET B 1 93 ? -23.109 -14.406 -15.891 1 98.38 93 MET B CA 1
ATOM 3434 C C . MET B 1 93 ? -23.609 -13.703 -17.141 1 98.38 93 MET B C 1
ATOM 3436 O O . MET B 1 93 ? -23.172 -12.594 -17.453 1 98.38 93 MET B O 1
ATOM 3440 N N . GLU B 1 94 ? -24.5 -14.305 -17.828 1 97.38 94 GLU B N 1
ATOM 3441 C CA . GLU B 1 94 ? -25.062 -13.742 -19.047 1 97.38 94 GLU B CA 1
ATOM 3442 C C . GLU B 1 94 ? -25.766 -12.414 -18.75 1 97.38 94 GLU B C 1
ATOM 3444 O O . GLU B 1 94 ? -25.641 -11.461 -19.531 1 97.38 94 GLU B O 1
ATOM 3449 N N . GLU B 1 95 ? -26.406 -12.391 -17.688 1 96.81 95 GLU B N 1
ATOM 3450 C CA . GLU B 1 95 ? -27.109 -11.18 -17.297 1 96.81 95 GLU B CA 1
ATOM 3451 C C . GLU B 1 95 ? -26.125 -10.047 -16.984 1 96.81 95 GLU B C 1
ATOM 3453 O O . GLU B 1 95 ? -26.281 -8.93 -17.484 1 96.81 95 GLU B O 1
ATOM 3458 N N . VAL B 1 96 ? -25.156 -10.352 -16.219 1 97.94 96 VAL B N 1
ATOM 3459 C CA . VAL B 1 96 ? -24.234 -9.344 -15.711 1 97.94 96 VAL B CA 1
ATOM 3460 C C . VAL B 1 96 ? -23.344 -8.852 -16.844 1 97.94 96 VAL B C 1
ATOM 3462 O O . VAL B 1 96 ? -23.031 -7.66 -16.922 1 97.94 96 VAL B O 1
ATOM 3465 N N . LYS B 1 97 ? -23 -9.695 -17.734 1 97.88 97 LYS B N 1
ATOM 3466 C CA . LYS B 1 97 ? -22.109 -9.344 -18.844 1 97.88 97 LYS B CA 1
ATOM 3467 C C . LYS B 1 97 ? -22.797 -8.391 -19.828 1 97.88 97 LYS B C 1
ATOM 3469 O O . LYS B 1 97 ? -22.141 -7.773 -20.656 1 97.88 97 LYS B O 1
ATOM 3474 N N . ARG B 1 98 ? -24.031 -8.266 -19.75 1 96.88 98 ARG B N 1
ATOM 3475 C CA . ARG B 1 98 ? -24.734 -7.277 -20.547 1 96.88 98 ARG B CA 1
ATOM 3476 C C . ARG B 1 98 ? -24.578 -5.875 -19.969 1 96.88 98 ARG B C 1
ATOM 3478 O O . ARG B 1 98 ? -24.781 -4.879 -20.672 1 96.88 98 ARG B O 1
ATOM 3485 N N . LYS B 1 99 ? -24.141 -5.855 -18.766 1 97.31 99 LYS B N 1
ATOM 3486 C CA . LYS B 1 99 ? -24.125 -4.574 -18.078 1 97.31 99 LYS B CA 1
ATOM 3487 C C . LYS B 1 99 ? -22.703 -4.078 -17.859 1 97.31 99 LYS B C 1
ATOM 3489 O O . LYS B 1 99 ? -22.469 -2.875 -17.719 1 97.31 99 LYS B O 1
ATOM 3494 N N . CYS B 1 100 ? -21.781 -4.922 -17.781 1 98.06 100 CYS B N 1
ATOM 3495 C CA . CYS B 1 100 ? -20.391 -4.543 -17.562 1 98.06 100 CYS B CA 1
ATOM 3496 C C . CYS B 1 100 ? -19.453 -5.656 -18 1 98.06 100 CYS B C 1
ATOM 3498 O O . CYS B 1 100 ? -19.891 -6.699 -18.469 1 98.06 100 CYS B O 1
ATOM 3500 N N . THR B 1 101 ? -18.172 -5.414 -17.953 1 98.56 101 THR B N 1
ATOM 3501 C CA . THR B 1 101 ? -17.141 -6.406 -18.266 1 98.56 101 THR B CA 1
ATOM 3502 C C . THR B 1 101 ? -16.875 -7.301 -17.062 1 98.56 101 THR B C 1
ATOM 3504 O O . THR B 1 101 ? -16.703 -6.809 -15.938 1 98.56 101 THR B O 1
ATOM 3507 N N . VAL B 1 102 ? -16.875 -8.641 -17.281 1 98.81 102 VAL B N 1
ATOM 3508 C CA . VAL B 1 102 ? -16.625 -9.578 -16.188 1 98.81 102 VAL B CA 1
ATOM 3509 C C . VAL B 1 102 ? -15.297 -10.305 -16.438 1 98.81 102 VAL B C 1
ATOM 3511 O O . VAL B 1 102 ? -15.109 -10.898 -17.5 1 98.81 102 VAL B O 1
ATOM 3514 N N . ILE B 1 103 ? -14.383 -10.25 -15.438 1 98.88 103 ILE B N 1
ATOM 3515 C CA . ILE B 1 103 ? -13.047 -10.812 -15.57 1 98.88 103 ILE B CA 1
ATOM 3516 C C . ILE B 1 103 ? -12.812 -11.852 -14.477 1 98.88 103 ILE B C 1
ATOM 3518 O O . ILE B 1 103 ? -13.195 -11.648 -13.32 1 98.88 103 ILE B O 1
ATOM 3522 N N . GLY B 1 104 ? -12.219 -12.961 -14.867 1 98.75 104 GLY B N 1
ATOM 3523 C CA . GLY B 1 104 ? -11.742 -13.945 -13.906 1 98.75 104 GLY B CA 1
ATOM 3524 C C . GLY B 1 104 ? -10.227 -14.047 -13.852 1 98.75 104 GLY B C 1
ATOM 3525 O O . GLY B 1 104 ? -9.562 -14 -14.891 1 98.75 104 GLY B O 1
ATOM 3526 N N . LEU B 1 105 ? -9.688 -14.172 -12.617 1 98.5 105 LEU B N 1
ATOM 3527 C CA . LEU B 1 105 ? -8.258 -14.383 -12.422 1 98.5 105 LEU B CA 1
ATOM 3528 C C . LEU B 1 105 ? -7.988 -15.742 -11.781 1 98.5 105 LEU B C 1
ATOM 3530 O O . LEU B 1 105 ? -8.531 -16.047 -10.719 1 98.5 105 LEU B O 1
ATOM 3534 N N . THR B 1 106 ? -7.207 -16.5 -12.422 1 97.69 106 THR B N 1
ATOM 3535 C CA . THR B 1 106 ? -6.719 -17.75 -11.844 1 97.69 106 THR B CA 1
ATOM 3536 C C . THR B 1 106 ? -5.262 -17.625 -11.414 1 97.69 106 THR B C 1
ATOM 3538 O O . THR B 1 106 ? -4.426 -17.141 -12.188 1 97.69 106 THR B O 1
ATOM 3541 N N . LEU B 1 107 ? -4.973 -18.125 -10.195 1 95.62 107 LEU B N 1
ATOM 3542 C CA . LEU B 1 107 ? -3.645 -17.906 -9.641 1 95.62 107 LEU B CA 1
ATOM 3543 C C . LEU B 1 107 ? -2.939 -19.219 -9.352 1 95.62 107 LEU B C 1
ATOM 3545 O O . LEU B 1 107 ? -1.812 -19.234 -8.859 1 95.62 107 LEU B O 1
ATOM 3549 N N . SER B 1 108 ? -3.58 -20.312 -9.664 1 93.69 108 SER B N 1
ATOM 3550 C CA . SER B 1 108 ? -3.008 -21.594 -9.281 1 93.69 108 SER B CA 1
ATOM 3551 C C . SER B 1 108 ? -2.797 -22.5 -10.492 1 93.69 108 SER B C 1
ATOM 3553 O O . SER B 1 108 ? -2.686 -23.719 -10.352 1 93.69 108 SER B O 1
ATOM 3555 N N . ASP B 1 109 ? -2.879 -21.859 -11.641 1 94.88 109 ASP B N 1
ATOM 3556 C CA . ASP B 1 109 ? -2.496 -22.641 -12.812 1 94.88 109 ASP B CA 1
ATOM 3557 C C . ASP B 1 109 ? -1.019 -23.031 -12.766 1 94.88 109 ASP B C 1
ATOM 3559 O O . ASP B 1 109 ? -0.19 -22.25 -12.281 1 94.88 109 ASP B O 1
ATOM 3563 N N . PRO B 1 110 ? -0.66 -24.281 -13.188 1 94.31 110 PRO B N 1
ATOM 3564 C CA . PRO B 1 110 ? -1.502 -25.203 -13.953 1 94.31 110 PRO B CA 1
ATOM 3565 C C . PRO B 1 110 ? -2.291 -26.156 -13.062 1 94.31 110 PRO B C 1
ATOM 3567 O O . PRO B 1 110 ? -3.094 -26.953 -13.562 1 94.31 110 PRO B O 1
ATOM 3570 N N . ASP B 1 111 ? -2.09 -26.156 -11.82 1 92.94 111 ASP B N 1
ATOM 3571 C CA . ASP B 1 111 ? -2.66 -27.125 -10.891 1 92.94 111 ASP B CA 1
ATOM 3572 C C . ASP B 1 111 ? -4.18 -27.188 -11.031 1 92.94 111 ASP B C 1
ATOM 3574 O O . ASP B 1 111 ? -4.781 -28.25 -10.852 1 92.94 111 ASP B O 1
ATOM 3578 N N . VAL B 1 112 ? -4.848 -26.094 -11.422 1 95.94 112 VAL B N 1
ATOM 3579 C CA . VAL B 1 112 ? -6.305 -26.047 -11.359 1 95.94 112 VAL B CA 1
ATOM 3580 C C . VAL B 1 112 ? -6.883 -26.016 -12.773 1 95.94 112 VAL B C 1
ATOM 3582 O O . VAL B 1 112 ? -8.102 -25.922 -12.945 1 95.94 112 VAL B O 1
ATOM 3585 N N . PHE B 1 113 ? -6.047 -26.125 -13.758 1 96.44 113 PHE B N 1
ATOM 3586 C CA . PHE B 1 113 ? -6.441 -26.094 -15.156 1 96.44 113 PHE B CA 1
ATOM 3587 C C . PHE B 1 113 ? -7.555 -27.094 -15.43 1 96.44 113 PHE B C 1
ATOM 3589 O O . PHE B 1 113 ? -8.531 -26.781 -16.109 1 96.44 113 PHE B O 1
ATOM 3596 N N . PRO B 1 114 ? -7.508 -28.297 -14.852 1 95.38 114 PRO B N 1
ATOM 3597 C CA . PRO B 1 114 ? -8.508 -29.297 -15.18 1 95.38 114 PRO B CA 1
ATOM 3598 C C . PRO B 1 114 ? -9.93 -28.875 -14.805 1 95.38 114 PRO B C 1
ATOM 3600 O O . PRO B 1 114 ? -10.898 -29.328 -15.422 1 95.38 114 PRO B O 1
ATOM 3603 N N . THR B 1 115 ? -10.07 -28.031 -13.852 1 97.38 115 THR B N 1
ATOM 3604 C CA . THR B 1 115 ? -11.406 -27.625 -13.43 1 97.38 115 THR B CA 1
ATOM 3605 C C . THR B 1 115 ? -11.75 -26.25 -13.961 1 97.38 115 THR B C 1
ATOM 3607 O O . THR B 1 115 ? -12.867 -26.016 -14.43 1 97.38 115 THR B O 1
ATOM 3610 N N . VAL B 1 116 ? -10.805 -25.344 -14 1 98.12 116 VAL B N 1
ATOM 3611 C CA . VAL B 1 116 ? -11.062 -23.969 -14.383 1 98.12 116 VAL B CA 1
ATOM 3612 C C . VAL B 1 116 ? -11.312 -23.875 -15.883 1 98.12 116 VAL B C 1
ATOM 3614 O O . VAL B 1 116 ? -12.125 -23.078 -16.344 1 98.12 116 VAL B O 1
ATOM 3617 N N . SER B 1 117 ? -10.688 -24.766 -16.625 1 98.19 117 SER B N 1
ATOM 3618 C CA . SER B 1 117 ? -10.812 -24.75 -18.078 1 98.19 117 SER B CA 1
ATOM 3619 C C . SER B 1 117 ? -12.25 -25.047 -18.5 1 98.19 117 SER B C 1
ATOM 3621 O O . SER B 1 117 ? -12.633 -24.75 -19.641 1 98.19 117 SER B O 1
ATOM 3623 N N . LYS B 1 118 ? -13.039 -25.594 -17.641 1 97.31 118 LYS B N 1
ATOM 3624 C CA . LYS B 1 118 ? -14.398 -26 -17.984 1 97.31 118 LYS B CA 1
ATOM 3625 C C . LYS B 1 118 ? -15.352 -24.812 -17.969 1 97.31 118 LYS B C 1
ATOM 3627 O O . LYS B 1 118 ? -16.469 -24.891 -18.484 1 97.31 118 LYS B O 1
ATOM 3632 N N . TYR B 1 119 ? -14.945 -23.672 -17.344 1 97.5 119 TYR B N 1
ATOM 3633 C CA . TYR B 1 119 ? -15.883 -22.562 -17.266 1 97.5 119 TYR B CA 1
ATOM 3634 C C . TYR B 1 119 ? -15.18 -21.234 -17.516 1 97.5 119 TYR B C 1
ATOM 3636 O O . TYR B 1 119 ? -15.805 -20.172 -17.484 1 97.5 119 TYR B O 1
ATOM 3644 N N . ALA B 1 120 ? -13.906 -21.188 -17.812 1 98.19 120 ALA B N 1
ATOM 3645 C CA . ALA B 1 120 ? -13.141 -19.969 -18.031 1 98.19 120 ALA B CA 1
ATOM 3646 C C . ALA B 1 120 ? -13.695 -19.156 -19.188 1 98.19 120 ALA B C 1
ATOM 3648 O O . ALA B 1 120 ? -13.609 -17.922 -19.203 1 98.19 120 ALA B O 1
ATOM 3649 N N . ASP B 1 121 ? -14.281 -19.781 -20.141 1 96.88 121 ASP B N 1
ATOM 3650 C CA . ASP B 1 121 ? -14.781 -19.125 -21.344 1 96.88 121 ASP B CA 1
ATOM 3651 C C . ASP B 1 121 ? -16.094 -18.391 -21.062 1 96.88 121 ASP B C 1
ATOM 3653 O O . ASP B 1 121 ? -16.562 -17.625 -21.906 1 96.88 121 ASP B O 1
ATOM 3657 N N . LEU B 1 122 ? -16.688 -18.578 -19.875 1 97.5 122 LEU B N 1
ATOM 3658 C CA . LEU B 1 122 ? -17.906 -17.859 -19.516 1 97.5 122 LEU B CA 1
ATOM 3659 C C . LEU B 1 122 ? -17.609 -16.375 -19.297 1 97.5 122 LEU B C 1
ATOM 3661 O O . LEU B 1 122 ? -18.516 -15.539 -19.422 1 97.5 122 LEU B O 1
ATOM 3665 N N . PHE B 1 123 ? -16.438 -16.047 -18.938 1 98.69 123 PHE B N 1
ATOM 3666 C CA . PHE B 1 123 ? -16.047 -14.664 -18.641 1 98.69 123 PHE B CA 1
ATOM 3667 C C . PHE B 1 123 ? -15.812 -13.891 -19.938 1 98.69 123 PHE B C 1
ATOM 3669 O O . PHE B 1 123 ? -15.555 -14.477 -20.984 1 98.69 123 PHE B O 1
ATOM 3676 N N . ASP B 1 124 ? -15.922 -12.516 -19.859 1 98.62 124 ASP B N 1
ATOM 3677 C CA . ASP B 1 124 ? -15.453 -11.719 -21 1 98.62 124 ASP B CA 1
ATOM 3678 C C . ASP B 1 124 ? -13.953 -11.891 -21.203 1 98.62 124 ASP B C 1
ATOM 3680 O O . ASP B 1 124 ? -13.484 -11.992 -22.344 1 98.62 124 ASP B O 1
ATOM 3684 N N . TYR B 1 125 ? -13.242 -11.922 -20.125 1 98.75 125 TYR B N 1
ATOM 3685 C CA . TYR B 1 125 ? -11.805 -12.172 -20.094 1 98.75 125 TYR B CA 1
ATOM 3686 C C . TYR B 1 125 ? -11.414 -13.023 -18.891 1 98.75 125 TYR B C 1
ATOM 3688 O O . TYR B 1 125 ? -12.023 -12.922 -17.828 1 98.75 125 TYR B O 1
ATOM 3696 N N . HIS B 1 126 ? -10.445 -13.859 -19.062 1 98.81 126 HIS B N 1
ATOM 3697 C CA . HIS B 1 126 ? -9.875 -14.68 -18 1 98.81 126 HIS B CA 1
ATOM 3698 C C . HIS B 1 126 ? -8.352 -14.703 -18.078 1 98.81 126 HIS B C 1
ATOM 3700 O O . HIS B 1 126 ? -7.785 -14.648 -19.172 1 98.81 126 HIS B O 1
ATOM 3706 N N . THR B 1 127 ? -7.703 -14.727 -16.906 1 98.75 127 THR B N 1
ATOM 3707 C CA . THR B 1 127 ? -6.246 -14.703 -16.922 1 98.75 127 THR B CA 1
ATOM 3708 C C . THR B 1 127 ? -5.68 -15.984 -16.312 1 98.75 127 THR B C 1
ATOM 3710 O O . THR B 1 127 ? -6.371 -16.672 -15.555 1 98.75 127 THR B O 1
ATOM 3713 N N . THR B 1 128 ? -4.504 -16.297 -16.703 1 98 128 THR B N 1
ATOM 3714 C CA . THR B 1 128 ? -3.721 -17.391 -16.109 1 98 128 THR B CA 1
ATOM 3715 C C . THR B 1 128 ? -2.318 -16.906 -15.758 1 98 128 THR B C 1
ATOM 3717 O O . THR B 1 128 ? -1.732 -16.094 -16.469 1 98 128 THR B O 1
ATOM 3720 N N . ASN B 1 129 ? -1.807 -17.406 -14.695 1 96 129 ASN B N 1
ATOM 3721 C CA . ASN B 1 129 ? -0.463 -17.078 -14.242 1 96 129 ASN B CA 1
ATOM 3722 C C . ASN B 1 129 ? 0.592 -17.953 -14.891 1 96 129 ASN B C 1
ATOM 3724 O O . ASN B 1 129 ? 1.791 -17.766 -14.688 1 96 129 ASN B O 1
ATOM 3728 N N . SER B 1 130 ? 0.188 -18.938 -15.641 1 94.44 130 SER B N 1
ATOM 3729 C CA . SER B 1 130 ? 1.076 -19.984 -16.156 1 94.44 130 SER B CA 1
ATOM 3730 C C . SER B 1 130 ? 1.197 -19.906 -17.672 1 94.44 130 SER B C 1
ATOM 3732 O O . SER B 1 130 ? 0.194 -19.984 -18.375 1 94.44 130 SER B O 1
ATOM 3734 N N . LYS B 1 131 ? 2.42 -19.875 -18.062 1 93.56 131 LYS B N 1
ATOM 3735 C CA . LYS B 1 131 ? 2.654 -19.906 -19.5 1 93.56 131 LYS B CA 1
ATOM 3736 C C . LYS B 1 131 ? 2.176 -21.219 -20.109 1 93.56 131 LYS B C 1
ATOM 3738 O O . LYS B 1 131 ? 1.591 -21.234 -21.188 1 93.56 131 LYS B O 1
ATOM 3743 N N . LYS B 1 132 ? 2.465 -22.219 -19.391 1 93.31 132 LYS B N 1
ATOM 3744 C CA . LYS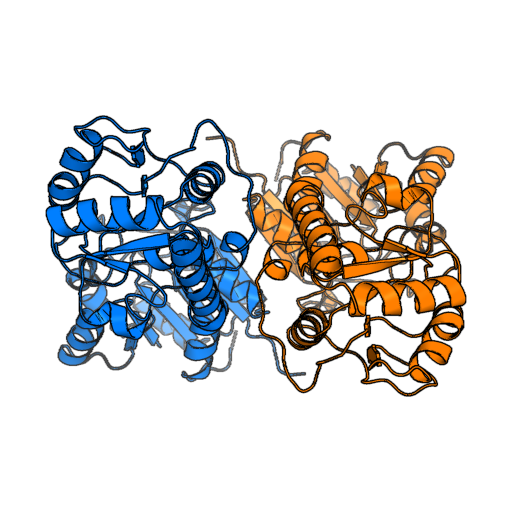 B 1 132 ? 2.018 -23.531 -19.844 1 93.31 132 LYS B CA 1
ATOM 3745 C C . LYS B 1 132 ? 0.499 -23.578 -19.984 1 93.31 132 LYS B C 1
ATOM 3747 O O . LYS B 1 132 ? -0.016 -24 -21.031 1 93.31 132 LYS B O 1
ATOM 3752 N N . SER B 1 133 ? -0.195 -23.141 -19 1 96.06 133 SER B N 1
ATOM 3753 C CA . SER B 1 133 ? -1.652 -23.188 -19.031 1 96.06 133 SER B CA 1
ATOM 3754 C C . SER B 1 133 ? -2.217 -22.25 -20.094 1 96.06 133 SER B C 1
ATOM 3756 O O . SER B 1 133 ? -3.264 -22.531 -20.688 1 96.06 133 SER B O 1
ATOM 3758 N N . TYR B 1 134 ? -1.521 -21.141 -20.297 1 97.31 134 TYR B N 1
ATOM 3759 C CA . TYR B 1 134 ? -1.942 -20.234 -21.359 1 97.31 134 TYR B CA 1
ATOM 3760 C C . TYR B 1 134 ? -2.062 -20.969 -22.688 1 97.31 134 TYR B C 1
ATOM 3762 O O . TYR B 1 134 ? -3.08 -20.859 -23.375 1 97.31 134 TYR B O 1
ATOM 3770 N N . LYS B 1 135 ? -1.105 -21.75 -22.969 1 96.56 135 LYS B N 1
ATOM 3771 C CA . LYS B 1 135 ? -1.116 -22.531 -24.188 1 96.56 135 LYS B CA 1
ATOM 3772 C C . LYS B 1 135 ? -2.205 -23.609 -24.141 1 96.56 135 LYS B C 1
ATOM 3774 O O . LYS B 1 135 ? -2.908 -23.828 -25.141 1 96.56 135 LYS B O 1
ATOM 3779 N N . ASP B 1 136 ? -2.34 -24.25 -23 1 97.38 136 ASP B N 1
ATOM 3780 C CA . ASP B 1 136 ? -3.344 -25.297 -22.844 1 97.38 136 ASP B CA 1
ATOM 3781 C C . ASP B 1 136 ? -4.75 -24.75 -23.094 1 97.38 136 ASP B C 1
ATOM 3783 O O . ASP B 1 136 ? -5.559 -25.391 -23.766 1 97.38 136 ASP B O 1
ATOM 3787 N N . TYR B 1 137 ? -5.035 -23.594 -22.531 1 98.31 137 TYR B N 1
ATOM 3788 C CA . TYR B 1 137 ? -6.332 -22.953 -22.734 1 98.31 137 TYR B CA 1
ATOM 3789 C C . TYR B 1 137 ? -6.586 -22.672 -24.203 1 98.31 137 TYR B C 1
ATOM 3791 O O . TYR B 1 137 ? -7.676 -22.938 -24.719 1 98.31 137 TYR B O 1
ATOM 3799 N N . LYS B 1 138 ? -5.609 -22.156 -24.859 1 97.44 138 LYS B N 1
ATOM 3800 C CA . LYS B 1 138 ? -5.734 -21.828 -26.281 1 97.44 138 LYS B CA 1
ATOM 3801 C C . LYS B 1 138 ? -5.961 -23.094 -27.109 1 97.44 138 LYS B C 1
ATOM 3803 O O . LYS B 1 138 ? -6.773 -23.094 -28.031 1 97.44 138 LYS B O 1
ATOM 3808 N N . ASP B 1 139 ? -5.27 -24.078 -26.766 1 97.69 139 ASP B N 1
ATOM 3809 C CA . ASP B 1 139 ? -5.414 -25.359 -27.469 1 97.69 139 ASP B CA 1
ATOM 3810 C C . ASP B 1 139 ? -6.824 -25.906 -27.297 1 97.69 139 ASP B C 1
ATOM 3812 O O . ASP B 1 139 ? -7.324 -26.625 -28.188 1 97.69 139 ASP B O 1
ATOM 3816 N N . LEU B 1 140 ? -7.465 -25.609 -26.188 1 97.62 140 LEU B N 1
ATOM 3817 C CA . LEU B 1 140 ? -8.828 -26.062 -25.953 1 97.62 140 LEU B CA 1
ATOM 3818 C C . LEU B 1 140 ? -9.828 -25.188 -26.703 1 97.62 140 LEU B C 1
ATOM 3820 O O . LEU B 1 140 ? -11.031 -25.469 -26.703 1 97.62 140 LEU B O 1
ATOM 3824 N N . GLY B 1 141 ? -9.312 -24.078 -27.25 1 97.38 141 GLY B N 1
ATOM 3825 C CA . GLY B 1 141 ? -10.164 -23.219 -28.062 1 97.38 141 GLY B CA 1
ATOM 3826 C C . GLY B 1 141 ? -10.609 -21.953 -27.344 1 97.38 141 GLY B C 1
ATOM 3827 O O . GLY B 1 141 ? -11.398 -21.188 -27.891 1 97.38 141 GLY B O 1
ATOM 3828 N N . HIS B 1 142 ? -10.164 -21.75 -26.141 1 97.5 142 HIS B N 1
ATOM 3829 C CA . HIS B 1 142 ? -10.508 -20.531 -25.422 1 97.5 142 HIS B CA 1
ATOM 3830 C C . HIS B 1 142 ? -9.859 -19.312 -26.078 1 97.5 142 HIS B C 1
ATOM 3832 O O . HIS B 1 142 ? -8.672 -19.344 -26.406 1 97.5 142 HIS B O 1
ATOM 3838 N N . ARG B 1 143 ? -10.547 -18.25 -26.25 1 96.62 143 ARG B N 1
ATOM 3839 C CA . ARG B 1 143 ? -10.039 -17.062 -26.938 1 96.62 143 ARG B CA 1
ATOM 3840 C C . ARG B 1 143 ? -9.984 -15.867 -26 1 96.62 143 ARG B C 1
ATOM 3842 O O . ARG B 1 143 ? -9.414 -14.828 -26.344 1 96.62 143 ARG B O 1
ATOM 3849 N N . ASN B 1 144 ? -10.547 -16 -24.859 1 98.31 144 ASN B N 1
ATOM 3850 C CA . ASN B 1 144 ? -10.648 -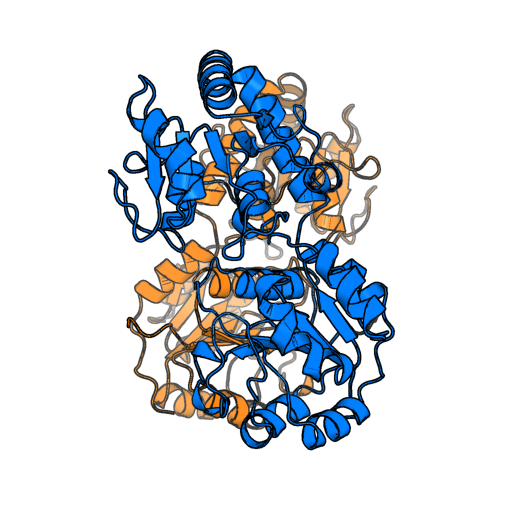14.883 -23.938 1 98.31 144 ASN B CA 1
ATOM 3851 C C . ASN B 1 144 ? -9.555 -14.938 -22.875 1 98.31 144 ASN B C 1
ATOM 3853 O O . ASN B 1 144 ? -9.633 -14.25 -21.844 1 98.31 144 ASN B O 1
ATOM 3857 N N . ILE B 1 145 ? -8.477 -15.789 -23.078 1 98.56 145 ILE B N 1
ATOM 3858 C CA . ILE B 1 145 ? -7.484 -16.031 -22.047 1 98.56 145 ILE B CA 1
ATOM 3859 C C . ILE B 1 145 ? -6.297 -15.086 -22.234 1 98.56 145 ILE B C 1
ATOM 3861 O O . ILE B 1 145 ? -5.828 -14.891 -23.359 1 98.56 145 ILE B O 1
ATOM 3865 N N . HIS B 1 146 ? -5.836 -14.484 -21.156 1 98.5 146 HIS B N 1
ATOM 3866 C CA . HIS B 1 146 ? -4.664 -13.617 -21.125 1 98.5 146 HIS B CA 1
ATOM 3867 C C . HIS B 1 146 ? -3.637 -14.102 -20.109 1 98.5 146 HIS B C 1
ATOM 3869 O O . HIS B 1 146 ? -4.004 -14.609 -19.047 1 98.5 146 HIS B O 1
ATOM 3875 N N . TYR B 1 147 ? -2.389 -14 -20.484 1 97.69 147 TYR B N 1
ATOM 3876 C CA . TYR B 1 147 ? -1.309 -14.312 -19.562 1 97.69 147 TYR B CA 1
ATOM 3877 C C . TYR B 1 147 ? -1.066 -13.164 -18.594 1 97.69 147 TYR B C 1
ATOM 3879 O O . TYR B 1 147 ? -0.876 -12.016 -19.016 1 97.69 147 TYR B O 1
ATOM 3887 N N . LEU B 1 148 ? -1.109 -13.406 -17.312 1 97.81 148 LEU B N 1
ATOM 3888 C CA . LEU B 1 148 ? -0.871 -12.438 -16.25 1 97.81 148 LEU B CA 1
ATOM 3889 C C . LEU B 1 148 ? 0.023 -13.031 -15.172 1 97.81 148 LEU B C 1
ATOM 3891 O O . LEU B 1 148 ? -0.469 -13.648 -14.219 1 97.81 148 LEU B O 1
ATOM 3895 N N . PRO B 1 149 ? 1.351 -12.859 -15.281 1 96.38 149 PRO B N 1
ATOM 3896 C CA . PRO B 1 149 ? 2.256 -13.398 -14.266 1 96.38 149 PRO B CA 1
ATOM 3897 C C . PRO B 1 149 ? 2.111 -12.695 -12.914 1 96.38 149 PRO B C 1
ATOM 3899 O O . PRO B 1 149 ? 1.536 -11.609 -12.844 1 96.38 149 PRO B O 1
ATOM 3902 N N . PHE B 1 150 ? 2.67 -13.281 -11.891 1 96.69 150 PHE B N 1
ATOM 3903 C CA . PHE B 1 150 ? 2.566 -12.75 -10.539 1 96.69 150 PHE B CA 1
ATOM 3904 C C . PHE B 1 150 ? 3.348 -11.445 -10.406 1 96.69 150 PHE B C 1
ATOM 3906 O O . PHE B 1 150 ? 4.246 -11.172 -11.203 1 96.69 150 PHE B O 1
ATOM 3913 N N . GLY B 1 151 ? 2.979 -10.688 -9.453 1 96.31 151 GLY B N 1
ATOM 3914 C CA . GLY B 1 151 ? 3.652 -9.484 -9 1 96.31 151 GLY B CA 1
ATOM 3915 C C . GLY B 1 151 ? 3.525 -9.258 -7.504 1 96.31 151 GLY B C 1
ATOM 3916 O O . GLY B 1 151 ? 3.086 -10.148 -6.773 1 96.31 151 GLY B O 1
ATOM 3917 N N . ILE B 1 152 ? 4.027 -8.102 -7.109 1 95.06 152 ILE B N 1
ATOM 3918 C CA . ILE B 1 152 ? 3.939 -7.773 -5.691 1 95.06 152 ILE B CA 1
ATOM 3919 C C . ILE B 1 152 ? 3.457 -6.336 -5.52 1 95.06 152 ILE B C 1
ATOM 3921 O O . ILE B 1 152 ? 3.445 -5.562 -6.48 1 95.06 152 ILE B O 1
ATOM 3925 N N . ASP B 1 153 ? 2.928 -6.008 -4.348 1 94.62 153 ASP B N 1
ATOM 3926 C CA . ASP B 1 153 ? 2.451 -4.648 -4.113 1 94.62 153 ASP B CA 1
ATOM 3927 C C . ASP B 1 153 ? 3.473 -3.838 -3.316 1 94.62 153 ASP B C 1
ATOM 3929 O O . ASP B 1 153 ? 4.48 -4.379 -2.857 1 94.62 153 ASP B O 1
ATOM 3933 N N . SER B 1 154 ? 3.244 -2.557 -3.059 1 91.31 154 SER B N 1
ATOM 3934 C CA . SER B 1 154 ? 4.219 -1.598 -2.547 1 91.31 154 SER B CA 1
ATOM 3935 C C . SER B 1 154 ? 4.609 -1.921 -1.11 1 91.31 154 SER B C 1
ATOM 3937 O O . SER B 1 154 ? 5.719 -1.603 -0.677 1 91.31 154 SER B O 1
ATOM 3939 N N . ARG B 1 155 ? 3.799 -2.578 -0.32 1 91.31 155 ARG B N 1
ATOM 3940 C CA . ARG B 1 155 ? 4.039 -2.863 1.091 1 91.31 155 ARG B CA 1
ATOM 3941 C C . ARG B 1 155 ? 5.301 -3.703 1.271 1 91.31 155 ARG B C 1
ATOM 3943 O O . ARG B 1 155 ? 5.957 -3.631 2.312 1 91.31 155 ARG B O 1
ATOM 3950 N N . PHE B 1 156 ? 5.648 -4.402 0.255 1 91.44 156 PHE B N 1
ATOM 3951 C CA . PHE B 1 156 ? 6.746 -5.352 0.368 1 91.44 156 PHE B CA 1
ATOM 3952 C C . PHE B 1 156 ? 8.094 -4.648 0.22 1 91.44 156 PHE B C 1
ATOM 3954 O O . PHE B 1 156 ? 9.133 -5.211 0.559 1 91.44 156 PHE B O 1
ATOM 3961 N N . PHE B 1 157 ? 8.078 -3.393 -0.231 1 89.25 157 PHE B N 1
ATOM 3962 C CA . PHE B 1 157 ? 9.312 -2.646 -0.457 1 89.25 157 PHE B CA 1
ATOM 3963 C C . PHE B 1 157 ? 9.688 -1.833 0.776 1 89.25 157 PHE B C 1
ATOM 3965 O O . PHE B 1 157 ? 10.781 -1.269 0.845 1 89.25 157 PHE B O 1
ATOM 3972 N N . GLU B 1 158 ? 8.758 -1.781 1.677 1 85.12 158 GLU B N 1
ATOM 3973 C CA . GLU B 1 158 ? 9.023 -1.035 2.902 1 85.12 158 GLU B CA 1
ATOM 3974 C C . GLU B 1 158 ? 10.148 -1.684 3.707 1 85.12 158 GLU B C 1
ATOM 3976 O O . GLU B 1 158 ? 10.039 -2.844 4.109 1 85.12 158 GLU B O 1
ATOM 3981 N N . PRO B 1 159 ? 11.188 -0.919 3.947 1 82.25 159 PRO B N 1
ATOM 3982 C CA . PRO B 1 159 ? 12.289 -1.511 4.703 1 82.25 159 PRO B CA 1
ATOM 3983 C C . PRO B 1 159 ? 11.898 -1.87 6.137 1 82.25 159 PRO B C 1
ATOM 3985 O O . PRO B 1 159 ? 11.031 -1.222 6.723 1 82.25 159 PRO B O 1
ATOM 3988 N N . ARG B 1 160 ? 12.531 -2.949 6.605 1 83.25 160 ARG B N 1
ATOM 3989 C CA . ARG B 1 160 ? 12.32 -3.391 7.98 1 83.25 160 ARG B CA 1
ATOM 3990 C C . ARG B 1 160 ? 13.648 -3.725 8.656 1 83.25 160 ARG B C 1
ATOM 3992 O O . ARG B 1 160 ? 14.625 -4.055 7.988 1 83.25 160 ARG B O 1
ATOM 3999 N N . LEU B 1 161 ? 13.609 -3.576 9.938 1 83.5 161 LEU B N 1
ATOM 4000 C CA . LEU B 1 161 ? 14.797 -3.936 10.695 1 83.5 161 LEU B CA 1
ATO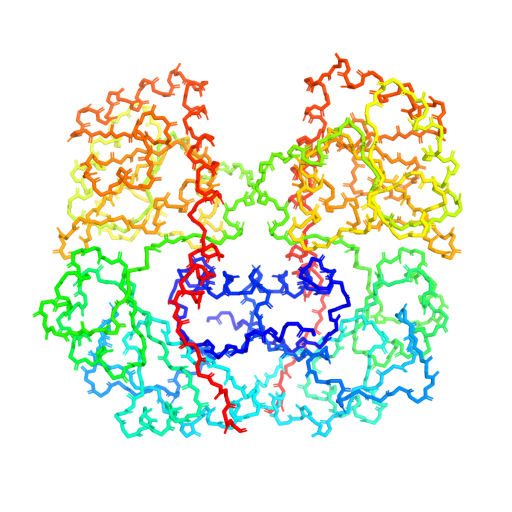M 4001 C C . LEU B 1 161 ? 14.859 -5.441 10.93 1 83.5 161 LEU B C 1
ATOM 4003 O O . LEU B 1 161 ? 13.828 -6.09 11.094 1 83.5 161 LEU B O 1
ATOM 4007 N N . SER B 1 162 ? 16.125 -5.848 10.875 1 88.69 162 SER B N 1
ATOM 4008 C CA . SER B 1 162 ? 16.328 -7.246 11.25 1 88.69 162 SER B CA 1
ATOM 4009 C C . SER B 1 162 ? 15.969 -7.492 12.703 1 88.69 162 SER B C 1
ATOM 4011 O O . SER B 1 162 ? 16.25 -6.66 13.57 1 88.69 162 SER B O 1
ATOM 4013 N N . GLU B 1 163 ? 15.289 -8.586 12.922 1 91.12 163 GLU B N 1
ATOM 4014 C CA . GLU B 1 163 ? 14.969 -9.016 14.281 1 91.12 163 GLU B CA 1
ATOM 4015 C C . GLU B 1 163 ? 15.82 -10.219 14.695 1 91.12 163 GLU B C 1
ATOM 4017 O O . GLU B 1 163 ? 15.953 -11.18 13.945 1 91.12 163 GLU B O 1
ATOM 4022 N N . GLN B 1 164 ? 16.266 -10.117 15.875 1 92.5 164 GLN B N 1
ATOM 4023 C CA . GLN B 1 164 ? 17.203 -11.117 16.375 1 92.5 164 GLN B CA 1
ATOM 4024 C C . GLN B 1 164 ? 16.609 -12.523 16.297 1 92.5 164 GLN B C 1
ATOM 4026 O O . GLN B 1 164 ? 17.281 -13.461 15.867 1 92.5 164 GLN B O 1
ATOM 4031 N N . LYS B 1 165 ? 15.406 -12.656 16.641 1 93.25 165 LYS B N 1
ATOM 4032 C CA . LYS B 1 165 ? 14.703 -13.938 16.672 1 93.25 165 LYS B CA 1
ATOM 4033 C C . LYS B 1 165 ? 14.734 -14.609 15.305 1 93.25 165 LYS B C 1
ATOM 4035 O O . LYS B 1 165 ? 14.742 -15.836 15.203 1 93.25 165 LYS B O 1
ATOM 4040 N N . TYR B 1 166 ? 14.859 -13.828 14.273 1 94.94 166 TYR B N 1
ATOM 4041 C CA . TYR B 1 166 ? 14.703 -14.352 12.922 1 94.94 166 TYR B CA 1
ATOM 4042 C C . TYR B 1 166 ? 16.031 -14.32 12.164 1 94.94 166 TYR B C 1
ATOM 4044 O O . TYR B 1 166 ? 16.109 -14.789 11.023 1 94.94 166 TYR B O 1
ATOM 4052 N N . ARG B 1 167 ? 17.031 -13.836 12.758 1 96.12 167 ARG B N 1
ATOM 4053 C CA . ARG B 1 167 ? 18.312 -13.641 12.078 1 96.12 167 ARG B CA 1
ATOM 4054 C C . ARG B 1 167 ? 18.891 -14.961 11.586 1 96.12 167 ARG B C 1
ATOM 4056 O O . ARG B 1 167 ? 18.922 -15.945 12.336 1 96.12 167 ARG B O 1
ATOM 4063 N N . SER B 1 168 ? 19.281 -15.047 10.391 1 97.44 168 SER B N 1
ATOM 4064 C CA . SER B 1 168 ? 19.906 -16.219 9.781 1 97.44 168 SER B CA 1
ATOM 4065 C C . SER B 1 168 ? 20.766 -15.836 8.594 1 97.44 168 SER B C 1
ATOM 4067 O O . SER B 1 168 ? 20.672 -14.727 8.078 1 97.44 168 SER B O 1
ATOM 4069 N N . ASP B 1 169 ? 21.641 -16.734 8.281 1 98.12 169 ASP B N 1
ATOM 4070 C CA . ASP B 1 169 ? 22.422 -16.562 7.059 1 98.12 169 ASP B CA 1
ATOM 4071 C C . ASP B 1 169 ? 21.594 -16.953 5.828 1 98.12 169 ASP B C 1
ATOM 4073 O O . ASP B 1 169 ? 21.656 -16.297 4.793 1 98.12 169 ASP B O 1
ATOM 4077 N N . VAL B 1 170 ? 20.906 -18 6.023 1 98.12 170 VAL B N 1
ATOM 4078 C CA . VAL B 1 170 ? 20.094 -18.562 4.945 1 98.12 170 VAL B CA 1
ATOM 4079 C C . VAL B 1 170 ? 18.703 -18.906 5.469 1 98.12 170 VAL B C 1
ATOM 4081 O O . VAL B 1 170 ? 18.562 -19.469 6.555 1 98.12 170 VAL B O 1
ATOM 4084 N N . SER B 1 171 ? 17.719 -18.531 4.695 1 97.62 171 SER B N 1
ATOM 4085 C CA . SER B 1 171 ? 16.359 -18.875 5.094 1 97.62 171 SER B CA 1
ATOM 4086 C C . SER B 1 171 ? 15.594 -19.516 3.939 1 97.62 171 SER B C 1
ATOM 4088 O O . SER B 1 171 ? 15.828 -19.188 2.775 1 97.62 171 SER B O 1
ATOM 4090 N N . ILE B 1 172 ? 14.766 -20.469 4.277 1 96.19 172 ILE B N 1
ATOM 4091 C CA . ILE B 1 172 ? 13.711 -21 3.426 1 96.19 172 ILE B CA 1
ATOM 4092 C C . ILE B 1 172 ? 12.344 -20.672 4.016 1 96.19 172 ILE B C 1
ATOM 4094 O O . ILE B 1 172 ? 12.055 -21 5.172 1 96.19 172 ILE B O 1
ATOM 4098 N N . ILE B 1 173 ? 11.57 -19.984 3.227 1 92.62 173 ILE B N 1
ATOM 4099 C CA . ILE B 1 173 ? 10.234 -19.625 3.693 1 92.62 173 ILE B CA 1
ATOM 4100 C C . ILE B 1 173 ? 9.18 -20.234 2.777 1 92.62 173 ILE B C 1
ATOM 4102 O O . ILE B 1 173 ? 9.008 -19.812 1.637 1 92.62 173 ILE B O 1
ATOM 4106 N N . GLY B 1 174 ? 8.484 -21.203 3.227 1 90.62 174 GLY B N 1
ATOM 4107 C CA . GLY B 1 174 ? 7.492 -21.969 2.486 1 90.62 174 GLY B CA 1
ATOM 4108 C C . GLY B 1 174 ? 7.172 -23.312 3.129 1 90.62 174 GLY B C 1
ATOM 4109 O O . GLY B 1 174 ? 7.941 -23.812 3.947 1 90.62 174 GLY B O 1
ATOM 4110 N N . HIS B 1 175 ? 6.121 -23.891 2.648 1 88.75 175 HIS B N 1
ATOM 4111 C CA . HIS B 1 175 ? 5.664 -25.156 3.225 1 88.75 175 HIS B CA 1
ATOM 4112 C C . HIS B 1 175 ? 6.484 -26.328 2.703 1 88.75 175 HIS B C 1
ATOM 4114 O O . HIS B 1 175 ? 7.086 -26.234 1.628 1 88.75 175 HIS B O 1
ATOM 4120 N N . TYR B 1 176 ? 6.352 -27.297 3.49 1 91.88 176 TYR B N 1
ATOM 4121 C CA . TYR B 1 176 ? 7.09 -28.516 3.162 1 91.88 176 TYR B CA 1
ATOM 4122 C C . TYR B 1 176 ? 6.59 -29.125 1.857 1 91.88 176 TYR B C 1
ATOM 4124 O O . TYR B 1 176 ? 5.383 -29.141 1.595 1 91.88 176 TYR B O 1
ATOM 4132 N N . ARG B 1 177 ? 7.488 -29.656 1.109 1 89.44 177 ARG B N 1
ATOM 4133 C CA . ARG B 1 177 ? 7.32 -30.547 -0.035 1 89.44 177 ARG B CA 1
ATOM 4134 C C . ARG B 1 177 ? 8.508 -31.5 -0.164 1 89.44 177 ARG B C 1
ATOM 4136 O O . ARG B 1 177 ? 9.648 -31.125 0.127 1 89.44 177 ARG B O 1
ATOM 4143 N N . PRO B 1 178 ? 8.273 -32.656 -0.613 1 89.12 178 PRO B N 1
ATOM 4144 C CA . PRO B 1 178 ? 9.359 -33.625 -0.681 1 89.12 178 PRO B CA 1
ATOM 4145 C C . PRO B 1 178 ? 10.57 -33.125 -1.455 1 89.12 178 PRO B C 1
ATOM 4147 O O . PRO B 1 178 ? 11.711 -33.312 -1.032 1 89.12 178 PRO B O 1
ATOM 4150 N N . ASN B 1 179 ? 10.312 -32.469 -2.492 1 87.81 179 ASN B N 1
ATOM 4151 C CA . ASN B 1 179 ? 11.422 -31.969 -3.303 1 87.81 179 ASN B CA 1
ATOM 4152 C C . ASN B 1 179 ? 12.211 -30.891 -2.57 1 87.81 179 ASN B C 1
ATOM 4154 O O . ASN B 1 179 ? 13.406 -30.734 -2.795 1 87.81 179 ASN B O 1
ATOM 4158 N N . ARG B 1 180 ? 11.609 -30.094 -1.702 1 92 180 ARG B N 1
ATOM 4159 C CA . ARG B 1 180 ? 12.273 -29.047 -0.93 1 92 180 ARG B CA 1
ATOM 4160 C C . ARG B 1 180 ? 13.156 -29.656 0.159 1 92 180 ARG B C 1
ATOM 4162 O O . ARG B 1 180 ? 14.188 -29.078 0.519 1 92 180 ARG B O 1
ATOM 4169 N N . LEU B 1 181 ? 12.68 -30.781 0.618 1 92.69 181 LEU B N 1
ATOM 4170 C CA . LEU B 1 181 ? 13.398 -31.438 1.697 1 92.69 181 LEU B CA 1
ATOM 4171 C C . LEU B 1 181 ? 14.797 -31.859 1.24 1 92.69 181 LEU B C 1
ATOM 4173 O O . LEU B 1 181 ? 15.758 -31.75 1.998 1 92.69 181 LEU B O 1
ATOM 4177 N N . GLU B 1 182 ? 14.891 -32.344 0.069 1 91.81 182 GLU B N 1
ATOM 4178 C CA . GLU B 1 182 ? 16.156 -32.812 -0.493 1 91.81 182 GLU B CA 1
ATOM 4179 C C . GLU B 1 182 ? 17.203 -31.688 -0.476 1 91.81 182 GLU B C 1
ATOM 4181 O O . GLU B 1 182 ? 18.406 -31.969 -0.321 1 91.81 182 GLU B O 1
ATOM 4186 N N . ILE B 1 183 ? 16.797 -30.531 -0.576 1 93.19 183 ILE B N 1
ATOM 4187 C CA . ILE B 1 183 ? 17.688 -29.375 -0.62 1 93.19 183 ILE B CA 1
ATOM 4188 C C . ILE B 1 183 ? 17.875 -28.812 0.785 1 93.19 183 ILE B C 1
ATOM 4190 O O . ILE B 1 183 ? 18.984 -28.5 1.198 1 93.19 183 ILE B O 1
ATOM 4194 N N . ALA B 1 184 ? 16.844 -28.734 1.541 1 95.38 184 ALA B N 1
ATOM 4195 C CA . ALA B 1 184 ? 16.797 -28.062 2.838 1 95.38 184 ALA B CA 1
ATOM 4196 C C . ALA B 1 184 ? 17.578 -28.859 3.885 1 95.38 184 ALA B C 1
ATOM 4198 O O . ALA B 1 184 ? 18.312 -28.281 4.691 1 95.38 184 ALA B O 1
ATOM 4199 N N . SER B 1 185 ? 17.453 -30.141 3.877 1 95.06 185 SER B N 1
ATOM 4200 C CA . SER B 1 185 ? 17.984 -30.984 4.93 1 95.06 185 SER B CA 1
ATOM 4201 C C . SER B 1 185 ? 19.5 -30.844 5.027 1 95.06 185 SER B C 1
ATOM 4203 O O . SER B 1 185 ? 20.047 -30.594 6.105 1 95.06 185 SER B O 1
ATOM 4205 N N . PRO B 1 186 ? 20.203 -30.953 3.945 1 95.19 186 PRO B N 1
ATOM 4206 C CA . PRO B 1 186 ? 21.656 -30.828 4.031 1 95.19 186 PRO B CA 1
ATOM 4207 C C . PRO B 1 186 ? 22.109 -29.438 4.484 1 95.19 186 PRO B C 1
ATOM 4209 O O . PRO B 1 186 ? 23.188 -29.297 5.051 1 95.19 186 PRO B O 1
ATOM 4212 N N . LEU B 1 187 ? 21.375 -28.391 4.25 1 96.31 187 LEU B N 1
ATOM 4213 C CA . LEU B 1 187 ? 21.734 -27.031 4.633 1 96.31 187 LEU B CA 1
ATOM 4214 C C . LEU B 1 187 ? 21.844 -26.906 6.148 1 96.31 187 LEU B C 1
ATOM 4216 O O . LEU B 1 187 ? 22.672 -26.141 6.652 1 96.31 187 LEU B O 1
ATOM 4220 N N . LEU B 1 188 ? 21.047 -27.641 6.836 1 95.19 188 LEU B N 1
ATOM 4221 C CA . LEU B 1 188 ? 21.016 -27.547 8.289 1 95.19 188 LEU B CA 1
ATOM 4222 C C . LEU B 1 188 ? 22.297 -28.094 8.898 1 95.19 188 LEU B C 1
ATOM 4224 O O . LEU B 1 188 ? 22.625 -27.797 10.047 1 95.19 188 LEU B O 1
ATOM 4228 N N . GLY B 1 189 ? 22.984 -28.906 8.18 1 93.62 189 GLY B N 1
ATOM 4229 C CA . GLY B 1 189 ? 24.219 -29.484 8.664 1 93.62 189 GLY B CA 1
ATOM 4230 C C . GLY B 1 189 ? 25.438 -28.625 8.383 1 93.62 189 GLY B C 1
ATOM 4231 O O . GLY B 1 189 ? 26.547 -28.953 8.797 1 93.62 189 GLY B O 1
ATOM 4232 N N . GLU B 1 190 ? 25.297 -27.594 7.77 1 95.69 190 GLU B N 1
ATOM 4233 C CA . GLU B 1 190 ? 26.406 -26.703 7.391 1 95.69 190 GLU B CA 1
ATOM 4234 C C . GLU B 1 190 ? 26.781 -25.781 8.531 1 95.69 190 GLU B C 1
ATOM 4236 O O . GLU B 1 190 ? 26.125 -25.75 9.57 1 95.69 190 GLU B O 1
ATOM 4241 N N . SER B 1 191 ? 27.844 -24.922 8.336 1 96.25 191 SER B N 1
ATOM 4242 C CA . SER B 1 191 ? 28.375 -24.078 9.398 1 96.25 191 SER B CA 1
ATOM 4243 C C . SER B 1 191 ? 27.609 -22.75 9.477 1 96.25 191 SER B C 1
ATOM 4245 O O . SER B 1 191 ? 27.688 -22.047 10.484 1 96.25 191 SER B O 1
ATOM 4247 N N . PHE B 1 192 ? 26.984 -22.406 8.406 1 96.75 192 PHE B N 1
ATOM 4248 C CA . PHE B 1 192 ? 26.203 -21.172 8.445 1 96.75 192 PHE B CA 1
ATOM 4249 C C . PHE B 1 192 ? 24.828 -21.422 9.07 1 96.75 192 PHE B C 1
ATOM 4251 O O . PHE B 1 192 ? 24.328 -22.547 9.062 1 96.75 192 PHE B O 1
ATOM 4258 N N . ASN B 1 193 ? 24.266 -20.359 9.57 1 97.31 193 ASN B N 1
ATOM 4259 C CA . ASN B 1 193 ? 22.984 -20.438 10.273 1 97.31 193 ASN B CA 1
ATOM 4260 C C . ASN B 1 193 ? 21.812 -20.5 9.305 1 97.31 193 ASN B C 1
ATOM 4262 O O . ASN B 1 193 ? 21.625 -19.578 8.492 1 97.31 193 ASN B O 1
ATOM 4266 N N . VAL B 1 194 ? 20.984 -21.625 9.438 1 97.62 194 VAL B N 1
ATOM 4267 C CA . VAL B 1 194 ? 19.859 -21.828 8.539 1 97.62 194 VAL B CA 1
ATOM 4268 C C . VAL B 1 194 ? 18.547 -21.797 9.336 1 97.62 194 VAL B C 1
ATOM 4270 O O . VAL B 1 194 ? 18.469 -22.406 10.414 1 97.62 194 VAL B O 1
ATOM 4273 N N . LYS B 1 195 ? 17.578 -21.078 8.781 1 97.69 195 LYS B N 1
ATOM 4274 C CA . LYS B 1 195 ? 16.234 -21.125 9.344 1 97.69 195 LYS B CA 1
ATOM 4275 C C . LYS B 1 195 ? 15.211 -21.516 8.281 1 97.69 195 LYS B C 1
ATOM 4277 O O . LYS B 1 195 ? 15.227 -20.969 7.176 1 97.69 195 LYS B O 1
ATOM 4282 N N . ILE B 1 196 ? 14.367 -22.438 8.648 1 97.19 196 ILE B N 1
ATOM 4283 C CA . ILE B 1 196 ? 13.297 -22.906 7.773 1 97.19 196 ILE B CA 1
ATOM 4284 C C . ILE B 1 196 ? 11.945 -22.531 8.367 1 97.19 196 ILE B C 1
ATOM 4286 O O . ILE B 1 196 ? 11.664 -22.844 9.531 1 97.19 196 ILE B O 1
ATOM 4290 N N . PHE B 1 197 ? 11.164 -21.844 7.559 1 96.44 197 PHE B N 1
ATOM 4291 C CA . PHE B 1 197 ? 9.82 -21.469 7.969 1 96.44 197 PHE B CA 1
ATOM 4292 C C . PHE B 1 197 ? 8.773 -22.156 7.105 1 96.44 197 PHE B C 1
ATOM 4294 O O . PHE B 1 197 ? 8.891 -22.188 5.879 1 96.44 197 PHE B O 1
ATOM 4301 N N . GLY B 1 198 ? 7.703 -22.672 7.676 1 94.06 198 GLY B N 1
ATOM 4302 C CA . GLY B 1 198 ? 6.629 -23.297 6.934 1 94.06 198 GLY B CA 1
ATOM 4303 C C . GLY B 1 198 ? 5.984 -24.453 7.688 1 94.06 198 GLY B C 1
ATOM 4304 O O . GLY B 1 198 ? 6.453 -24.844 8.758 1 94.06 198 GLY B O 1
ATOM 4305 N N . ARG B 1 199 ? 5.004 -24.984 7.082 1 90.12 199 ARG B N 1
ATOM 4306 C CA . ARG B 1 199 ? 4.246 -26.062 7.707 1 90.12 199 ARG B CA 1
ATOM 4307 C C . ARG B 1 199 ? 4.82 -27.422 7.328 1 90.12 199 ARG B C 1
ATOM 4309 O O . ARG B 1 199 ? 5.336 -27.594 6.223 1 90.12 199 ARG B O 1
ATOM 4316 N N . ASP B 1 200 ? 4.777 -28.297 8.266 1 91.25 200 ASP B N 1
ATOM 4317 C CA . ASP B 1 200 ? 4.848 -29.75 8.07 1 91.25 200 ASP B CA 1
ATOM 4318 C C . ASP B 1 200 ? 6.254 -30.172 7.668 1 91.25 200 ASP B C 1
ATOM 4320 O O . ASP B 1 200 ? 6.43 -31.188 6.984 1 91.25 200 ASP B O 1
ATOM 4324 N N . TRP B 1 201 ? 7.184 -29.453 8.031 1 94.44 201 TRP B N 1
ATOM 4325 C CA . TRP B 1 201 ? 8.562 -29.859 7.781 1 94.44 201 TRP B CA 1
ATOM 4326 C C . TRP B 1 201 ? 8.961 -31 8.711 1 94.44 201 TRP B C 1
ATOM 4328 O O . TRP B 1 201 ? 8.75 -30.922 9.922 1 94.44 201 TRP B O 1
ATOM 4338 N N . PRO B 1 202 ? 9.453 -32.062 8.203 1 95.31 202 PRO B N 1
ATOM 4339 C CA . PRO B 1 202 ? 9.883 -33.188 9.047 1 95.31 202 PRO B CA 1
ATOM 4340 C C . PRO B 1 202 ? 11.25 -32.969 9.68 1 95.31 202 PRO B C 1
ATOM 4342 O O . PRO B 1 202 ? 11.828 -33.875 10.258 1 95.31 202 PRO B O 1
ATOM 4345 N N . ILE B 1 203 ? 11.844 -31.812 9.531 1 94.81 203 ILE B N 1
ATOM 4346 C CA . ILE B 1 203 ? 13.133 -31.422 10.094 1 94.81 203 ILE B CA 1
ATOM 4347 C C . ILE B 1 203 ? 12.953 -30.172 10.953 1 94.81 203 ILE B C 1
ATOM 4349 O O . ILE B 1 203 ? 11.844 -29.641 11.07 1 94.81 203 ILE B O 1
ATOM 4353 N N . GLN B 1 204 ? 14.078 -29.781 11.594 1 94.56 204 GLN B N 1
ATOM 4354 C CA . GLN B 1 204 ? 14.016 -28.594 12.438 1 94.56 204 GLN B CA 1
ATOM 4355 C C . GLN B 1 204 ? 13.492 -27.391 11.648 1 94.56 204 GLN B C 1
ATOM 4357 O O . GLN B 1 204 ? 14.039 -27.047 10.602 1 94.56 204 GLN B O 1
ATOM 4362 N N . SER B 1 205 ? 12.484 -26.781 12.07 1 95.62 205 SER B N 1
ATOM 4363 C CA . SER B 1 205 ? 11.883 -25.609 11.445 1 95.62 205 SER B CA 1
ATOM 4364 C C . SER B 1 205 ? 11.281 -24.672 12.492 1 95.62 205 SER B C 1
ATOM 4366 O O . SER B 1 205 ? 11.148 -25.047 13.656 1 95.62 205 SER B O 1
ATOM 4368 N N . GLU B 1 206 ? 10.977 -23.422 12.062 1 95.62 206 GLU B N 1
ATOM 4369 C CA . GLU B 1 206 ? 10.469 -22.375 12.953 1 95.62 206 GLU B CA 1
ATOM 4370 C C . GLU B 1 206 ? 8.953 -22.281 12.883 1 95.62 206 GLU B C 1
ATOM 4372 O O . GLU B 1 206 ? 8.344 -21.422 13.531 1 95.62 206 GLU B O 1
ATOM 4377 N N . GLY B 1 207 ? 8.352 -23.188 12.086 1 93.44 207 GLY B N 1
ATOM 4378 C CA . GLY B 1 207 ? 6.914 -23.078 11.859 1 93.44 207 GLY B CA 1
ATOM 4379 C C . GLY B 1 207 ? 6.551 -22.016 10.836 1 93.44 207 GLY B C 1
ATOM 4380 O O . GLY B 1 207 ? 7.426 -21.328 10.305 1 93.44 207 GLY B O 1
ATOM 4381 N N . PRO B 1 208 ? 5.23 -21.906 10.531 1 90.81 208 PRO B N 1
ATOM 4382 C CA . PRO B 1 208 ? 4.805 -20.938 9.516 1 90.81 208 PRO B CA 1
ATOM 4383 C C . PRO B 1 208 ? 4.832 -19.5 10.023 1 90.81 208 PRO B C 1
ATOM 4385 O O . PRO B 1 208 ? 4.691 -19.25 11.227 1 90.81 208 PRO B O 1
ATOM 4388 N N . VAL B 1 209 ? 5.113 -18.531 9.156 1 88.31 209 VAL B N 1
ATOM 4389 C CA . VAL B 1 209 ? 5.039 -17.094 9.461 1 88.31 209 VAL B CA 1
ATOM 4390 C C . VAL B 1 209 ? 4.059 -16.422 8.508 1 88.31 209 VAL B C 1
ATOM 4392 O O . VAL B 1 209 ? 3.963 -16.797 7.332 1 88.31 209 VAL B O 1
ATOM 4395 N N . TYR B 1 210 ? 3.268 -15.445 9.008 1 82.44 210 TYR B N 1
ATOM 4396 C CA . TYR B 1 210 ? 2.291 -14.672 8.242 1 82.44 210 TYR B CA 1
ATOM 4397 C C . TYR B 1 210 ? 2.342 -13.203 8.633 1 82.44 210 TYR B C 1
ATOM 4399 O O . TYR B 1 210 ? 2.898 -12.844 9.672 1 82.44 210 TYR B O 1
ATOM 4407 N N . GLY B 1 211 ? 1.823 -12.391 7.777 1 80.69 211 GLY B N 1
ATOM 4408 C CA . GLY B 1 211 ? 1.718 -10.977 8.102 1 80.69 211 GLY B CA 1
ATOM 4409 C C . GLY B 1 211 ? 3.047 -10.352 8.477 1 80.69 211 GLY B C 1
ATOM 4410 O O . GLY B 1 211 ? 4.035 -10.492 7.75 1 80.69 211 GLY B O 1
ATOM 4411 N N . ASP B 1 212 ? 3.033 -9.711 9.656 1 81.19 212 ASP B N 1
ATOM 4412 C CA . ASP B 1 212 ? 4.219 -8.992 10.117 1 81.19 212 ASP B CA 1
ATOM 4413 C C . ASP B 1 212 ? 5.375 -9.953 10.375 1 81.19 212 ASP B C 1
ATOM 4415 O O . ASP B 1 212 ? 6.539 -9.617 10.141 1 81.19 212 ASP B O 1
ATOM 4419 N N . GLU B 1 213 ? 5.047 -11.109 10.82 1 87.81 213 GLU B N 1
ATOM 4420 C CA . GLU B 1 213 ? 6.082 -12.094 11.109 1 87.81 213 GLU B CA 1
ATOM 4421 C C . GLU B 1 213 ? 6.789 -12.547 9.836 1 87.81 213 GLU B C 1
ATOM 4423 O O . GLU B 1 213 ? 7.988 -12.828 9.844 1 87.81 213 GLU B O 1
ATOM 4428 N N . TRP B 1 214 ? 6.035 -12.641 8.797 1 89.25 214 TRP B N 1
ATOM 4429 C CA . TRP B 1 214 ? 6.625 -12.977 7.508 1 89.25 214 TRP B CA 1
ATOM 4430 C C . TRP B 1 214 ? 7.68 -11.953 7.109 1 89.25 214 TRP B C 1
ATOM 4432 O O . TRP B 1 214 ? 8.797 -12.32 6.734 1 89.25 214 TRP B O 1
ATOM 4442 N N . PHE B 1 215 ? 7.328 -10.734 7.301 1 87.25 215 PHE B N 1
ATOM 4443 C CA . PHE B 1 215 ? 8.234 -9.648 6.945 1 87.25 215 PHE B CA 1
ATOM 4444 C C . PHE B 1 215 ? 9.484 -9.68 7.812 1 87.25 215 PHE B C 1
ATOM 4446 O O . PHE B 1 215 ? 10.602 -9.5 7.316 1 87.25 215 PHE B O 1
ATOM 4453 N N . LYS B 1 216 ? 9.281 -9.875 9.047 1 89.81 216 LYS B N 1
ATOM 4454 C CA . LYS B 1 216 ? 10.414 -9.953 9.961 1 89.81 216 LYS B CA 1
ATOM 4455 C C . LYS B 1 216 ? 11.375 -11.07 9.555 1 89.81 216 LYS B C 1
ATOM 4457 O O . LYS B 1 216 ? 12.586 -10.867 9.531 1 89.81 216 LYS B O 1
ATOM 4462 N N . ALA B 1 217 ? 10.828 -12.156 9.211 1 93.19 217 ALA B N 1
ATOM 4463 C CA . ALA B 1 217 ? 11.656 -13.281 8.789 1 93.19 217 ALA B CA 1
ATOM 4464 C C . ALA B 1 217 ? 12.406 -12.961 7.5 1 93.19 217 ALA B C 1
ATOM 4466 O O . ALA B 1 217 ? 13.617 -13.18 7.406 1 93.19 217 ALA B O 1
ATOM 4467 N N . MET B 1 218 ? 11.75 -12.391 6.59 1 92.25 218 MET B N 1
ATOM 4468 C CA . MET B 1 218 ? 12.297 -12.102 5.27 1 92.25 218 MET B CA 1
ATOM 4469 C C . MET B 1 218 ? 13.406 -11.055 5.359 1 92.25 218 MET B C 1
ATOM 4471 O O . MET B 1 218 ? 14.422 -11.164 4.672 1 92.25 218 MET B O 1
ATOM 4475 N N . TYR B 1 219 ? 13.188 -10.148 6.227 1 91.44 219 TYR B N 1
ATOM 4476 C CA . TYR B 1 219 ? 14.117 -9.031 6.301 1 91.44 219 TYR B CA 1
ATOM 4477 C C . TYR B 1 219 ? 15.25 -9.32 7.273 1 91.44 219 TYR B C 1
ATOM 4479 O O . TYR B 1 219 ? 16.172 -8.516 7.43 1 91.44 219 TYR B O 1
ATOM 4487 N N . SER B 1 220 ? 15.242 -10.492 7.895 1 95.06 220 SER B N 1
ATOM 4488 C CA . SER B 1 220 ? 16.25 -10.797 8.898 1 95.06 220 SER B CA 1
ATOM 4489 C C . SER B 1 220 ? 17.219 -11.859 8.398 1 95.06 220 SER B C 1
ATOM 4491 O O . SER B 1 220 ? 18 -12.422 9.18 1 95.06 220 SER B O 1
ATOM 4493 N N . THR B 1 221 ? 17.172 -12.203 7.148 1 96.88 221 THR B N 1
ATOM 4494 C CA . THR B 1 221 ? 18.094 -13.172 6.559 1 96.88 221 THR B CA 1
ATOM 4495 C C . THR B 1 221 ? 18.984 -12.508 5.52 1 96.88 221 THR B C 1
ATOM 4497 O O . THR B 1 221 ? 18.672 -11.414 5.031 1 96.88 221 THR B O 1
ATOM 4500 N N . LYS B 1 222 ? 20.094 -13.156 5.223 1 96.75 222 LYS B N 1
ATOM 4501 C CA . LYS B 1 222 ? 21 -12.648 4.191 1 96.75 222 LYS B CA 1
ATOM 4502 C C . LYS B 1 222 ? 20.656 -13.234 2.824 1 96.75 222 LYS B C 1
ATOM 4504 O O . LYS B 1 222 ? 20.688 -12.531 1.813 1 96.75 222 LYS B O 1
ATOM 4509 N N . ILE B 1 223 ? 20.328 -14.477 2.838 1 98.12 223 ILE B N 1
ATOM 4510 C CA . ILE B 1 223 ? 20.062 -15.203 1.602 1 98.12 223 ILE B CA 1
ATOM 4511 C C . ILE B 1 223 ? 18.75 -15.953 1.713 1 98.12 223 ILE B C 1
ATOM 4513 O O . ILE B 1 223 ? 18.469 -16.594 2.73 1 98.12 223 ILE B O 1
ATOM 4517 N N . ILE B 1 224 ? 17.984 -15.875 0.692 1 97.75 224 ILE B N 1
ATOM 4518 C CA . ILE B 1 224 ? 16.719 -16.609 0.613 1 97.75 224 ILE B CA 1
ATOM 4519 C C . ILE B 1 224 ? 16.812 -17.672 -0.481 1 97.75 224 ILE B C 1
ATOM 4521 O O . ILE B 1 224 ? 17.125 -17.359 -1.633 1 97.75 224 ILE B O 1
ATOM 4525 N N . VAL B 1 225 ? 16.5 -18.859 -0.089 1 96.94 225 VAL B N 1
ATOM 4526 C CA . VAL B 1 225 ? 16.453 -19.938 -1.069 1 96.94 225 VAL B CA 1
ATOM 4527 C C . VAL B 1 225 ? 15.016 -20.172 -1.514 1 96.94 225 VAL B C 1
ATOM 4529 O O . VAL B 1 225 ? 14.125 -20.391 -0.683 1 96.94 225 VAL B O 1
ATOM 4532 N N . ASN B 1 226 ? 14.828 -20.125 -2.77 1 93.12 226 ASN B N 1
ATOM 4533 C CA . ASN B 1 226 ? 13.5 -20.281 -3.367 1 93.12 226 ASN B CA 1
ATOM 4534 C C . ASN B 1 226 ? 13.422 -21.531 -4.227 1 93.12 226 ASN B C 1
ATOM 4536 O O . ASN B 1 226 ? 14.43 -22.016 -4.742 1 93.12 226 ASN B O 1
ATOM 4540 N N . PHE B 1 227 ? 12.188 -22.062 -4.34 1 90.44 227 PHE B N 1
ATOM 4541 C CA . PHE B 1 227 ? 11.945 -23.281 -5.086 1 90.44 227 PHE B CA 1
ATOM 4542 C C . PHE B 1 227 ? 10.906 -23.047 -6.176 1 90.44 227 PHE B C 1
ATOM 4544 O O . PHE B 1 227 ? 9.789 -22.594 -5.895 1 90.44 227 PHE B O 1
ATOM 4551 N N . PRO B 1 228 ? 11.164 -23.469 -7.391 1 87.62 228 PRO B N 1
ATOM 4552 C CA . PRO B 1 228 ? 10.234 -23.172 -8.484 1 87.62 228 PRO B CA 1
ATOM 4553 C C . PRO B 1 228 ? 9.164 -24.25 -8.648 1 87.62 228 PRO B C 1
ATOM 4555 O O . PRO B 1 228 ? 8.188 -24.031 -9.375 1 87.62 228 PRO B O 1
ATOM 4558 N N . LYS B 1 229 ? 9.242 -25.375 -8.039 1 83.44 229 LYS B N 1
ATOM 4559 C CA . LYS B 1 229 ? 8.305 -26.469 -8.281 1 83.44 229 LYS B CA 1
ATOM 4560 C C . LYS B 1 229 ? 6.996 -26.234 -7.531 1 83.44 229 LYS B C 1
ATOM 4562 O O . LYS B 1 229 ? 7.004 -25.828 -6.367 1 83.44 229 LYS B O 1
ATOM 4567 N N . THR B 1 230 ? 5.848 -26.547 -8.234 1 79.06 230 THR B N 1
ATOM 4568 C CA . THR B 1 230 ? 4.527 -26.453 -7.625 1 79.06 230 THR B CA 1
ATOM 4569 C C . THR B 1 230 ? 4.164 -27.75 -6.914 1 79.06 230 THR B C 1
ATOM 4571 O O . THR B 1 230 ? 4.938 -28.703 -6.938 1 79.06 230 THR B O 1
ATOM 4574 N N . GLY B 1 231 ? 2.975 -27.703 -6.289 1 75.94 231 GLY B N 1
ATOM 4575 C CA . GLY B 1 231 ? 2.516 -28.891 -5.594 1 75.94 231 GLY B CA 1
ATOM 4576 C C . GLY B 1 231 ? 2.283 -30.062 -6.523 1 75.94 231 GLY B C 1
ATOM 4577 O O . GLY B 1 231 ? 2.516 -31.219 -6.148 1 75.94 231 GLY B O 1
ATOM 4578 N N . ALA B 1 232 ? 1.827 -29.703 -7.762 1 75.75 232 ALA B N 1
ATOM 4579 C CA . ALA B 1 232 ? 1.527 -30.75 -8.727 1 75.75 232 ALA B CA 1
ATOM 4580 C C . ALA B 1 232 ? 2.764 -31.109 -9.547 1 75.75 232 ALA B C 1
ATOM 4582 O O . ALA B 1 232 ? 2.682 -31.906 -10.484 1 75.75 232 ALA B O 1
ATOM 4583 N N . GLY B 1 233 ? 3.861 -30.453 -9.242 1 78.25 233 GLY B N 1
ATOM 4584 C CA . GLY B 1 233 ? 5.129 -30.844 -9.844 1 78.25 233 GLY B CA 1
ATOM 4585 C C . GLY B 1 233 ? 5.496 -30 -11.047 1 78.25 233 GLY B C 1
ATOM 4586 O O . GLY B 1 233 ? 6.508 -30.25 -11.703 1 78.25 233 GLY B O 1
ATOM 4587 N N . TYR B 1 234 ? 4.719 -29.016 -11.328 1 83.25 234 TYR B N 1
ATOM 4588 C CA . TYR B 1 234 ? 5.051 -28.125 -12.438 1 83.25 234 TYR B CA 1
ATOM 4589 C C . TYR B 1 234 ? 6.09 -27.094 -12.008 1 83.25 234 TYR B C 1
ATOM 4591 O O . TYR B 1 234 ? 6.32 -26.891 -10.812 1 83.25 234 TYR B O 1
ATOM 4599 N N . THR B 1 235 ? 6.816 -26.625 -12.984 1 83.25 235 THR B N 1
ATOM 4600 C CA . THR B 1 235 ? 7.766 -25.547 -12.75 1 83.25 235 THR B CA 1
ATOM 4601 C C . THR B 1 235 ? 7.211 -24.219 -13.258 1 83.25 235 THR B C 1
ATOM 4603 O O . THR B 1 235 ? 6.746 -24.125 -14.398 1 83.25 235 THR B O 1
ATOM 4606 N N . ASN B 1 236 ? 7.109 -23.266 -12.383 1 85.81 236 ASN B N 1
ATOM 4607 C CA . ASN B 1 236 ? 6.664 -21.938 -12.773 1 85.81 236 ASN B CA 1
ATOM 4608 C C . ASN B 1 236 ? 7.258 -20.859 -11.867 1 85.81 236 ASN B C 1
ATOM 4610 O O . ASN B 1 236 ? 7.926 -21.172 -10.883 1 85.81 236 ASN B O 1
ATOM 4614 N N . VAL B 1 237 ? 7.168 -19.672 -12.281 1 89.06 237 VAL B N 1
ATOM 4615 C CA . VAL B 1 237 ? 7.59 -18.547 -11.453 1 89.06 237 VAL B CA 1
ATOM 4616 C C . VAL B 1 237 ? 6.516 -18.234 -10.414 1 89.06 237 VAL B C 1
ATOM 4618 O O . VAL B 1 237 ? 5.391 -17.875 -10.758 1 89.06 237 VAL B O 1
ATOM 4621 N N . LYS B 1 238 ? 6.887 -18.391 -9.203 1 90 238 LYS B N 1
ATOM 4622 C CA . LYS B 1 238 ? 5.93 -18.234 -8.109 1 90 238 LYS B CA 1
ATOM 4623 C C . LYS B 1 238 ? 6.008 -16.844 -7.5 1 90 238 LYS B C 1
ATOM 4625 O O . LYS B 1 238 ? 6.984 -16.125 -7.711 1 90 238 LYS B O 1
ATOM 4630 N N . VAL B 1 239 ? 4.98 -16.578 -6.715 1 92.19 239 VAL B N 1
ATOM 4631 C CA . VAL B 1 239 ? 4.855 -15.242 -6.141 1 92.19 239 VAL B CA 1
ATOM 4632 C C . VAL B 1 239 ? 6.004 -14.992 -5.168 1 92.19 239 VAL B C 1
ATOM 4634 O O . VAL B 1 239 ? 6.477 -13.859 -5.039 1 92.19 239 VAL B O 1
ATOM 4637 N N . GLY B 1 240 ? 6.535 -16.031 -4.582 1 91.5 240 GLY B N 1
ATOM 4638 C CA . GLY B 1 240 ? 7.574 -15.914 -3.57 1 91.5 240 GLY B CA 1
ATOM 4639 C C . GLY B 1 240 ? 8.844 -15.258 -4.082 1 91.5 240 GLY B C 1
ATOM 4640 O O . GLY B 1 240 ? 9.562 -14.609 -3.324 1 91.5 240 GLY B O 1
ATOM 4641 N N . ILE B 1 241 ? 9.133 -15.398 -5.355 1 94.31 241 ILE B N 1
ATOM 4642 C CA . ILE B 1 241 ? 10.336 -14.812 -5.941 1 94.31 241 ILE B CA 1
ATOM 4643 C C . ILE B 1 241 ? 10.234 -13.289 -5.914 1 94.31 241 ILE B C 1
ATOM 4645 O O . ILE B 1 241 ? 11.227 -12.602 -5.656 1 94.31 241 ILE B O 1
ATOM 4649 N N . PHE B 1 242 ? 9.078 -12.805 -6.172 1 96 242 PHE B N 1
ATOM 4650 C CA . PHE B 1 242 ? 8.875 -11.367 -6.199 1 96 242 PHE B CA 1
ATOM 4651 C C . PHE B 1 242 ? 8.844 -10.797 -4.785 1 96 242 PHE B C 1
ATOM 4653 O O . PHE B 1 242 ? 9.359 -9.703 -4.543 1 96 242 PHE B O 1
ATOM 4660 N N . GLU B 1 243 ? 8.227 -11.523 -3.893 1 93.38 243 GLU B N 1
ATOM 4661 C CA . GLU B 1 243 ? 8.25 -11.141 -2.482 1 93.38 243 GLU B CA 1
ATOM 4662 C C . GLU B 1 243 ? 9.68 -11.016 -1.965 1 93.38 243 GLU B C 1
ATOM 4664 O O . GLU B 1 243 ? 10.031 -10.016 -1.339 1 93.38 243 GLU B O 1
ATOM 4669 N N . ALA B 1 244 ? 10.422 -12.016 -2.262 1 93.88 244 ALA B N 1
ATOM 4670 C CA . ALA B 1 244 ? 11.82 -12.023 -1.831 1 93.88 244 ALA B CA 1
ATOM 4671 C C . ALA B 1 244 ? 12.609 -10.891 -2.488 1 93.88 244 ALA B C 1
ATOM 4673 O O . ALA B 1 244 ? 13.367 -10.188 -1.821 1 93.88 244 ALA B O 1
ATOM 4674 N N . ALA B 1 245 ? 12.414 -10.711 -3.77 1 95.69 245 ALA B N 1
ATOM 4675 C CA . ALA B 1 245 ? 13.133 -9.68 -4.512 1 95.69 245 ALA B CA 1
ATOM 4676 C C . ALA B 1 245 ? 12.852 -8.289 -3.938 1 95.69 245 ALA B C 1
ATOM 4678 O O . ALA B 1 245 ? 13.758 -7.461 -3.838 1 95.69 245 ALA B O 1
ATOM 4679 N N . ALA B 1 246 ? 11.68 -8.086 -3.529 1 94.12 246 ALA B N 1
ATOM 4680 C CA . ALA B 1 246 ? 11.266 -6.781 -3.016 1 94.12 246 ALA B CA 1
ATOM 4681 C C . ALA B 1 246 ? 12.047 -6.418 -1.754 1 94.12 246 ALA B C 1
ATOM 4683 O O . ALA B 1 246 ? 12.258 -5.238 -1.466 1 94.12 246 ALA B O 1
ATOM 4684 N N . THR B 1 247 ? 12.477 -7.383 -1.032 1 91.31 247 THR B N 1
ATOM 4685 C CA . THR B 1 247 ? 13.148 -7.145 0.242 1 91.31 247 THR B CA 1
ATOM 4686 C C . THR B 1 247 ? 14.586 -6.691 0.021 1 91.31 247 THR B C 1
ATOM 4688 O O . THR B 1 247 ? 15.219 -6.156 0.933 1 91.31 247 THR B O 1
ATOM 4691 N N . GLY B 1 248 ? 15.141 -7.031 -1.088 1 92.69 248 GLY B N 1
ATOM 4692 C CA . GLY B 1 248 ? 16.531 -6.723 -1.366 1 92.69 248 GLY B CA 1
ATOM 4693 C C . GLY B 1 248 ? 17.5 -7.75 -0.795 1 92.69 248 GLY B C 1
ATOM 4694 O O . GLY B 1 248 ? 18.688 -7.469 -0.63 1 92.69 248 GLY B O 1
ATOM 4695 N N . ARG B 1 249 ? 16.984 -8.805 -0.442 1 94.62 249 ARG B N 1
ATOM 4696 C CA . ARG B 1 249 ? 17.844 -9.906 -0.023 1 94.62 249 ARG B CA 1
ATOM 4697 C C . ARG B 1 249 ? 18.297 -10.727 -1.223 1 94.62 249 ARG B C 1
ATOM 4699 O O . ARG B 1 249 ? 17.641 -10.727 -2.266 1 94.62 249 ARG B O 1
ATOM 4706 N N . LEU B 1 250 ? 19.438 -11.359 -1.026 1 97.81 250 LEU B N 1
ATOM 4707 C CA . LEU B 1 250 ? 19.922 -12.188 -2.125 1 97.81 250 LEU B CA 1
ATOM 4708 C C . LEU B 1 250 ? 19.062 -13.43 -2.295 1 97.81 250 LEU B C 1
ATOM 4710 O O . LEU B 1 250 ? 18.828 -14.164 -1.332 1 97.81 250 LEU B O 1
ATOM 4714 N N . ILE B 1 251 ? 18.688 -13.695 -3.502 1 97.94 251 ILE B N 1
ATOM 4715 C CA . ILE B 1 251 ? 17.828 -14.828 -3.795 1 97.94 251 ILE B CA 1
ATOM 4716 C C . ILE B 1 251 ? 18.609 -15.891 -4.559 1 97.94 251 ILE B C 1
ATOM 4718 O O . ILE B 1 251 ? 19.328 -15.578 -5.512 1 97.94 251 ILE B O 1
ATOM 4722 N N . MET B 1 252 ? 18.406 -17.078 -4.086 1 97.88 252 MET B N 1
ATOM 4723 C CA . MET B 1 252 ? 18.938 -18.219 -4.809 1 97.88 252 MET B CA 1
ATOM 4724 C C . MET B 1 252 ? 17.828 -19.172 -5.219 1 97.88 252 MET B C 1
ATOM 4726 O O . MET B 1 252 ? 17.016 -19.594 -4.387 1 97.88 252 MET B O 1
ATOM 4730 N N . THR B 1 253 ? 17.812 -19.5 -6.477 1 96 253 THR B N 1
ATOM 4731 C CA . THR B 1 253 ? 16.781 -20.375 -7.004 1 96 253 THR B CA 1
ATOM 4732 C C . THR B 1 253 ? 17.359 -21.359 -8.023 1 96 253 THR B C 1
ATOM 4734 O O . THR B 1 253 ? 18.406 -21.078 -8.625 1 96 253 THR B O 1
ATOM 4737 N N . GLU B 1 254 ? 16.625 -22.484 -8.156 1 93.94 254 GLU B N 1
ATOM 4738 C CA . GLU B 1 254 ? 17.047 -23.438 -9.18 1 93.94 254 GLU B CA 1
ATOM 4739 C C . GLU B 1 254 ? 16.938 -22.828 -10.57 1 93.94 254 GLU B C 1
ATOM 4741 O O . GLU B 1 254 ? 15.984 -22.109 -10.875 1 93.94 254 GLU B O 1
ATOM 4746 N N . TYR B 1 255 ? 17.859 -23.266 -11.438 1 94.12 255 TYR B N 1
ATOM 4747 C CA . TYR B 1 255 ? 17.812 -22.797 -12.82 1 94.12 255 TYR B CA 1
ATOM 4748 C C . TYR B 1 255 ? 16.609 -23.375 -13.562 1 94.12 255 TYR B C 1
ATOM 4750 O O . TYR B 1 255 ? 16.375 -24.578 -13.508 1 94.12 255 TYR B O 1
ATOM 4758 N N . PHE B 1 256 ? 15.852 -22.516 -14.18 1 90.69 256 PHE B N 1
ATOM 4759 C CA . PHE B 1 256 ? 14.836 -22.938 -15.141 1 90.69 256 PHE B CA 1
ATOM 4760 C C . PHE B 1 256 ? 14.523 -21.828 -16.125 1 90.69 256 PHE B C 1
ATOM 4762 O O . PHE B 1 256 ? 14.68 -20.641 -15.805 1 90.69 256 PHE B O 1
ATOM 4769 N N . ASP B 1 257 ? 14.188 -22.094 -17.25 1 91.44 257 ASP B N 1
ATOM 4770 C CA . ASP B 1 257 ? 14.172 -21.203 -18.406 1 91.44 257 ASP B CA 1
ATOM 4771 C C . ASP B 1 257 ? 13.211 -20.047 -18.188 1 91.44 257 ASP B C 1
ATOM 4773 O O . ASP B 1 257 ? 13.539 -18.891 -18.469 1 91.44 257 ASP B O 1
ATOM 4777 N N . GLU B 1 258 ? 12.062 -20.25 -17.641 1 93 258 GLU B N 1
ATOM 4778 C CA . GLU B 1 258 ? 11.023 -19.219 -17.531 1 93 258 GLU B CA 1
ATOM 4779 C C . GLU B 1 258 ? 11.477 -18.078 -16.641 1 93 258 GLU B C 1
ATOM 4781 O O . GLU B 1 258 ? 11.039 -16.938 -16.812 1 93 258 GLU B O 1
ATOM 4786 N N . MET B 1 259 ? 12.383 -18.344 -15.727 1 94.56 259 MET B N 1
ATOM 4787 C CA . MET B 1 259 ? 12.867 -17.312 -14.805 1 94.56 259 MET B CA 1
ATOM 4788 C C . MET B 1 259 ? 13.602 -16.203 -15.555 1 94.56 259 MET B C 1
ATOM 4790 O O . MET B 1 259 ? 13.562 -15.039 -15.148 1 94.56 259 MET B O 1
ATOM 4794 N N . LYS B 1 260 ? 14.156 -16.516 -16.656 1 95.12 260 LYS B N 1
ATOM 4795 C CA . LYS B 1 260 ? 14.938 -15.562 -17.438 1 95.12 260 LYS B CA 1
ATOM 4796 C C . LYS B 1 260 ? 14.062 -14.438 -17.984 1 95.12 260 LYS B C 1
ATOM 4798 O O . LYS B 1 260 ? 14.562 -13.375 -18.344 1 95.12 260 LYS B O 1
ATOM 4803 N N . ASP B 1 261 ? 12.836 -14.742 -18.062 1 95.31 261 ASP B N 1
ATOM 4804 C CA . ASP B 1 261 ? 11.898 -13.727 -18.531 1 95.31 261 ASP B CA 1
ATOM 4805 C C . ASP B 1 261 ? 11.688 -12.648 -17.469 1 95.31 261 ASP B C 1
ATOM 4807 O O . ASP B 1 261 ? 11.164 -11.57 -17.766 1 95.31 261 ASP B O 1
ATOM 4811 N N . PHE B 1 262 ? 12.117 -12.906 -16.234 1 96.69 262 PHE B N 1
ATOM 4812 C CA . PHE B 1 262 ? 11.773 -12.008 -15.133 1 96.69 262 PHE B CA 1
ATOM 4813 C C . PHE B 1 262 ? 13.031 -11.422 -14.508 1 96.69 262 PHE B C 1
ATOM 4815 O O . PHE B 1 262 ? 13.078 -10.227 -14.211 1 96.69 262 PHE B O 1
ATOM 4822 N N . PHE B 1 263 ? 14.008 -12.273 -14.328 1 97.56 263 PHE B N 1
ATOM 4823 C CA . PHE B 1 263 ? 15.25 -11.852 -13.703 1 97.56 263 PHE B CA 1
ATOM 4824 C C . PHE B 1 263 ? 16.453 -12.414 -14.445 1 97.56 263 PHE B C 1
ATOM 4826 O O . PHE B 1 263 ? 16.438 -13.57 -14.891 1 97.56 263 PHE B O 1
ATOM 4833 N N . ASP B 1 264 ? 17.469 -11.594 -14.516 1 97.19 264 ASP B N 1
ATOM 4834 C CA . ASP B 1 264 ? 18.734 -12.055 -15.086 1 97.19 264 ASP B CA 1
ATOM 4835 C C . ASP B 1 264 ? 19.578 -12.789 -14.047 1 97.19 264 ASP B C 1
ATOM 4837 O O . ASP B 1 264 ? 19.938 -12.211 -13.023 1 97.19 264 ASP B O 1
ATOM 4841 N N . TYR B 1 265 ? 19.906 -14.016 -14.352 1 96.12 265 TYR B N 1
ATOM 4842 C CA . TYR B 1 265 ? 20.75 -14.805 -13.445 1 96.12 265 TYR B CA 1
ATOM 4843 C C . TYR B 1 265 ? 22.125 -14.156 -13.281 1 96.12 265 TYR B C 1
ATOM 4845 O O . TYR B 1 265 ? 22.703 -13.648 -14.242 1 96.12 265 TYR B O 1
ATOM 4853 N N . ASP B 1 266 ? 22.531 -14.188 -12 1 91.94 266 ASP B N 1
ATOM 4854 C CA . ASP B 1 266 ? 23.844 -13.742 -11.57 1 91.94 266 ASP B CA 1
ATOM 4855 C C . ASP B 1 266 ? 24 -12.234 -11.719 1 91.94 266 ASP B C 1
ATOM 4857 O O . ASP B 1 266 ? 25.109 -11.703 -11.633 1 91.94 266 ASP B O 1
ATOM 4861 N N . LYS B 1 267 ? 22.984 -11.578 -12.047 1 96.75 267 LYS B N 1
ATOM 4862 C CA . LYS B 1 267 ? 22.922 -10.117 -12.055 1 96.75 267 LYS B CA 1
ATOM 4863 C C . LYS B 1 267 ? 21.828 -9.617 -11.102 1 96.75 267 LYS B C 1
ATOM 4865 O O . LYS B 1 267 ? 22.031 -8.609 -10.414 1 96.75 267 LYS B O 1
ATOM 4870 N N . GLU B 1 268 ? 20.75 -10.328 -11.125 1 97.88 268 GLU B N 1
ATOM 4871 C CA . GLU B 1 268 ? 19.594 -9.898 -10.344 1 97.88 268 GLU B CA 1
ATOM 4872 C C . GLU B 1 268 ? 19.156 -10.984 -9.367 1 97.88 268 GLU B C 1
ATOM 4874 O O . GLU B 1 268 ? 18.453 -10.695 -8.391 1 97.88 268 GLU B O 1
ATOM 4879 N N . ILE B 1 269 ? 19.469 -12.156 -9.641 1 97.94 269 ILE B N 1
ATOM 4880 C CA . ILE B 1 269 ? 19.281 -13.328 -8.789 1 97.94 269 ILE B CA 1
ATOM 4881 C C . ILE B 1 269 ? 20.406 -14.336 -9.039 1 97.94 269 ILE B C 1
ATOM 4883 O O . ILE B 1 269 ? 21.141 -14.219 -10.023 1 97.94 269 ILE B O 1
ATOM 4887 N N . VAL B 1 270 ? 20.484 -15.281 -8.109 1 98.31 270 VAL B N 1
ATOM 4888 C CA . VAL B 1 270 ? 21.5 -16.312 -8.281 1 98.31 270 VAL B CA 1
ATOM 4889 C C . VAL B 1 270 ? 20.844 -17.656 -8.531 1 98.31 270 VAL B C 1
ATOM 4891 O O . VAL B 1 270 ? 19.953 -18.078 -7.77 1 98.31 270 VAL B O 1
ATOM 4894 N N . GLY B 1 271 ? 21.25 -18.266 -9.641 1 97.31 271 GLY B N 1
ATOM 4895 C CA . GLY B 1 271 ? 20.781 -19.625 -9.922 1 97.31 271 GLY B CA 1
ATOM 4896 C C . GLY B 1 271 ? 21.703 -20.703 -9.383 1 97.31 271 GLY B C 1
ATOM 4897 O O . GLY B 1 271 ? 22.891 -20.469 -9.203 1 97.31 271 GLY B O 1
ATOM 4898 N N . TYR B 1 272 ? 21.094 -21.891 -9.07 1 96.75 272 TYR B N 1
ATOM 4899 C CA . TYR B 1 272 ? 21.922 -23.047 -8.711 1 96.75 272 TYR B CA 1
ATOM 4900 C C . TYR B 1 272 ? 21.469 -24.297 -9.461 1 96.75 272 TYR B C 1
ATOM 4902 O O . TYR B 1 272 ? 20.312 -24.406 -9.859 1 96.75 272 TYR B O 1
ATOM 4910 N N . LYS B 1 273 ? 22.359 -25.25 -9.594 1 94.88 273 LYS B N 1
ATOM 4911 C CA . LYS B 1 273 ? 22.125 -26.438 -10.391 1 94.88 273 LYS B CA 1
ATOM 4912 C C . LYS B 1 273 ? 21.641 -27.609 -9.523 1 94.88 273 LYS B C 1
ATOM 4914 O O . LYS B 1 273 ? 20.812 -28.406 -9.945 1 94.88 273 LYS B O 1
ATOM 4919 N N . ASP B 1 274 ? 22.281 -27.766 -8.445 1 93.69 274 ASP B N 1
ATOM 4920 C CA . ASP B 1 274 ? 21.984 -28.828 -7.492 1 93.69 274 ASP B CA 1
ATOM 4921 C C . ASP B 1 274 ? 22.391 -28.422 -6.074 1 93.69 274 ASP B C 1
ATOM 4923 O O . ASP B 1 274 ? 22.828 -27.297 -5.848 1 93.69 274 ASP B O 1
ATOM 4927 N N . ARG B 1 275 ? 22.188 -29.328 -5.219 1 94.31 275 ARG B N 1
ATOM 4928 C CA . ARG B 1 275 ? 22.422 -29.078 -3.805 1 94.31 275 ARG B CA 1
ATOM 4929 C C . ARG B 1 275 ? 23.875 -28.641 -3.566 1 94.31 275 ARG B C 1
ATOM 4931 O O . ARG B 1 275 ? 24.109 -27.656 -2.857 1 94.31 275 ARG B O 1
ATOM 4938 N N . ASP B 1 276 ? 24.828 -29.328 -4.094 1 96.25 276 ASP B N 1
ATOM 4939 C CA . ASP B 1 276 ? 26.234 -29.016 -3.885 1 96.25 276 ASP B CA 1
ATOM 4940 C C . ASP B 1 276 ? 26.578 -27.625 -4.438 1 96.25 276 ASP B C 1
ATOM 4942 O O . ASP B 1 276 ? 27.312 -26.859 -3.805 1 96.25 276 ASP B O 1
ATOM 4946 N N . ASP B 1 277 ? 26.062 -27.359 -5.582 1 97.62 277 ASP B N 1
ATOM 4947 C CA . ASP B 1 277 ? 26.25 -26.047 -6.184 1 97.62 277 ASP B CA 1
ATOM 4948 C C . ASP B 1 277 ? 25.656 -24.953 -5.305 1 97.62 277 ASP B C 1
ATOM 4950 O O . ASP B 1 277 ? 26.281 -23.906 -5.102 1 97.62 277 ASP B O 1
ATOM 4954 N N . LEU B 1 278 ? 24.484 -25.156 -4.758 1 97.94 278 LEU B N 1
ATOM 4955 C CA . LEU B 1 278 ? 23.828 -24.219 -3.869 1 97.94 278 LEU B CA 1
ATOM 4956 C C . LEU B 1 278 ? 24.688 -23.922 -2.643 1 97.94 278 LEU B C 1
ATOM 4958 O O . LEU B 1 278 ? 24.922 -22.766 -2.305 1 97.94 278 LEU B O 1
ATOM 4962 N N . ILE B 1 279 ? 25.203 -24.984 -2.045 1 97.94 279 ILE B N 1
ATOM 4963 C CA . ILE B 1 279 ? 25.984 -24.844 -0.828 1 97.94 279 ILE B CA 1
ATOM 4964 C C . ILE B 1 279 ? 27.266 -24.062 -1.127 1 97.94 279 ILE B C 1
ATOM 4966 O O . ILE B 1 279 ? 27.625 -23.141 -0.383 1 97.94 279 ILE B O 1
ATOM 4970 N N . LYS B 1 280 ? 27.891 -24.375 -2.191 1 98.12 280 LYS B N 1
ATOM 4971 C CA . LYS B 1 280 ? 29.109 -23.672 -2.598 1 98.12 280 LYS B CA 1
ATOM 4972 C C . LYS B 1 280 ? 28.828 -22.172 -2.783 1 98.12 280 LYS B C 1
ATOM 4974 O O . LYS B 1 280 ? 29.609 -21.328 -2.322 1 98.12 280 LYS B O 1
ATOM 4979 N N . LYS B 1 281 ? 27.812 -21.875 -3.406 1 98.25 281 LYS B N 1
ATOM 4980 C CA . LYS B 1 281 ? 27.469 -20.5 -3.703 1 98.25 281 LYS B CA 1
ATOM 4981 C C . LYS B 1 281 ? 27.062 -19.75 -2.438 1 98.25 281 LYS B C 1
ATOM 4983 O O . LYS B 1 281 ? 27.359 -18.562 -2.289 1 98.25 281 LYS B O 1
ATOM 4988 N N . ILE B 1 282 ? 26.344 -20.406 -1.546 1 98.44 282 ILE B N 1
ATOM 4989 C CA . ILE B 1 282 ? 26 -19.781 -0.268 1 98.44 282 ILE B CA 1
ATOM 4990 C C . ILE B 1 282 ? 27.266 -19.359 0.456 1 98.44 282 ILE B C 1
ATOM 4992 O O . ILE B 1 282 ? 27.391 -18.219 0.89 1 98.44 282 ILE B O 1
ATOM 4996 N N . TYR B 1 283 ? 28.25 -20.266 0.518 1 98.31 283 TYR B N 1
ATOM 4997 C CA . TYR B 1 283 ? 29.516 -19.922 1.158 1 98.31 283 TYR B CA 1
ATOM 4998 C C . TYR B 1 283 ? 30.188 -18.75 0.458 1 98.31 283 TYR B C 1
ATOM 5000 O O . TYR B 1 283 ? 30.656 -17.828 1.113 1 98.31 283 TYR B O 1
ATOM 5008 N N . TYR B 1 284 ? 30.172 -18.797 -0.804 1 98.25 284 TYR B N 1
ATOM 5009 C CA . TYR B 1 284 ? 30.828 -17.75 -1.589 1 98.25 284 TYR B CA 1
ATOM 5010 C C . TYR B 1 284 ? 30.219 -16.391 -1.276 1 98.25 284 TYR B C 1
ATOM 5012 O O . TYR B 1 284 ? 30.953 -15.43 -0.987 1 98.25 284 TYR B O 1
ATOM 5020 N N . TYR B 1 285 ? 28.938 -16.219 -1.269 1 98.12 285 TYR B N 1
ATOM 5021 C CA . TYR B 1 285 ? 28.297 -14.922 -1.139 1 98.12 285 TYR B CA 1
ATOM 5022 C C . TYR B 1 285 ? 28.266 -14.469 0.318 1 98.12 285 TYR B C 1
ATOM 5024 O O . TYR B 1 285 ? 28.203 -13.273 0.604 1 98.12 285 TYR B O 1
ATOM 5032 N N . LEU B 1 286 ? 28.281 -15.445 1.227 1 97.94 286 LEU B N 1
ATOM 5033 C CA . LEU B 1 286 ? 28.438 -15.062 2.629 1 97.94 286 LEU B CA 1
ATOM 5034 C C . LEU B 1 286 ? 29.797 -14.445 2.883 1 97.94 286 LEU B C 1
ATOM 5036 O O . LEU B 1 286 ? 29.938 -13.555 3.725 1 97.94 286 LEU B O 1
ATOM 5040 N N . GLU B 1 287 ? 30.797 -14.82 2.143 1 97.38 287 GLU B N 1
ATOM 5041 C CA . GLU B 1 287 ? 32.156 -14.312 2.275 1 97.38 287 GLU B CA 1
ATOM 5042 C C . GLU B 1 287 ? 32.344 -13.055 1.438 1 97.38 287 GLU B C 1
ATOM 5044 O O . GLU B 1 287 ? 33.375 -12.359 1.587 1 97.38 287 GLU B O 1
ATOM 5049 N N . ASN B 1 288 ? 31.5 -12.828 0.53 1 97 288 ASN B N 1
ATOM 5050 C CA . ASN B 1 288 ? 31.547 -11.656 -0.341 1 97 288 ASN B CA 1
ATOM 5051 C C . ASN B 1 288 ? 30.266 -10.844 -0.273 1 97 288 ASN B C 1
ATOM 5053 O O . ASN B 1 288 ? 29.562 -10.695 -1.277 1 97 288 ASN B O 1
ATOM 5057 N N . PRO B 1 289 ? 30 -10.203 0.847 1 96.25 289 PRO B N 1
ATOM 5058 C CA . PRO B 1 289 ? 28.719 -9.539 1.064 1 96.25 289 PRO B CA 1
ATOM 5059 C C . PRO B 1 289 ? 28.484 -8.367 0.115 1 96.25 289 PRO B C 1
ATOM 5061 O O . PRO B 1 289 ? 27.344 -8.07 -0.241 1 96.25 289 PRO B O 1
ATOM 5064 N N . ALA B 1 290 ? 29.5 -7.695 -0.35 1 93.94 290 ALA B N 1
ATOM 5065 C CA . ALA B 1 290 ? 29.344 -6.582 -1.285 1 93.94 290 ALA B CA 1
ATOM 5066 C C . ALA B 1 290 ? 28.781 -7.066 -2.623 1 93.94 290 ALA B C 1
ATOM 5068 O O . ALA B 1 290 ? 27.891 -6.441 -3.193 1 93.94 290 ALA B O 1
ATOM 5069 N N . LYS B 1 291 ? 29.344 -8.148 -3.074 1 95.5 291 LYS B N 1
ATOM 5070 C CA . LYS B 1 291 ? 28.859 -8.734 -4.32 1 95.5 291 LYS B CA 1
ATOM 5071 C C . LYS B 1 291 ? 27.422 -9.211 -4.184 1 95.5 291 LYS B C 1
ATOM 5073 O O . LYS B 1 291 ? 26.609 -9.008 -5.09 1 95.5 291 LYS B O 1
ATOM 5078 N N . ALA B 1 292 ? 27.172 -9.797 -3.035 1 97.31 292 ALA B N 1
ATOM 5079 C CA . ALA B 1 292 ? 25.812 -10.25 -2.754 1 97.31 292 ALA B CA 1
ATOM 5080 C C . ALA B 1 292 ? 24.828 -9.078 -2.787 1 97.31 292 ALA B C 1
ATOM 5082 O O . ALA B 1 292 ? 23.75 -9.18 -3.389 1 97.31 292 ALA B O 1
ATOM 5083 N N . ASN B 1 293 ? 25.234 -8.039 -2.232 1 94.81 293 ASN B N 1
ATOM 5084 C CA . ASN B 1 293 ? 24.391 -6.859 -2.131 1 94.81 293 ASN B CA 1
ATOM 5085 C C . ASN B 1 293 ? 24.125 -6.238 -3.498 1 94.81 293 ASN B C 1
ATOM 5087 O O . ASN B 1 293 ? 23.016 -5.762 -3.768 1 94.81 293 ASN B O 1
ATOM 5091 N N . ILE B 1 294 ? 25.062 -6.223 -4.352 1 95 294 ILE B N 1
ATOM 5092 C CA . ILE B 1 294 ? 24.906 -5.668 -5.691 1 95 294 ILE B CA 1
ATOM 5093 C C . ILE B 1 294 ? 23.828 -6.438 -6.449 1 95 294 ILE B C 1
ATOM 5095 O O . ILE B 1 294 ? 22.922 -5.836 -7.039 1 95 294 ILE B O 1
ATOM 5099 N N . ILE B 1 295 ? 23.875 -7.738 -6.383 1 97.31 295 ILE B N 1
ATOM 5100 C CA . ILE B 1 295 ? 22.906 -8.578 -7.078 1 97.31 295 ILE B CA 1
ATOM 5101 C C . ILE B 1 295 ? 21.531 -8.406 -6.438 1 97.31 295 ILE B C 1
ATOM 5103 O O . ILE B 1 295 ? 20.531 -8.234 -7.141 1 97.31 295 ILE B O 1
ATOM 5107 N N . ALA B 1 296 ? 21.547 -8.375 -5.113 1 96.62 296 ALA B N 1
ATOM 5108 C CA . ALA B 1 296 ? 20.297 -8.258 -4.367 1 96.62 296 ALA B CA 1
ATOM 5109 C C . ALA B 1 296 ? 19.578 -6.949 -4.688 1 96.62 296 ALA B C 1
ATOM 5111 O O . ALA B 1 296 ? 18.375 -6.941 -4.961 1 96.62 296 ALA B O 1
ATOM 5112 N N . GLN B 1 297 ? 20.297 -5.906 -4.758 1 92.94 297 GLN B N 1
ATOM 5113 C CA . GLN B 1 297 ? 19.719 -4.594 -5.027 1 92.94 297 GLN B CA 1
ATOM 5114 C C . GLN B 1 297 ? 19.266 -4.48 -6.48 1 92.94 297 GLN B C 1
ATOM 5116 O O . GLN B 1 297 ? 18.266 -3.83 -6.777 1 92.94 297 GLN B O 1
ATOM 5121 N N . ALA B 1 298 ? 20.016 -5.082 -7.363 1 95.38 298 ALA B N 1
ATOM 5122 C CA . ALA B 1 298 ? 19.594 -5.109 -8.758 1 95.38 298 ALA B CA 1
ATOM 5123 C C . ALA B 1 298 ? 18.266 -5.848 -8.922 1 95.38 298 ALA B C 1
ATOM 5125 O O . ALA B 1 298 ? 17.375 -5.398 -9.656 1 95.38 298 ALA B O 1
ATOM 5126 N N . GLY B 1 299 ? 18.156 -6.973 -8.234 1 96.94 299 GLY B N 1
ATOM 5127 C CA . GLY B 1 299 ? 16.906 -7.707 -8.25 1 96.94 299 GLY B CA 1
ATOM 5128 C C . GLY B 1 299 ? 15.742 -6.914 -7.68 1 96.94 299 GLY B C 1
ATOM 5129 O O . GLY B 1 299 ? 14.641 -6.938 -8.227 1 96.94 299 GLY B O 1
ATOM 5130 N N . ARG B 1 300 ? 16.016 -6.219 -6.605 1 94.88 300 ARG B N 1
ATOM 5131 C CA . ARG B 1 300 ? 15.016 -5.367 -5.98 1 94.88 300 ARG B CA 1
ATOM 5132 C C . ARG B 1 300 ? 14.547 -4.273 -6.938 1 94.88 300 ARG B C 1
ATOM 5134 O O . ARG B 1 300 ? 13.352 -4.047 -7.094 1 94.88 300 ARG B O 1
ATOM 5141 N N . MET B 1 301 ? 15.453 -3.664 -7.605 1 92.19 301 MET B N 1
ATOM 5142 C CA . MET B 1 301 ? 15.141 -2.596 -8.547 1 92.19 301 MET B CA 1
ATOM 5143 C C . MET B 1 301 ? 14.352 -3.131 -9.742 1 92.19 301 MET B C 1
ATOM 5145 O O . MET B 1 301 ? 13.383 -2.51 -10.18 1 92.19 301 MET B O 1
ATOM 5149 N N . LYS B 1 302 ? 14.82 -4.293 -10.227 1 95.44 302 LYS B N 1
ATOM 5150 C CA . LYS B 1 302 ? 14.094 -4.934 -11.32 1 95.44 302 LYS B CA 1
ATOM 5151 C C . LYS B 1 302 ? 12.648 -5.223 -10.922 1 95.44 302 LYS B C 1
ATOM 5153 O O . LYS B 1 302 ? 11.719 -4.934 -11.688 1 95.44 302 LYS B O 1
ATOM 5158 N N . CYS B 1 303 ? 12.477 -5.758 -9.781 1 96.06 303 CYS B N 1
ATOM 5159 C CA . CYS B 1 303 ? 11.148 -6.074 -9.281 1 96.06 303 CYS B CA 1
ATOM 5160 C C . CYS B 1 303 ? 10.289 -4.816 -9.188 1 96.06 303 CYS B C 1
ATOM 5162 O O . CYS B 1 303 ? 9.148 -4.805 -9.648 1 96.06 303 CYS B O 1
ATOM 5164 N N . MET B 1 304 ? 10.844 -3.85 -8.672 1 91.25 304 MET B N 1
ATOM 5165 C CA . MET B 1 304 ? 10.141 -2.582 -8.516 1 91.25 304 MET B CA 1
ATOM 5166 C C . MET B 1 304 ? 9.719 -2.014 -9.867 1 91.25 304 MET B C 1
ATOM 5168 O O . MET B 1 304 ? 8.609 -1.493 -10.008 1 91.25 304 MET B O 1
ATOM 5172 N N . GLN B 1 305 ? 10.508 -2.174 -10.812 1 90.38 305 GLN B N 1
ATOM 5173 C CA . GLN B 1 305 ? 10.305 -1.545 -12.109 1 90.38 305 GLN B CA 1
ATOM 5174 C C . GLN B 1 305 ? 9.336 -2.361 -12.969 1 90.38 305 GLN B C 1
ATOM 5176 O O . GLN B 1 305 ? 8.578 -1.801 -13.766 1 90.38 305 GLN B O 1
ATOM 5181 N N . GLU B 1 306 ? 9.398 -3.615 -12.68 1 94.19 306 GLU B N 1
ATOM 5182 C CA . GLU B 1 306 ? 8.75 -4.395 -13.734 1 94.19 306 GLU B CA 1
ATOM 5183 C C . GLU B 1 306 ? 7.758 -5.391 -13.148 1 94.19 306 GLU B C 1
ATOM 5185 O O . GLU B 1 306 ? 6.914 -5.93 -13.867 1 94.19 306 GLU B O 1
ATOM 5190 N N . HIS B 1 307 ? 7.895 -5.695 -11.867 1 97.12 307 HIS B N 1
ATOM 5191 C CA . HIS B 1 307 ? 7.16 -6.871 -11.406 1 97.12 307 HIS B CA 1
ATOM 5192 C C . HIS B 1 307 ? 6.219 -6.52 -10.258 1 97.12 307 HIS B C 1
ATOM 5194 O O . HIS B 1 307 ? 6.172 -7.227 -9.25 1 97.12 307 HIS B O 1
ATOM 5200 N N . THR B 1 308 ? 5.492 -5.473 -10.406 1 96.25 308 THR B N 1
ATOM 5201 C CA . THR B 1 308 ? 4.484 -5.074 -9.43 1 96.25 308 THR B CA 1
ATOM 5202 C C . THR B 1 308 ? 3.08 -5.328 -9.969 1 96.25 308 THR B C 1
ATOM 5204 O O . THR B 1 308 ? 2.857 -5.289 -11.18 1 96.25 308 THR B O 1
ATOM 5207 N N . TRP B 1 309 ? 2.162 -5.559 -9.117 1 97.19 309 TRP B N 1
ATOM 5208 C CA . TRP B 1 309 ? 0.767 -5.703 -9.516 1 97.19 309 TRP B CA 1
ATOM 5209 C C . TRP B 1 309 ? 0.241 -4.41 -10.125 1 97.19 309 TRP B C 1
ATOM 5211 O O . TRP B 1 309 ? -0.591 -4.441 -11.039 1 97.19 309 TRP B O 1
ATOM 5221 N N . LYS B 1 310 ? 0.655 -3.301 -9.625 1 94.38 310 LYS B N 1
ATOM 5222 C CA . LYS B 1 310 ? 0.278 -2.029 -10.234 1 94.38 310 LYS B CA 1
ATOM 5223 C C . LYS B 1 310 ? 0.543 -2.037 -11.742 1 94.38 310 LYS B C 1
ATOM 5225 O O . LYS B 1 310 ? -0.357 -1.768 -12.539 1 94.38 310 LYS B O 1
ATOM 5230 N N . LYS B 1 311 ? 1.709 -2.432 -12.117 1 94.44 311 LYS B N 1
ATOM 5231 C CA . LYS B 1 311 ? 2.1 -2.445 -13.523 1 94.44 311 LYS B CA 1
ATOM 5232 C C . LYS B 1 311 ? 1.368 -3.547 -14.289 1 94.44 311 LYS B C 1
ATOM 5234 O O . LYS B 1 311 ? 0.847 -3.311 -15.383 1 94.44 311 LYS B O 1
ATOM 5239 N N . ARG B 1 312 ? 1.303 -4.73 -13.734 1 97.38 312 ARG B N 1
ATOM 5240 C CA . ARG B 1 312 ? 0.671 -5.863 -14.398 1 97.38 312 ARG B CA 1
ATOM 5241 C C . ARG B 1 312 ? -0.802 -5.586 -14.672 1 97.38 312 ARG B C 1
ATOM 5243 O O . ARG B 1 312 ? -1.288 -5.836 -15.781 1 97.38 312 ARG B O 1
ATOM 5250 N N . LEU B 1 313 ? -1.471 -5.066 -13.695 1 97.75 313 LEU B N 1
ATOM 5251 C CA . LEU B 1 313 ? -2.91 -4.859 -13.805 1 97.75 313 LEU B CA 1
ATOM 5252 C C . LEU B 1 313 ? -3.219 -3.719 -14.773 1 97.75 313 LEU B C 1
ATOM 5254 O O . LEU B 1 313 ? -4.141 -3.82 -15.586 1 97.75 313 LEU B O 1
ATOM 5258 N N . SER B 1 314 ? -2.467 -2.631 -14.68 1 96.19 314 SER B N 1
ATOM 5259 C CA . SER B 1 314 ? -2.693 -1.532 -15.609 1 96.19 314 SER B CA 1
ATOM 5260 C C . SER B 1 314 ? -2.432 -1.967 -17.047 1 96.19 314 SER B C 1
ATOM 5262 O O . SER B 1 314 ? -3.227 -1.674 -17.938 1 96.19 314 SER B O 1
ATOM 5264 N N . SER B 1 315 ? -1.315 -2.686 -17.281 1 96.69 315 SER B N 1
ATOM 5265 C CA . SER B 1 315 ? -0.999 -3.186 -18.625 1 96.69 315 SER B CA 1
ATOM 5266 C C . SER B 1 315 ? -2.1 -4.105 -19.141 1 96.69 315 SER B C 1
ATOM 5268 O O . SER B 1 315 ? -2.51 -3.994 -20.297 1 96.69 315 SER B O 1
ATOM 5270 N N . PHE B 1 316 ? -2.582 -5 -18.344 1 98.19 316 PHE B N 1
ATOM 5271 C CA . PHE B 1 316 ? -3.631 -5.941 -18.719 1 98.19 316 PHE B CA 1
ATOM 5272 C C . PHE B 1 316 ? -4.926 -5.207 -19.047 1 98.19 316 PHE B C 1
ATOM 5274 O O . PHE B 1 316 ? -5.508 -5.406 -20.125 1 98.19 316 PHE B O 1
ATOM 5281 N N . LEU B 1 317 ? -5.352 -4.297 -18.188 1 97.5 317 LEU B N 1
ATOM 5282 C CA . LEU B 1 317 ? -6.621 -3.6 -18.359 1 97.5 317 LEU B CA 1
ATOM 5283 C C . LEU B 1 317 ? -6.566 -2.68 -19.578 1 97.5 317 LEU B C 1
ATOM 5285 O O . LEU B 1 317 ? -7.578 -2.477 -20.25 1 97.5 317 LEU B O 1
ATOM 5289 N N . ASP B 1 318 ? -5.352 -2.195 -19.859 1 96.06 318 ASP B N 1
ATOM 5290 C CA . ASP B 1 318 ? -5.168 -1.363 -21.047 1 96.06 318 ASP B CA 1
ATOM 5291 C C . ASP B 1 318 ? -5.234 -2.201 -22.328 1 96.06 318 ASP B C 1
ATOM 5293 O O . ASP B 1 318 ? -5.457 -1.669 -23.406 1 96.06 318 ASP B O 1
ATOM 5297 N N . SER B 1 319 ? -5.012 -3.48 -22.172 1 97 319 SER B N 1
ATOM 5298 C CA . SER B 1 319 ? -4.902 -4.34 -23.359 1 97 319 SER B CA 1
ATOM 5299 C C . SER B 1 319 ? -6.262 -4.898 -23.75 1 97 319 SER B C 1
ATOM 5301 O O . SER B 1 319 ? -6.395 -5.539 -24.797 1 97 319 SER B O 1
ATOM 5303 N N . ILE B 1 320 ? -7.273 -4.734 -23 1 97.44 320 ILE B N 1
ATOM 5304 C CA . ILE B 1 320 ? -8.578 -5.316 -23.297 1 97.44 320 ILE B CA 1
ATOM 5305 C C . ILE B 1 320 ? -9.602 -4.207 -23.531 1 97.44 320 ILE B C 1
ATOM 5307 O O . ILE B 1 320 ? -9.344 -3.043 -23.203 1 97.44 320 ILE B O 1
ATOM 5311 N N . GLU B 1 321 ? -10.719 -4.602 -24.109 1 96.62 321 GLU B N 1
ATOM 5312 C CA . GLU B 1 321 ? -11.828 -3.672 -24.312 1 96.62 321 GLU B CA 1
ATOM 5313 C C . GLU B 1 321 ? -12.836 -3.758 -23.172 1 96.62 321 GLU B C 1
ATOM 5315 O O . GLU B 1 321 ? -13.406 -4.82 -22.922 1 96.62 321 GLU B O 1
ATOM 5320 N N . ILE B 1 322 ? -13 -2.678 -22.531 1 96.06 322 ILE B N 1
ATOM 5321 C CA . ILE B 1 322 ? -13.945 -2.615 -21.422 1 96.06 322 ILE B CA 1
ATOM 5322 C C . ILE B 1 322 ? -15.281 -2.066 -21.906 1 96.06 322 ILE B C 1
ATOM 5324 O O . ILE B 1 322 ? -15.336 -1.015 -22.547 1 96.06 322 ILE B O 1
ATOM 5328 N N . LYS B 1 323 ? -16.297 -2.785 -21.547 1 93.62 323 LYS B N 1
ATOM 5329 C CA . LYS B 1 323 ? -17.641 -2.385 -21.938 1 93.62 323 LYS B CA 1
ATOM 5330 C C . LYS B 1 323 ? -18.078 -1.129 -21.188 1 93.62 323 LYS B C 1
ATOM 5332 O O . LYS B 1 323 ? -17.641 -0.887 -20.062 1 93.62 323 LYS B O 1
ATOM 5337 N N . GLU B 1 324 ? -18.922 -0.393 -21.828 1 88.5 324 GLU B N 1
ATOM 5338 C CA . GLU B 1 324 ? -19.547 0.719 -21.125 1 88.5 324 GLU B CA 1
ATOM 5339 C C . GLU B 1 324 ? -20.547 0.22 -20.094 1 88.5 324 GLU B C 1
ATOM 5341 O O . GLU B 1 324 ? -21.438 -0.583 -20.422 1 88.5 324 GLU B O 1
ATOM 5346 N N . SER B 1 325 ? -20.328 0.628 -18.891 1 88.69 325 SER B N 1
ATOM 5347 C CA . SER B 1 325 ? -21.25 0.202 -17.844 1 88.69 325 SER B CA 1
ATOM 5348 C C . SER B 1 325 ? -22.672 0.683 -18.109 1 88.69 325 SER B C 1
ATOM 5350 O O . SER B 1 325 ? -22.875 1.836 -18.5 1 88.69 325 SER B O 1
ATOM 5352 N N . CYS B 1 326 ? -23.672 -0.211 -17.984 1 88.62 326 CYS B N 1
ATOM 5353 C CA . CYS B 1 326 ? -25.047 0.171 -18.219 1 88.62 326 CYS B CA 1
ATOM 5354 C C . CYS B 1 326 ? -25.922 -0.142 -17.016 1 88.62 326 CYS B C 1
ATOM 5356 O O . CYS B 1 326 ? -27.062 -0.581 -17.156 1 88.62 326 CYS B O 1
ATOM 5358 N N . PHE B 1 327 ? -25.344 -0.013 -15.867 1 85.81 327 PHE B N 1
ATOM 5359 C CA . PHE B 1 327 ? -26.141 -0.178 -14.656 1 85.81 327 PHE B CA 1
ATOM 5360 C C . PHE B 1 327 ? -27.125 0.975 -14.5 1 85.81 327 PHE B C 1
ATOM 5362 O O . PHE B 1 327 ? -26.859 2.086 -14.961 1 85.81 327 PHE B O 1
#

Radius of gyration: 25.99 Å; Cα contacts (8 Å, |Δi|>4): 1288; chains: 2; bounding box: 62×68×56 Å

Sequence (654 aa):
MNKRLKIVFIGRYTEGQTGIVRSIYMGLLENGYDVHEINISSRPNIVKNPYKKYGGHGPVYVDWRFIKEEVETFKPDIILFCAGGLTFSKEVMEEVKRKCTVIGLTLSDPDVFPTVSKYADLFDYHTTNSKKSYKDYKDLGHRNIHYLPFGIDSRFFEPRLSEQKYRSDVSIIGHYRPNRLEIASPLLGESFNVKIFGRDWPIQSEGPVYGDEWFKAMYSTKIIVNFPKTGAGYTNVKVGIFEAAATGRLIMTEYFDEMKDFFDYDKEIVGYKDRDDLIKKIYYYLENPAKANIIAQAGRMKCMQEHTWKKRLSSFLDSIEIKESCFMNKRLKIVFIGRYTEGQTGIVRSIYMGLLENGYDVHEINISSRPNIVKNPYKKYGGHGPVYVDWRFIKEEVETFKPDIILFCAGGLTFSKEVMEEVKRKCTVIGLTLSDPDVFPTVSKYADLFDYHTTNSKKSYKDYKDLGHRNIHYLPFGIDSRFFEPRLSEQKYRSDVSIIGHYRPNRLEIASPLLGESFNVKIFGRDWPIQSEGPVYGDEWFKAMYSTKIIVNFPKTGAGYTNVKVGIFEAAATGRLIMTEYFDEMKDFFDYDKEIVGYKDRDDLIKKIYYYLENPAKANIIAQAGRMKCMQEHTWKKRLSSFLDSIEIKESCF

Solvent-accessible surface area (backbone atoms only — not comparable to full-atom values): 34517 Å² total; per-residue (Å²): 124,87,79,66,54,28,33,34,40,37,37,53,58,87,56,44,73,67,18,69,60,39,29,47,54,49,12,44,51,72,65,52,40,45,69,48,77,46,55,36,72,85,40,60,83,39,52,48,52,91,74,71,52,63,94,38,21,28,70,25,30,48,45,56,89,76,44,46,66,66,47,54,72,66,46,32,30,29,41,35,30,44,32,56,24,49,42,59,52,71,68,53,38,59,57,49,52,72,27,19,32,34,36,36,38,42,76,48,45,58,75,25,44,86,38,40,68,78,55,46,72,73,35,68,31,24,35,28,38,20,73,67,42,46,52,52,43,44,74,73,64,46,79,41,68,41,81,48,65,70,41,34,36,44,66,51,36,40,76,65,68,63,35,79,93,41,52,29,49,32,31,36,79,52,61,57,44,75,76,54,46,71,50,50,58,64,48,66,74,48,92,61,48,63,42,37,27,21,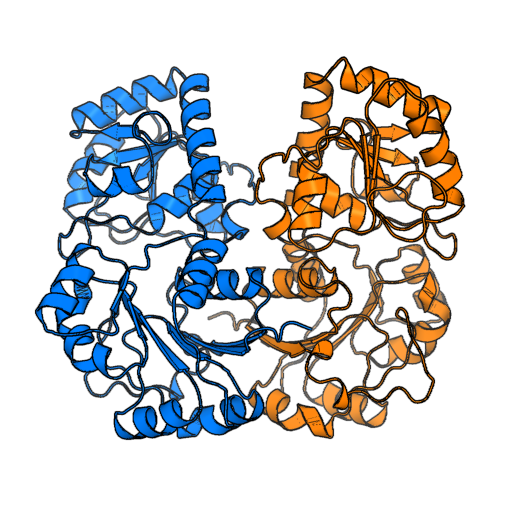48,82,53,95,56,91,58,74,38,65,65,54,51,70,51,33,50,35,42,62,46,14,30,51,30,38,52,50,76,48,62,46,95,82,64,48,76,51,80,55,54,63,58,43,54,46,22,35,62,38,32,29,44,35,29,62,70,56,75,76,47,60,80,78,42,48,71,77,48,25,32,36,63,29,88,46,61,68,52,40,54,52,49,52,55,52,37,71,74,33,53,68,63,35,46,52,24,6,45,41,19,18,52,48,32,61,72,68,33,23,23,38,57,52,51,52,54,52,61,69,71,49,86,74,44,74,51,62,104,124,87,77,64,56,29,33,35,40,36,36,53,56,86,56,43,73,66,16,67,59,42,28,46,53,50,10,45,49,72,66,52,41,46,72,47,77,47,54,36,72,84,42,59,82,39,52,46,52,90,74,71,52,62,93,37,20,29,70,23,28,47,45,58,89,75,45,44,66,65,47,54,72,66,45,32,31,28,42,36,28,44,32,56,25,48,42,57,48,72,69,53,40,60,57,49,52,72,27,19,31,35,36,38,38,42,75,46,45,58,74,26,44,85,38,40,66,76,54,46,72,74,36,68,30,24,35,27,40,20,72,68,40,46,51,53,43,42,72,73,64,47,81,44,68,41,80,48,65,69,42,34,36,45,65,50,36,41,78,65,69,63,36,78,93,40,53,29,49,32,31,35,79,53,62,56,44,76,76,53,45,73,51,50,56,64,49,65,74,47,93,61,48,63,42,37,26,20,47,82,53,95,56,91,59,74,38,68,67,55,50,71,52,34,51,35,40,60,45,14,30,52,29,36,53,49,74,47,63,46,96,81,64,47,77,52,81,55,53,63,60,42,54,45,22,34,62,39,33,28,41,35,29,63,72,55,75,75,49,60,80,77,41,49,72,76,48,25,32,36,64,30,86,46,62,68,52,39,52,53,49,51,55,51,38,69,74,34,53,68,62,36,46,52,24,6,45,41,18,19,51,49,30,62,74,67,34,24,24,39,56,52,51,52,53,52,60,69,71,52,87,74,44,74,52,62,102

InterPro domains:
  IPR055259 Spore protein YkvP/CgeB, glycosyl transferase-like domain [PF13524] (190-318)

Nearest PDB structures (foldseek):
  2xa1-assembly2_B  TM=6.848E-01  e=1.275E-09  Pyrococcus horikoshii
  2xa1-assembly1_A  TM=6.800E-01  e=2.151E-09  Pyrococcus horikoshii
  6zjh-assembly1_AAA  TM=6.268E-01  e=1.705E-09  Thermoproteus uzoniensis 768-20
  2xa9-assembly1_A  TM=6.619E-01  e=1.094E-08  Pyrococcus horikoshii
  6zmz-assembly1_AAA  TM=6.337E-01  e=9.737E-09  Thermoproteus uzoniensis

Secondary structure (DSSP, 8-state):
---PPEEEEEE--TTGGGSHHHHHHHHHHHTT-EEEEEEGGG-GGGEE-TT---TT-S-EEE-HHHHHHHHHHH--SEEEEESTTEE--HHHHHHHHTTSEEEEE--STTTTHHHHTTTGGGSSEEEES-HHHHHHHHHTT--SEEE----B-GGGGS-----GGG-EEEEEES---HHHHHHHHHHHTSSS-EEEESSS-SSS------HHHHHHHHHTEEEEEE--B-TTS-B---HHHHHHHHHT-EEEEE--GGGGGT--BTTTBEEESSHHHHHHHHHHHHH-HHHHHHHHHHHHHHHHHH-BHHHHHHHHHHHSPPPPP--/---PPEEEEEE--TTGGGSHHHHHHHHHHHTT-EEEEEETTT-GGGEE-TT---TT-S-EEE-HHHHHHHHHHH--SEEEEESTTEE--HHHHHHHHTTSEEEEE--STTTTHHHHTTTGGGSSEEEES-HHHHHHHHHTT--SEEE----B-GGGGS-----GGG-EEEEEES---HHHHHHHHHHHTSSS-EEEESSS-SSS------HHHHHHHHHTEEEEEE--B-TTS-B---HHHHHHHHHT-EEEEE--GGGGGT--BTTTBEEESSHHHHHHHHHHHHH-HHHHHHHHHHHHHHHHHH-BHHHHHHHHHHHSPPPPP--

pLDDT: mean 93.3, std 6.96, range [31.83, 98.88]